Protein AF-A0A3P7PUN3-F1 (afdb_monomer_lite)

pLDDT: mean 72.8, std 24.25, range [22.55, 98.69]

Radius of gyration: 26.41 Å; chains: 1; bounding box: 68×64×68 Å

InterPro domains:
  IPR001164 Arf GTPase activating protein [PF01412] (251-364)
  IPR001164 Arf GTPase activating protein [PR00405] (260-279)
  IPR001164 Arf GTPase activating protein [PR00405] (279-296)
  IPR001164 Arf GTPase activating protein [PR00405] (300-321)
  IPR001164 Arf GTPase activating protein [PS50115] (248-370)
  IPR001164 Arf GTPase activating protein [SM00105] (248-370)
  IPR001849 Pleckstrin homology domain [PF00169] (129-218)
  IPR001849 Pleckstrin homology domain [PS50003] (126-219)
  IPR001849 Pleckstrin homology domain [SM00233] (127-221)
  IPR011993 PH-like domain superfamily [G3DSA:2.30.29.30] (123-233)
  IPR037278 ARFGAP/RecO-like zinc finger [SSF57863] (251-363)
  IPR038508 ArfGAP domain superfamily [G3DSA:1.10.220.150] (234-370)
  IPR043593 Arf-GAP with SH3 domain, ANK repeat and PH domain-containing protein [PTHR45854] (129-371)

Secondary structure (DSSP, 8-state):
-PPPHHHHHHHHHHHHHHHHHHHHHHHHHHHHHHHHHHHHHHHHHHHHTT--HHHHHHHHHHHHHHHHHHHHHHHHHHHHHTTTTTSSS---------------------SS---SS------PPPSS-EEEEEEEP--SS---EEEEEEEEETTEEEE--SSTTSPPEEEE-TT-EEEE-SS-TTEEEEE-SS-EEEEE-SSHHHHHHHHHHHHHHHHHHHHHHHH------SSTTTTT-HHHHHHHHHHHHHHHSTTTTS-TTT---TT--EEETTS-EE-HHHHHHHHHH-TTT--EEETTTS---GGGGHHHHTTHHHHHHHHHT-SHHHHHTTPPPTT--HHHHHHHHIIIIIS-TTSPP-TTHHHHHHHHHHHT-HHHHHHHHHSTT--SGGGSTTSHHHHHHHTT-GGGHHHHHHHIIIIIHHHHHHHTTS--HHHHHHHHHHHHHHHHHHH-

Foldseek 3Di:
DPPDPVVVVVVVVVVVVVVVVVVVLQVVLAVLVVLLVVLVVVLVVCVVDVDDPVVNLVSVLVNVVSVVVLVVSLVVVCVVVVVVVPPPPPDDDDDDDDDDDDDDDDDDDDDDPPPPDDPDPPDDQDPFRKDWKWWFDPDPPDTDTDIWIWTDPDQWIFTADPPNVDGTDTFHLQPKAKAADPVDLQWIWIGGSRHIIIIGDPDSVVSVSVRVSSVVSNVVSNVCLVPPPDDPPPDPCVPPPPVPNVLVVLLVLLCPDPQQCAFLFARHNAQQFKAWLQLGGHHPLLSVLQVVVPVLQTDIDGSSPDDDDPLSSLNNNPAHSVLLCCAQQVVVVVCVVLGHHPPDDSVSSNVNVCCRTVVSVRGDADPCLLVQCLVCLQVLPLSSLLSSLPHPPNDCVCLAPPHSNNVSLVVLDPSCSSSLSSCCSRPVSNCVVVCVPDDDVVVVVSVSVSVVSSVVSNVD

Sequence (460 aa):
MKMNVHFQRDLEKLEERISIKNTRHHQLRNELFDLKDQLEANGEFLRSHSASNEILLTSLFVLLIIKNLGRRLSNRHESQKSMRLSISQLGVIGSGSNIAMSSCGGNDNEGFCDFRGGSMVGKSIEWPHSGYLYKKSNKKIHKQWQKRRCRIQDGHFLLSHSDESLPPAKLNLLVSDCKPSADDAKAFDLYCRDRTYHLQADTEAEAKKWMVALRQEISRLKTKMLTDDSIEDIERITATGTDCLERKLCVKAVRNLSGNKECADCSSSEDVQWLSNTGALVCIACSGVHRELGVHISRIQSLDLDVISPTEFLIPLSSGNSLINRIYEWNEHLCLLNKPVPGCTRFDRQKFIQMKYRNRCFIQRIESANALFAEAARHLDFEKAYRALLSPEITSLPFLAHEAFHEMIRQGSSLALPIAQLVVQFRFLFHIFFFFFESNLLNFIKYGILFIFVIDFLTK

Organism: Dracunculus medinensis (NCBI:txid318479)

Structure (mmCIF, N/CA/C/O backbone):
data_AF-A0A3P7PUN3-F1
#
_entry.id   AF-A0A3P7PUN3-F1
#
loop_
_atom_site.group_PDB
_atom_site.id
_atom_site.type_symbol
_atom_site.label_atom_id
_atom_site.label_alt_id
_atom_site.label_comp_id
_atom_site.label_asym_id
_atom_site.label_entity_id
_atom_site.label_seq_id
_atom_site.pdbx_PDB_ins_code
_atom_site.Cartn_x
_atom_site.Cartn_y
_atom_site.Cartn_z
_atom_site.occupancy
_atom_site.B_iso_or_equiv
_atom_site.auth_seq_id
_atom_site.auth_comp_id
_atom_site.auth_asym_id
_atom_site.auth_atom_id
_atom_site.pdbx_PDB_model_num
ATOM 1 N N . MET A 1 1 ? 21.397 -13.342 -39.065 1.00 40.81 1 MET A N 1
ATOM 2 C CA . MET A 1 1 ? 20.070 -13.382 -39.720 1.00 40.81 1 MET A CA 1
ATOM 3 C C . MET A 1 1 ? 19.778 -11.985 -40.236 1.00 40.81 1 MET A C 1
ATOM 5 O O . MET A 1 1 ? 19.723 -11.082 -39.415 1.00 40.81 1 MET A O 1
ATOM 9 N N . LYS A 1 2 ? 19.657 -11.762 -41.553 1.00 46.25 2 LYS A N 1
ATOM 10 C CA . LYS A 1 2 ? 19.123 -10.480 -42.040 1.00 46.25 2 LYS A CA 1
ATOM 11 C C . LYS A 1 2 ? 17.671 -10.410 -41.576 1.00 46.25 2 LYS A C 1
ATOM 13 O O . LYS A 1 2 ? 16.889 -11.298 -41.910 1.00 46.25 2 LYS A O 1
ATOM 18 N N . MET A 1 3 ? 17.358 -9.442 -40.723 1.00 42.62 3 MET A N 1
ATOM 19 C CA . MET A 1 3 ? 16.009 -9.244 -40.207 1.00 42.62 3 MET A CA 1
ATOM 20 C C . MET A 1 3 ? 15.053 -9.077 -41.394 1.00 42.62 3 MET A C 1
ATOM 22 O O . MET A 1 3 ? 15.370 -8.385 -42.360 1.00 42.62 3 MET A O 1
ATOM 26 N N . ASN A 1 4 ? 13.925 -9.787 -41.376 1.00 63.06 4 ASN A N 1
ATOM 27 C CA . ASN A 1 4 ? 12.953 -9.732 -42.463 1.00 63.06 4 ASN A CA 1
ATOM 28 C C . ASN A 1 4 ? 12.468 -8.278 -42.621 1.00 63.06 4 ASN A C 1
ATOM 30 O O . ASN A 1 4 ? 12.007 -7.685 -41.648 1.00 63.06 4 ASN A O 1
ATOM 34 N N . VAL A 1 5 ? 12.550 -7.716 -43.832 1.00 73.38 5 VAL A N 1
ATOM 35 C CA . VAL A 1 5 ? 12.157 -6.325 -44.142 1.00 73.38 5 VAL A CA 1
ATOM 36 C C . VAL A 1 5 ? 10.726 -6.018 -43.677 1.00 73.38 5 VAL A C 1
ATOM 38 O O . VAL A 1 5 ? 10.431 -4.898 -43.267 1.00 73.38 5 VAL A O 1
ATOM 41 N N . HIS A 1 6 ? 9.834 -7.016 -43.688 1.00 57.25 6 HIS A N 1
ATOM 42 C CA . HIS A 1 6 ? 8.478 -6.868 -43.159 1.00 57.25 6 HIS A CA 1
ATOM 43 C C . HIS A 1 6 ? 8.470 -6.645 -41.639 1.00 57.25 6 HIS A C 1
ATOM 45 O O . HIS A 1 6 ? 7.784 -5.754 -41.148 1.00 57.25 6 HIS A O 1
ATOM 51 N N . PHE A 1 7 ? 9.272 -7.415 -40.901 1.00 59.31 7 PHE A N 1
ATOM 52 C CA . PHE A 1 7 ? 9.388 -7.296 -39.448 1.00 59.31 7 PHE A CA 1
ATOM 53 C C . PHE A 1 7 ? 10.019 -5.961 -39.035 1.00 59.31 7 PHE A C 1
ATOM 55 O O . PHE A 1 7 ? 9.569 -5.351 -38.071 1.00 59.31 7 PHE A O 1
ATOM 62 N N . GLN A 1 8 ? 11.007 -5.470 -39.791 1.00 56.47 8 GLN A N 1
ATOM 63 C CA . GLN A 1 8 ? 11.625 -4.166 -39.539 1.00 56.47 8 GLN A CA 1
ATOM 64 C C . GLN A 1 8 ? 10.611 -3.018 -39.673 1.00 56.47 8 GLN A C 1
ATOM 66 O O . GLN A 1 8 ? 10.484 -2.212 -38.756 1.00 56.47 8 GLN A O 1
ATOM 71 N N . ARG A 1 9 ? 9.789 -3.009 -40.736 1.00 71.69 9 ARG A N 1
ATOM 72 C CA . ARG A 1 9 ? 8.703 -2.017 -40.886 1.00 71.69 9 ARG A CA 1
ATOM 73 C C . ARG A 1 9 ? 7.645 -2.115 -39.790 1.00 71.69 9 ARG A C 1
ATOM 75 O O . ARG A 1 9 ? 7.087 -1.099 -39.381 1.00 71.69 9 ARG A O 1
ATOM 82 N N . ASP A 1 10 ? 7.310 -3.326 -39.350 1.00 61.66 10 ASP A N 1
ATOM 83 C CA . ASP A 1 10 ? 6.339 -3.515 -38.269 1.00 61.66 10 ASP A CA 1
ATOM 84 C C . ASP A 1 10 ? 6.887 -3.008 -36.930 1.00 61.66 10 ASP A C 1
ATOM 86 O O . ASP A 1 10 ? 6.137 -2.413 -36.151 1.00 61.66 10 ASP A O 1
ATOM 90 N N . LEU A 1 11 ? 8.190 -3.186 -36.688 1.00 53.22 11 LEU A N 1
ATOM 91 C CA . LEU A 1 11 ? 8.880 -2.654 -35.519 1.00 53.22 11 LEU A CA 1
ATOM 92 C C . LEU A 1 11 ? 8.921 -1.121 -35.548 1.00 53.22 11 LEU A C 1
ATOM 94 O O . LEU A 1 11 ? 8.516 -0.502 -34.569 1.00 53.22 11 LEU A O 1
ATOM 98 N N . GLU A 1 12 ? 9.285 -0.511 -36.677 1.00 63.44 12 GLU A N 1
ATOM 99 C CA . GLU A 1 12 ? 9.272 0.950 -36.861 1.00 63.44 12 GLU A CA 1
ATOM 100 C C . GLU A 1 12 ? 7.868 1.535 -36.635 1.00 63.44 12 GLU A C 1
ATOM 102 O O . GLU A 1 12 ? 7.690 2.475 -35.859 1.00 63.44 12 GLU A O 1
ATOM 107 N N . LYS A 1 13 ? 6.826 0.925 -37.223 1.00 66.94 13 LYS A N 1
ATOM 108 C CA . LYS A 1 13 ? 5.424 1.320 -36.983 1.00 66.94 13 LYS A CA 1
ATOM 109 C C . LYS A 1 13 ? 5.027 1.173 -35.517 1.00 66.94 13 LYS A C 1
ATOM 111 O O . LYS A 1 13 ? 4.211 1.948 -35.012 1.00 66.94 13 LYS A O 1
ATOM 116 N N . LEU A 1 14 ? 5.523 0.144 -34.832 1.00 52.34 14 LEU A N 1
ATOM 117 C CA . LEU A 1 14 ? 5.251 -0.066 -33.415 1.00 52.34 14 LEU A CA 1
ATOM 118 C C . LEU A 1 14 ? 5.945 1.002 -32.562 1.00 52.34 14 LEU A C 1
ATOM 120 O O . LEU A 1 14 ? 5.309 1.552 -31.661 1.00 52.34 14 LEU A O 1
ATOM 124 N N . GLU A 1 15 ? 7.203 1.320 -32.855 1.00 50.00 15 GLU A N 1
ATOM 125 C CA . GLU A 1 15 ? 7.964 2.385 -32.202 1.00 50.00 15 GLU A CA 1
ATOM 126 C C . GLU A 1 15 ? 7.305 3.750 -32.401 1.00 50.00 15 GLU A C 1
ATOM 128 O O . GLU A 1 15 ? 7.113 4.482 -31.427 1.00 50.00 15 GLU A O 1
ATOM 133 N N . GLU A 1 16 ? 6.843 4.053 -33.615 1.00 57.22 16 GLU A N 1
ATOM 134 C CA . GLU A 1 16 ? 6.094 5.270 -33.926 1.00 57.22 16 GLU A CA 1
ATOM 135 C C . GLU A 1 16 ? 4.785 5.344 -33.121 1.00 57.22 16 GLU A C 1
ATOM 137 O O . GLU A 1 16 ? 4.528 6.334 -32.429 1.00 57.22 16 GLU A O 1
ATOM 142 N N . ARG A 1 17 ? 3.975 4.272 -33.107 1.00 57.31 17 ARG A N 1
ATOM 143 C CA . ARG A 1 17 ? 2.740 4.218 -32.297 1.00 57.31 17 ARG A CA 1
ATOM 144 C C . ARG A 1 17 ? 3.022 4.383 -30.805 1.00 57.31 17 ARG A C 1
ATOM 146 O O . ARG A 1 17 ? 2.246 5.037 -30.104 1.00 57.31 17 ARG A O 1
ATOM 153 N N . ILE A 1 18 ? 4.102 3.785 -30.300 1.00 45.62 18 ILE A N 1
ATOM 154 C CA . ILE A 1 18 ? 4.534 3.931 -28.905 1.00 45.62 18 ILE A CA 1
ATOM 155 C C . ILE A 1 18 ? 4.959 5.378 -28.635 1.00 45.62 18 ILE A C 1
ATOM 157 O O . ILE A 1 18 ? 4.577 5.928 -27.600 1.00 45.62 18 ILE A O 1
ATOM 161 N N . SER A 1 19 ? 5.696 6.004 -29.553 1.00 52.84 19 SER A N 1
ATOM 162 C CA . SER A 1 19 ? 6.113 7.404 -29.471 1.00 52.84 19 SER A CA 1
ATOM 163 C C . SER A 1 19 ? 4.903 8.341 -29.413 1.00 52.84 19 SER A C 1
ATOM 165 O O . SER A 1 19 ? 4.746 9.068 -28.432 1.00 52.84 19 SER A O 1
ATOM 167 N N . ILE A 1 20 ? 3.964 8.229 -30.362 1.00 58.62 20 ILE A N 1
ATOM 168 C CA . ILE A 1 20 ? 2.720 9.021 -30.405 1.00 58.62 20 ILE A CA 1
ATOM 169 C C . ILE A 1 20 ? 1.898 8.828 -29.123 1.00 58.62 20 ILE A C 1
ATOM 171 O O . ILE A 1 20 ? 1.440 9.800 -28.513 1.00 58.62 20 ILE A O 1
ATOM 175 N N . LYS A 1 21 ? 1.725 7.575 -28.675 1.00 51.84 21 LYS A N 1
ATOM 176 C CA . LYS A 1 21 ? 0.984 7.264 -27.444 1.00 51.84 21 LYS A CA 1
ATOM 177 C C . LYS A 1 21 ? 1.650 7.886 -26.218 1.00 51.84 21 LYS A C 1
ATOM 179 O O . LYS A 1 21 ? 0.952 8.439 -25.368 1.00 51.84 21 LYS A O 1
ATOM 184 N N . ASN A 1 22 ? 2.978 7.817 -26.130 1.00 56.53 22 ASN A N 1
ATOM 185 C CA . ASN A 1 22 ? 3.728 8.461 -25.062 1.00 56.53 22 ASN A CA 1
ATOM 186 C C . ASN A 1 22 ? 3.518 9.977 -25.114 1.00 56.53 22 ASN A C 1
ATOM 188 O O . ASN A 1 22 ? 3.126 10.540 -24.098 1.00 56.53 22 ASN A O 1
ATOM 192 N N . THR A 1 23 ? 3.684 10.635 -26.262 1.00 57.78 23 THR A N 1
ATOM 193 C CA . THR A 1 23 ? 3.494 12.090 -26.402 1.00 57.78 23 THR A CA 1
ATOM 194 C C . THR A 1 23 ? 2.100 12.539 -25.957 1.00 57.78 23 THR A C 1
ATOM 196 O O . THR A 1 23 ? 1.986 13.432 -25.115 1.00 57.78 23 THR A O 1
ATOM 199 N N . ARG A 1 24 ? 1.032 11.865 -26.412 1.00 57.28 24 ARG A N 1
ATOM 200 C CA . ARG A 1 24 ? -0.351 12.165 -25.987 1.00 57.28 24 ARG A CA 1
ATOM 201 C C . ARG A 1 24 ? -0.551 11.987 -24.479 1.00 57.28 24 ARG A C 1
ATOM 203 O O . ARG A 1 24 ? -1.247 12.773 -23.842 1.00 57.28 24 ARG A O 1
ATOM 210 N N . HIS A 1 25 ? 0.063 10.964 -23.888 1.00 52.75 25 HIS A N 1
ATOM 211 C CA . HIS A 1 25 ? -0.033 10.722 -22.449 1.00 52.75 25 HIS A CA 1
ATOM 212 C C . HIS A 1 25 ? 0.712 11.788 -21.625 1.00 52.75 25 HIS A C 1
ATOM 214 O O . HIS A 1 25 ? 0.220 12.201 -20.576 1.00 52.75 25 HIS A O 1
ATOM 220 N N . HIS A 1 26 ? 1.856 12.281 -22.112 1.00 58.69 26 HIS A N 1
ATOM 221 C CA . HIS A 1 26 ? 2.569 13.404 -21.492 1.00 58.69 26 HIS A CA 1
ATOM 222 C C . HIS A 1 26 ? 1.758 14.707 -21.571 1.00 58.69 26 HIS A C 1
ATOM 224 O O . HIS A 1 26 ? 1.714 15.443 -20.588 1.00 58.69 26 HIS A O 1
ATOM 230 N N . GLN A 1 27 ? 1.057 14.957 -22.684 1.00 61.34 27 GLN A N 1
ATOM 231 C CA . GLN A 1 27 ? 0.150 16.105 -22.822 1.00 61.34 27 GLN A CA 1
ATOM 232 C C . GLN A 1 27 ? -0.987 16.065 -21.791 1.00 61.34 27 GLN A C 1
ATOM 234 O O . GLN A 1 27 ? -1.147 17.018 -21.034 1.00 61.34 27 GLN A O 1
ATOM 239 N N . LEU A 1 28 ? -1.708 14.941 -21.681 1.00 59.88 28 LEU A N 1
ATOM 240 C CA . LEU A 1 28 ? -2.785 14.773 -20.691 1.00 59.88 28 LEU A CA 1
ATOM 241 C C . LEU A 1 28 ? -2.288 14.939 -19.246 1.00 59.88 28 LEU A C 1
ATOM 243 O O . LEU A 1 28 ? -2.983 15.500 -18.400 1.00 59.88 28 LEU A O 1
ATOM 247 N N . ARG A 1 29 ? -1.071 14.465 -18.947 1.00 59.06 29 ARG A N 1
ATOM 248 C CA . ARG A 1 29 ? -0.454 14.632 -17.624 1.00 59.06 29 ARG A CA 1
ATOM 249 C C . ARG A 1 29 ? -0.161 16.100 -17.317 1.00 59.06 29 ARG A C 1
ATOM 251 O O . ARG A 1 29 ? -0.451 16.552 -16.212 1.00 59.06 29 ARG A O 1
ATOM 258 N N . ASN A 1 30 ? 0.384 16.836 -18.286 1.00 60.25 30 ASN A N 1
ATOM 259 C CA . ASN A 1 30 ? 0.625 18.269 -18.143 1.00 60.25 30 ASN A CA 1
ATOM 260 C C . ASN A 1 30 ? -0.693 19.031 -17.931 1.00 60.25 30 ASN A C 1
ATOM 262 O O . ASN A 1 30 ? -0.761 19.839 -17.012 1.00 60.25 30 ASN A O 1
ATOM 266 N N . GLU A 1 31 ? -1.750 18.709 -18.685 1.00 63.03 31 GLU A N 1
ATOM 267 C CA . GLU A 1 31 ? -3.078 19.319 -18.513 1.00 63.03 31 GLU A CA 1
ATOM 268 C C . GLU A 1 31 ? -3.649 19.099 -17.108 1.00 63.03 31 GLU A C 1
ATOM 270 O O . GLU A 1 31 ? -4.154 20.041 -16.499 1.00 63.03 31 GLU A O 1
ATOM 275 N N . LEU A 1 32 ? -3.540 17.879 -16.567 1.00 55.03 32 LEU A N 1
ATOM 276 C CA . LEU A 1 32 ? -3.976 17.571 -15.200 1.00 55.03 32 LEU A CA 1
ATOM 277 C C . LEU A 1 32 ? -3.201 18.373 -14.152 1.00 55.03 32 LEU A C 1
ATOM 279 O O . LEU A 1 32 ? -3.782 18.815 -13.161 1.00 55.03 32 LEU A O 1
ATOM 283 N N . PHE A 1 33 ? -1.900 18.574 -14.359 1.00 56.69 33 PHE A N 1
ATOM 284 C CA . PHE A 1 33 ? -1.098 19.378 -13.444 1.00 56.69 33 PHE A CA 1
ATOM 285 C C . PHE A 1 33 ? -1.421 20.871 -13.588 1.00 56.69 33 PHE A C 1
ATOM 287 O O . PHE A 1 33 ? -1.550 21.556 -12.583 1.00 56.69 33 PHE A O 1
ATOM 294 N N . ASP A 1 34 ? -1.610 21.393 -14.798 1.00 58.12 34 ASP A N 1
ATOM 295 C CA . ASP A 1 34 ? -2.002 22.795 -14.982 1.00 58.12 34 ASP A CA 1
ATOM 296 C C . ASP A 1 34 ? -3.371 23.084 -14.352 1.00 58.12 34 ASP A C 1
ATOM 298 O O . ASP A 1 34 ? -3.556 24.133 -13.741 1.00 58.12 34 ASP A O 1
ATOM 302 N N . LEU A 1 35 ? -4.312 22.137 -14.443 1.00 54.25 35 LEU A N 1
ATOM 303 C CA . LEU A 1 35 ? -5.585 22.176 -13.719 1.00 54.25 35 LEU A CA 1
ATOM 304 C C . LEU A 1 35 ? -5.372 22.216 -12.201 1.00 54.25 35 LEU A C 1
ATOM 306 O O . LEU A 1 35 ? -6.018 23.012 -11.524 1.00 54.25 35 LEU A O 1
ATOM 310 N N . LYS A 1 36 ? -4.451 21.401 -11.668 1.00 54.75 36 LYS A N 1
ATOM 311 C CA . LYS A 1 36 ? -4.064 21.441 -10.250 1.00 54.75 36 LYS A CA 1
ATOM 312 C C . LYS A 1 36 ? -3.510 22.817 -9.860 1.00 54.75 36 LYS A C 1
ATOM 314 O O . LYS A 1 36 ? -4.000 23.386 -8.894 1.00 54.75 36 LYS A O 1
ATOM 319 N N . ASP A 1 37 ? -2.550 23.365 -10.605 1.00 56.31 37 ASP A N 1
ATOM 320 C CA . ASP A 1 37 ? -1.945 24.672 -10.299 1.00 56.31 37 ASP A CA 1
ATOM 321 C C . ASP A 1 37 ? -2.985 25.807 -10.375 1.00 56.31 37 ASP A C 1
ATOM 323 O O . ASP A 1 37 ? -3.001 26.694 -9.526 1.00 56.31 37 ASP A O 1
ATOM 327 N N . GLN A 1 38 ? -3.883 25.778 -11.370 1.00 53.75 38 GLN A N 1
ATOM 328 C CA . GLN A 1 38 ? -4.978 26.751 -11.493 1.00 53.75 38 GLN A CA 1
ATOM 329 C C . GLN A 1 38 ? -5.936 26.685 -10.307 1.00 53.75 38 GLN A C 1
ATOM 331 O O . GLN A 1 38 ? -6.362 27.717 -9.798 1.00 53.75 38 GLN A O 1
ATOM 336 N N . LEU A 1 39 ? -6.281 25.478 -9.867 1.00 48.97 39 LEU A N 1
ATOM 337 C CA . LEU A 1 39 ? -7.162 25.285 -8.727 1.00 48.97 39 LEU A CA 1
ATOM 338 C C . LEU A 1 39 ? -6.481 25.631 -7.396 1.00 48.97 39 LEU A C 1
ATOM 340 O O . LEU A 1 39 ? -7.159 26.134 -6.510 1.00 48.97 39 LEU A O 1
ATOM 344 N N . GLU A 1 40 ? -5.174 25.405 -7.245 1.00 51.16 40 GLU A N 1
ATOM 345 C CA . GLU A 1 40 ? -4.407 25.842 -6.067 1.00 51.16 40 GLU A CA 1
ATOM 346 C C . GLU A 1 40 ? -4.335 27.374 -6.002 1.00 51.16 40 GLU A C 1
ATOM 348 O O . GLU A 1 40 ? -4.669 27.949 -4.968 1.00 51.16 40 GLU A O 1
ATOM 353 N N . ALA A 1 41 ? -4.041 28.042 -7.123 1.00 54.19 41 ALA A N 1
ATOM 354 C CA . ALA A 1 41 ? -4.064 29.504 -7.210 1.00 54.19 41 ALA A CA 1
ATOM 355 C C . ALA A 1 41 ? -5.471 30.086 -6.967 1.00 54.19 41 ALA A C 1
ATOM 357 O O . ALA A 1 41 ? -5.625 31.075 -6.250 1.00 54.19 41 ALA A O 1
ATOM 358 N N . ASN A 1 42 ? -6.519 29.455 -7.511 1.00 51.06 42 ASN A N 1
ATOM 359 C CA . ASN A 1 42 ? -7.902 29.838 -7.223 1.00 51.06 42 ASN A CA 1
ATOM 360 C C . ASN A 1 42 ? -8.277 29.544 -5.767 1.00 51.06 42 ASN A C 1
ATOM 362 O O . ASN A 1 42 ? -9.037 30.300 -5.181 1.00 51.06 42 ASN A O 1
ATOM 366 N N . GLY A 1 43 ? -7.749 28.479 -5.165 1.00 50.88 43 GLY A N 1
ATOM 367 C CA . GLY A 1 43 ? -7.932 28.161 -3.752 1.00 50.88 43 GLY A CA 1
ATOM 368 C C . GLY A 1 43 ? -7.316 29.221 -2.838 1.00 50.88 43 GLY A C 1
ATOM 369 O O . GLY A 1 43 ? -7.937 29.600 -1.851 1.00 50.88 43 GLY A O 1
ATOM 370 N N . GLU A 1 44 ? -6.144 29.756 -3.182 1.00 52.75 44 GLU A N 1
ATOM 371 C CA . GLU A 1 44 ? -5.542 30.912 -2.501 1.00 52.75 44 GLU A CA 1
ATOM 372 C C . GLU A 1 44 ? -6.358 32.199 -2.719 1.00 52.75 44 GLU A C 1
ATOM 374 O O . GLU A 1 44 ? -6.613 32.945 -1.771 1.00 52.75 44 GLU A O 1
ATOM 379 N N . PHE A 1 45 ? -6.863 32.431 -3.936 1.00 45.50 45 PHE A N 1
ATOM 380 C CA . PHE A 1 45 ? -7.772 33.544 -4.230 1.00 45.50 45 PHE A CA 1
ATOM 381 C C . PHE A 1 45 ? -9.090 33.449 -3.434 1.00 45.50 45 PHE A C 1
ATOM 383 O O . PHE A 1 45 ? -9.527 34.426 -2.831 1.00 45.50 45 PHE A O 1
ATOM 390 N N . LEU A 1 46 ? -9.679 32.254 -3.340 1.00 41.78 46 LEU A N 1
ATOM 391 C CA . LEU A 1 46 ? -10.881 31.965 -2.552 1.00 41.78 46 LEU A CA 1
ATOM 392 C C . LEU A 1 46 ? -10.626 31.975 -1.039 1.00 41.78 46 LEU A C 1
ATOM 394 O O . LEU A 1 46 ? -11.570 32.137 -0.280 1.00 41.78 46 LEU A O 1
ATOM 398 N N . ARG A 1 47 ? -9.381 31.793 -0.579 1.00 48.38 47 ARG A N 1
ATOM 399 C CA . ARG A 1 47 ? -8.998 32.004 0.830 1.00 48.38 47 ARG A CA 1
ATOM 400 C C . ARG A 1 47 ? -8.803 33.480 1.166 1.00 48.38 47 ARG A C 1
ATOM 402 O O . ARG A 1 47 ? -9.018 33.858 2.312 1.00 48.38 47 ARG A O 1
ATOM 409 N N . SER A 1 48 ? -8.381 34.298 0.199 1.00 53.16 48 SER A N 1
ATOM 410 C CA . SER A 1 48 ? -8.165 35.740 0.401 1.00 53.16 48 SER A CA 1
ATOM 411 C C . SER A 1 48 ? -9.447 36.572 0.299 1.00 53.16 48 SER A C 1
ATOM 413 O O . SER A 1 48 ? -9.535 37.623 0.925 1.00 53.16 48 SER A O 1
ATOM 415 N N . HIS A 1 49 ? -10.455 36.101 -0.436 1.00 39.84 49 HIS A N 1
ATOM 416 C CA . HIS A 1 49 ? -11.787 36.706 -0.477 1.00 39.84 49 HIS A CA 1
ATOM 417 C C . HIS A 1 49 ? -12.762 35.811 0.275 1.00 39.84 49 HIS A C 1
ATOM 419 O O . HIS A 1 49 ? -12.762 34.611 0.047 1.00 39.84 49 HIS A O 1
ATOM 425 N N . SER A 1 50 ? -13.593 36.377 1.154 1.00 45.28 50 SER A N 1
ATOM 426 C CA . SER A 1 50 ? -14.532 35.672 2.041 1.00 45.28 50 SER A CA 1
ATOM 427 C C . SER A 1 50 ? -15.675 34.957 1.296 1.00 45.28 50 SER A C 1
ATOM 429 O O . SER A 1 50 ? -16.855 35.236 1.516 1.00 45.28 50 SER A O 1
ATOM 431 N N . ALA A 1 51 ? -15.346 34.054 0.378 1.00 42.12 51 ALA A N 1
ATOM 432 C CA . ALA A 1 51 ? -16.288 33.148 -0.242 1.00 42.12 51 ALA A CA 1
ATOM 433 C C . ALA A 1 51 ? -16.772 32.138 0.806 1.00 42.12 51 ALA A C 1
ATOM 435 O O . ALA A 1 51 ? -16.002 31.649 1.634 1.00 42.12 51 ALA A O 1
ATOM 436 N N . SER A 1 52 ? -18.065 31.822 0.764 1.00 48.03 52 SER A N 1
ATOM 437 C CA . SER A 1 52 ? -18.710 30.830 1.626 1.00 48.03 52 SER A CA 1
ATOM 438 C C . SER A 1 52 ? -17.916 29.518 1.662 1.00 48.03 52 SER A C 1
ATOM 440 O O . SER A 1 52 ? -17.568 28.986 0.605 1.00 48.03 52 SER A O 1
ATOM 442 N N . ASN A 1 53 ? -17.690 28.977 2.867 1.00 50.03 53 ASN A N 1
ATOM 443 C CA . ASN A 1 53 ? -16.914 27.755 3.137 1.00 50.03 53 ASN A CA 1
ATOM 444 C C . ASN A 1 53 ? -17.214 26.580 2.178 1.00 50.03 53 ASN A C 1
ATOM 446 O O . ASN A 1 53 ? -16.318 25.791 1.880 1.00 50.03 53 ASN A O 1
ATOM 450 N N . GLU A 1 54 ? -18.435 26.477 1.644 1.00 44.91 54 GLU A N 1
ATOM 451 C CA . GLU A 1 54 ? -18.837 25.450 0.671 1.00 44.91 54 GLU A CA 1
ATOM 452 C C . GLU A 1 54 ? -18.086 25.513 -0.676 1.00 44.91 54 GLU A C 1
ATOM 454 O O . GLU A 1 54 ? -17.706 24.474 -1.223 1.00 44.91 54 GLU A O 1
ATOM 459 N N . ILE A 1 55 ? -17.806 26.708 -1.210 1.00 45.28 55 ILE A N 1
ATOM 460 C CA . ILE A 1 55 ? -17.066 26.885 -2.480 1.00 45.28 55 ILE A CA 1
ATOM 461 C C . ILE A 1 55 ? -15.588 26.496 -2.296 1.00 45.28 55 ILE A C 1
ATOM 463 O O . ILE A 1 55 ? -14.951 25.909 -3.176 1.00 45.28 55 ILE A O 1
ATOM 467 N N . LEU A 1 56 ? -15.045 26.785 -1.114 1.00 50.19 56 LEU A N 1
ATOM 468 C CA . LEU A 1 56 ? -13.668 26.471 -0.742 1.00 50.19 56 LEU A CA 1
ATOM 469 C C . LEU A 1 56 ? -13.482 24.956 -0.555 1.00 50.19 56 LEU A C 1
ATOM 471 O O . LEU A 1 56 ? -12.525 24.377 -1.074 1.00 50.19 56 LEU A O 1
ATOM 475 N N . LEU A 1 57 ? -14.447 24.301 0.101 1.00 50.69 57 LEU A N 1
ATOM 476 C CA . LEU A 1 57 ? -14.511 22.845 0.264 1.00 50.69 57 LEU A CA 1
ATOM 477 C C . LEU A 1 57 ? -14.651 22.115 -1.076 1.00 50.69 57 LEU A C 1
ATOM 479 O O . LEU A 1 57 ? -13.922 21.157 -1.322 1.00 50.69 57 LEU A O 1
ATOM 483 N N . THR A 1 58 ? -15.536 22.573 -1.964 1.00 45.41 58 THR A N 1
ATOM 484 C CA . THR A 1 58 ? -15.703 21.980 -3.305 1.00 45.41 58 THR A CA 1
ATOM 485 C C . THR A 1 58 ? -14.460 22.157 -4.180 1.00 45.41 58 THR A C 1
ATOM 487 O O . THR A 1 58 ? -14.053 21.211 -4.854 1.00 45.41 58 THR A O 1
ATOM 490 N N . SER A 1 59 ? -13.783 23.306 -4.118 1.00 48.19 59 SER A N 1
ATOM 491 C CA . SER A 1 59 ? -12.517 23.530 -4.837 1.00 48.19 59 SER A CA 1
ATOM 492 C C . SER A 1 59 ? -11.385 22.625 -4.324 1.00 48.19 59 SER A C 1
ATOM 494 O O . SER A 1 59 ? -10.697 21.981 -5.121 1.00 48.19 59 SER A O 1
ATOM 496 N N . LEU A 1 60 ? -11.236 22.493 -2.997 1.00 53.44 60 LEU A N 1
ATOM 497 C CA . LEU A 1 60 ? -10.324 21.526 -2.359 1.00 53.44 60 LEU A CA 1
ATOM 498 C C . LEU A 1 60 ? -10.664 20.077 -2.737 1.00 53.44 60 LEU A C 1
ATOM 500 O O . LEU A 1 60 ? -9.775 19.256 -2.967 1.00 53.44 60 LEU A O 1
ATOM 504 N N . PHE A 1 61 ? -11.953 19.763 -2.836 1.00 53.03 61 PHE A N 1
ATOM 505 C CA . PHE A 1 61 ? -12.442 18.446 -3.215 1.00 53.03 61 PHE A CA 1
ATOM 506 C C . PHE A 1 61 ? -12.085 18.085 -4.670 1.00 53.03 61 PHE A C 1
ATOM 508 O O . PHE A 1 61 ? -11.558 16.997 -4.927 1.00 53.03 61 PHE A O 1
ATOM 515 N N . VAL A 1 62 ? -12.280 19.010 -5.617 1.00 49.44 62 VAL A N 1
ATOM 516 C CA . VAL A 1 62 ? -11.876 18.827 -7.024 1.00 49.44 62 VAL A CA 1
ATOM 517 C C . VAL A 1 62 ? -10.354 18.660 -7.137 1.00 49.44 62 VAL A C 1
ATOM 519 O O . VAL A 1 62 ? -9.889 17.769 -7.854 1.00 49.44 62 VAL A O 1
ATOM 522 N N . LEU A 1 63 ? -9.569 19.426 -6.367 1.00 49.03 63 LEU A N 1
ATOM 523 C CA . LEU A 1 63 ? -8.109 19.274 -6.279 1.00 49.03 63 LEU A CA 1
ATOM 524 C C . LEU A 1 63 ? -7.683 17.870 -5.833 1.00 49.03 63 LEU A C 1
ATOM 526 O O . LEU A 1 63 ? -6.784 17.271 -6.429 1.00 49.03 63 LEU A O 1
ATOM 530 N N . LEU A 1 64 ? -8.335 17.323 -4.803 1.00 51.41 64 LEU A N 1
ATOM 531 C CA . LEU A 1 64 ? -8.035 15.989 -4.283 1.00 51.41 64 LEU A CA 1
ATOM 532 C C . LEU A 1 64 ? -8.385 14.884 -5.285 1.00 51.41 64 LEU A C 1
ATOM 534 O O . LEU A 1 64 ? -7.587 13.954 -5.450 1.00 51.41 64 LEU A O 1
ATOM 538 N N . ILE A 1 65 ? -9.519 14.990 -5.993 1.00 49.50 65 ILE A N 1
ATOM 539 C CA . ILE A 1 65 ? -9.849 14.049 -7.074 1.00 49.50 65 ILE A CA 1
ATOM 540 C C . ILE A 1 65 ? -8.773 14.103 -8.151 1.00 49.50 65 ILE A C 1
ATOM 542 O O . ILE A 1 65 ? -8.259 13.051 -8.522 1.00 49.50 65 ILE A O 1
ATOM 546 N N . ILE A 1 66 ? -8.401 15.292 -8.633 1.00 47.41 66 ILE A N 1
ATOM 547 C CA . ILE A 1 66 ? -7.396 15.447 -9.695 1.00 47.41 66 ILE A CA 1
ATOM 548 C C . ILE A 1 66 ? -6.050 14.861 -9.254 1.00 47.41 66 ILE A C 1
ATOM 550 O O . ILE A 1 66 ? -5.442 14.092 -10.002 1.00 47.41 66 ILE A O 1
ATOM 554 N N . LYS A 1 67 ? -5.620 15.124 -8.011 1.00 46.56 67 LYS A N 1
ATOM 555 C CA . LYS A 1 67 ? -4.396 14.552 -7.422 1.00 46.56 67 LYS A CA 1
ATOM 556 C C . LYS A 1 67 ? -4.438 13.018 -7.399 1.00 46.56 67 LYS A C 1
ATOM 558 O O . LYS A 1 67 ? -3.454 12.366 -7.756 1.00 46.56 67 LYS A O 1
ATOM 563 N N . ASN A 1 68 ? -5.575 12.423 -7.032 1.00 46.09 68 ASN A N 1
ATOM 564 C CA . ASN A 1 68 ? -5.747 10.967 -7.014 1.00 46.09 68 ASN A CA 1
ATOM 565 C C . ASN A 1 68 ? -5.905 10.350 -8.412 1.00 46.09 68 ASN A C 1
ATOM 567 O O . ASN A 1 68 ? -5.390 9.256 -8.652 1.00 46.09 68 ASN A O 1
ATOM 571 N N . LEU A 1 69 ? -6.571 11.030 -9.346 1.00 46.75 69 LEU A N 1
ATOM 572 C CA . LEU A 1 69 ? -6.709 10.583 -10.732 1.00 46.75 69 LEU A CA 1
ATOM 573 C C . LEU A 1 69 ? -5.345 10.590 -11.433 1.00 46.75 69 LEU A C 1
ATOM 575 O O . LEU A 1 69 ? -4.988 9.607 -12.081 1.00 46.75 69 LEU A O 1
ATOM 579 N N . GLY A 1 70 ? -4.545 11.641 -11.215 1.00 43.50 70 GLY A N 1
ATOM 580 C CA . GLY A 1 70 ? -3.160 11.732 -11.682 1.00 43.50 70 GLY A CA 1
ATOM 581 C C . GLY A 1 70 ? -2.292 10.586 -11.154 1.00 43.50 70 GLY A C 1
ATOM 582 O O . GLY A 1 70 ? -1.632 9.902 -11.938 1.00 43.50 70 GLY A O 1
ATOM 583 N N . ARG A 1 71 ? -2.372 10.281 -9.848 1.00 42.50 71 ARG A N 1
ATOM 584 C CA . ARG A 1 71 ? -1.692 9.114 -9.246 1.00 42.50 71 ARG A CA 1
ATOM 585 C C . ARG A 1 71 ? -2.155 7.781 -9.846 1.00 42.50 71 ARG A C 1
ATOM 587 O O . ARG A 1 71 ? -1.328 6.915 -10.124 1.00 42.50 71 ARG A O 1
ATOM 594 N N . ARG A 1 72 ? -3.461 7.596 -10.078 1.00 41.59 72 ARG A N 1
ATOM 595 C CA . ARG A 1 72 ? -4.018 6.352 -10.651 1.00 41.59 72 ARG A CA 1
ATOM 596 C C . ARG A 1 72 ? -3.620 6.142 -12.115 1.00 41.59 72 ARG A C 1
ATOM 598 O O . ARG A 1 72 ? -3.335 5.007 -12.500 1.00 41.59 72 ARG A O 1
ATOM 605 N N . LEU A 1 73 ? -3.562 7.208 -12.915 1.00 40.03 73 LEU A N 1
ATOM 606 C CA . LEU A 1 73 ? -3.051 7.156 -14.291 1.00 40.03 73 LEU A CA 1
ATOM 607 C C . LEU A 1 73 ? -1.538 6.875 -14.323 1.00 40.03 73 LEU A C 1
ATOM 609 O O . LEU A 1 73 ? -1.077 6.135 -15.192 1.00 40.03 73 LEU A O 1
ATOM 613 N N . SER A 1 74 ? -0.786 7.384 -13.340 1.00 45.12 74 SER A N 1
ATOM 614 C CA . SER A 1 74 ? 0.648 7.108 -13.163 1.00 45.12 74 SER A CA 1
ATOM 615 C C . SER A 1 74 ? 0.921 5.624 -12.855 1.00 45.12 74 SER A C 1
ATOM 617 O O . SER A 1 74 ? 1.640 4.953 -13.599 1.00 45.12 74 SER A O 1
ATOM 619 N N . ASN A 1 75 ? 0.230 5.055 -11.857 1.00 39.66 75 ASN A N 1
ATOM 620 C CA . ASN A 1 75 ? 0.439 3.664 -11.423 1.00 39.66 75 ASN A CA 1
ATOM 621 C C . ASN A 1 75 ? 0.073 2.616 -12.492 1.00 39.66 75 ASN A C 1
ATOM 623 O O . ASN A 1 75 ? 0.684 1.546 -12.545 1.00 39.66 75 ASN A O 1
ATOM 627 N N . ARG A 1 76 ? -0.899 2.900 -13.375 1.00 34.28 76 ARG A N 1
ATOM 628 C CA . ARG A 1 76 ? -1.259 1.982 -14.477 1.00 34.28 76 ARG A CA 1
ATOM 629 C C . ARG A 1 76 ? -0.113 1.779 -15.473 1.00 34.28 76 ARG A C 1
ATOM 631 O O . ARG A 1 76 ? -0.031 0.716 -16.083 1.00 34.28 76 ARG A O 1
ATOM 638 N N . HIS A 1 77 ? 0.762 2.771 -15.641 1.00 37.12 77 HIS A N 1
ATOM 639 C CA . HIS A 1 77 ? 1.862 2.706 -16.603 1.00 37.12 77 HIS A CA 1
ATOM 640 C C . HIS A 1 77 ? 3.144 2.092 -16.019 1.00 37.12 77 HIS A C 1
ATOM 642 O O . HIS A 1 77 ? 3.889 1.449 -16.760 1.00 37.12 77 HIS A O 1
ATOM 648 N N . GLU A 1 78 ? 3.374 2.218 -14.709 1.00 37.38 78 GLU A N 1
ATOM 649 C CA . GLU A 1 78 ? 4.509 1.595 -14.006 1.00 37.38 78 GLU A CA 1
ATOM 650 C C . GLU A 1 78 ? 4.414 0.060 -14.062 1.00 37.38 78 GLU A C 1
ATOM 652 O O . GLU A 1 78 ? 5.369 -0.614 -14.450 1.00 37.38 78 GLU A O 1
ATOM 657 N N . SER A 1 79 ? 3.205 -0.487 -13.860 1.00 37.97 79 SER A N 1
ATOM 658 C CA . SER A 1 79 ? 2.937 -1.925 -14.013 1.00 37.97 79 SER A CA 1
ATOM 659 C C . SER A 1 79 ? 3.207 -2.450 -15.430 1.00 37.97 79 SER A C 1
ATOM 661 O O . SER A 1 79 ? 3.469 -3.639 -15.584 1.00 37.97 79 SER A O 1
ATOM 663 N N . GLN A 1 80 ? 3.144 -1.603 -16.466 1.00 31.22 80 GLN A N 1
ATOM 664 C CA . GLN A 1 80 ? 3.413 -2.008 -17.852 1.00 31.22 80 GLN A CA 1
ATOM 665 C C . GLN A 1 80 ? 4.869 -1.779 -18.283 1.00 31.22 80 GLN A C 1
ATOM 667 O O . GLN A 1 80 ? 5.352 -2.498 -19.154 1.00 31.22 80 GLN A O 1
ATOM 672 N N . LYS A 1 81 ? 5.580 -0.803 -17.697 1.00 33.12 81 LYS A N 1
ATOM 673 C CA . LYS A 1 81 ? 7.009 -0.565 -17.978 1.00 33.12 81 LYS A CA 1
ATOM 674 C C . LYS A 1 81 ? 7.922 -1.513 -17.202 1.00 33.12 81 LYS A C 1
ATOM 676 O O . LYS A 1 81 ? 8.875 -2.013 -17.791 1.00 33.12 81 LYS A O 1
ATOM 681 N N . SER A 1 82 ? 7.599 -1.819 -15.943 1.00 34.59 82 SER A N 1
ATOM 682 C CA . SER A 1 82 ? 8.352 -2.792 -15.137 1.00 34.59 82 SER A CA 1
ATOM 683 C C . SER A 1 82 ? 8.346 -4.191 -15.779 1.00 34.59 82 SER A C 1
ATOM 685 O O . SER A 1 82 ? 9.374 -4.854 -15.807 1.00 34.59 82 SER A O 1
ATOM 687 N N . MET A 1 83 ? 7.251 -4.582 -16.448 1.00 33.16 83 MET A N 1
ATOM 688 C CA . MET A 1 83 ? 7.182 -5.833 -17.225 1.00 33.16 83 MET A CA 1
ATOM 689 C C . MET A 1 83 ? 7.963 -5.823 -18.553 1.00 33.16 83 MET A C 1
ATOM 691 O O . MET A 1 83 ? 8.185 -6.884 -19.124 1.00 33.16 83 MET A O 1
ATOM 695 N N . ARG A 1 84 ? 8.348 -4.656 -19.090 1.00 31.62 84 ARG A N 1
ATOM 696 C CA . ARG A 1 84 ? 9.044 -4.558 -20.390 1.00 31.62 84 ARG A CA 1
ATOM 697 C C . ARG A 1 84 ? 10.558 -4.430 -20.270 1.00 31.62 84 ARG A C 1
ATOM 699 O O . ARG A 1 84 ? 11.253 -4.727 -21.234 1.00 31.62 84 ARG A O 1
ATOM 706 N N . LEU A 1 85 ? 11.068 -4.025 -19.108 1.00 29.69 85 LEU A N 1
ATOM 707 C CA . LEU A 1 85 ? 12.510 -3.903 -18.872 1.00 29.69 85 LEU A CA 1
ATOM 708 C C . LEU A 1 85 ? 13.221 -5.256 -18.682 1.00 29.69 85 LEU A C 1
ATOM 710 O O . LEU A 1 85 ? 14.439 -5.275 -18.569 1.00 29.69 85 LEU A O 1
ATOM 714 N N . SER A 1 86 ? 12.504 -6.383 -18.715 1.00 34.66 86 SER A N 1
ATOM 715 C CA . SER A 1 86 ? 13.074 -7.719 -18.501 1.00 34.66 86 SER A CA 1
ATOM 716 C C . SER A 1 86 ? 13.243 -8.594 -19.754 1.00 34.66 86 SER A C 1
ATOM 718 O O . SER A 1 86 ? 13.724 -9.711 -19.612 1.00 34.66 86 SER A O 1
ATOM 720 N N . ILE A 1 87 ? 12.910 -8.144 -20.977 1.00 30.00 87 ILE A N 1
ATOM 721 C CA . ILE A 1 87 ? 12.989 -9.028 -22.172 1.00 30.00 87 ILE A CA 1
ATOM 722 C C . ILE A 1 87 ? 13.994 -8.581 -23.252 1.00 30.00 87 ILE A C 1
ATOM 724 O O . ILE A 1 87 ? 14.377 -9.401 -24.078 1.00 30.00 87 ILE A O 1
ATOM 728 N N . SER A 1 88 ? 14.528 -7.355 -23.244 1.00 28.41 88 SER A N 1
ATOM 729 C CA . SER A 1 88 ? 15.414 -6.908 -24.341 1.00 28.41 88 SER A CA 1
ATOM 730 C C . SER A 1 88 ? 16.913 -6.815 -24.029 1.00 28.41 88 SER A C 1
ATOM 732 O O . SER A 1 88 ? 17.642 -6.286 -24.861 1.00 28.41 88 SER A O 1
ATOM 734 N N . GLN A 1 89 ? 17.412 -7.310 -22.888 1.00 29.84 89 GLN A N 1
ATOM 735 C CA . GLN A 1 89 ? 18.864 -7.281 -22.605 1.00 29.84 89 GLN A CA 1
ATOM 736 C C . GLN A 1 89 ? 19.474 -8.570 -22.033 1.00 29.84 89 GLN A C 1
ATOM 738 O O . GLN A 1 89 ? 20.663 -8.585 -21.730 1.00 29.84 89 GLN A O 1
ATOM 743 N N . LEU A 1 90 ? 18.737 -9.685 -21.974 1.00 25.22 90 LEU A N 1
ATOM 744 C CA . LEU A 1 90 ? 19.339 -10.983 -21.638 1.00 25.22 90 LEU A CA 1
ATOM 745 C C . LEU A 1 90 ? 19.962 -11.631 -22.890 1.00 25.22 90 LEU A C 1
ATOM 747 O O . LEU A 1 90 ? 19.475 -12.623 -23.424 1.00 25.22 90 LEU A O 1
ATOM 751 N N . GLY A 1 91 ? 21.028 -11.010 -23.391 1.00 26.42 91 GLY A N 1
ATOM 752 C CA . GLY A 1 91 ? 21.895 -11.549 -24.431 1.00 26.42 91 GLY A CA 1
ATOM 753 C C . GLY A 1 91 ? 23.274 -11.853 -23.856 1.00 26.42 91 GLY A C 1
ATOM 754 O O . GLY A 1 91 ? 24.086 -10.950 -23.714 1.00 26.42 91 GLY A O 1
ATOM 755 N N . VAL A 1 92 ? 23.515 -13.143 -23.605 1.00 27.56 92 VAL A N 1
ATOM 756 C CA . VAL A 1 92 ? 24.822 -13.799 -23.406 1.00 27.56 92 VAL A CA 1
ATOM 757 C C . VAL A 1 92 ? 25.497 -13.581 -22.042 1.00 27.56 92 VAL A C 1
ATOM 759 O O . VAL A 1 92 ? 26.364 -12.734 -21.852 1.00 27.56 92 VAL A O 1
ATOM 762 N N . ILE A 1 93 ? 25.143 -14.472 -21.110 1.00 22.58 93 ILE A N 1
ATOM 763 C CA . ILE A 1 93 ? 26.000 -14.895 -19.998 1.00 22.58 93 ILE A CA 1
ATOM 764 C C . ILE A 1 93 ? 27.032 -15.864 -20.584 1.00 22.58 93 ILE A C 1
ATOM 766 O O . ILE A 1 93 ? 26.672 -16.930 -21.081 1.00 22.58 93 ILE A O 1
ATOM 770 N N . GLY A 1 94 ? 28.305 -15.490 -20.536 1.00 25.88 94 GLY A N 1
ATOM 771 C CA . GLY A 1 94 ? 29.425 -16.338 -20.922 1.00 25.88 94 GLY A CA 1
ATOM 772 C C . GLY A 1 94 ? 30.675 -15.899 -20.174 1.00 25.88 94 GLY A C 1
ATOM 773 O O . GLY A 1 94 ? 31.216 -14.830 -20.429 1.00 25.88 94 GLY A O 1
ATOM 774 N N . SER A 1 95 ? 31.062 -16.713 -19.200 1.00 23.42 95 SER A N 1
ATOM 775 C CA . SER A 1 95 ? 32.187 -16.544 -18.289 1.00 23.42 95 SER A CA 1
ATOM 776 C C . SER A 1 95 ? 33.539 -16.388 -18.994 1.00 23.42 95 SER A C 1
ATOM 778 O O . SER A 1 95 ? 33.817 -17.093 -19.958 1.00 23.42 95 SER A O 1
ATOM 780 N N . GLY A 1 96 ? 34.429 -15.598 -18.387 1.00 24.77 96 GLY A N 1
ATOM 781 C CA . GLY A 1 96 ? 35.872 -15.835 -18.456 1.00 24.77 96 GLY A CA 1
ATOM 782 C C . GLY A 1 96 ? 36.672 -14.957 -19.420 1.00 24.77 96 GLY A C 1
ATOM 783 O O . GLY A 1 96 ? 36.621 -15.125 -20.628 1.00 24.77 96 GLY A O 1
ATOM 784 N N . SER A 1 97 ? 37.517 -14.127 -18.805 1.00 26.53 97 SER A N 1
ATOM 785 C CA . SER A 1 97 ? 38.878 -13.782 -19.237 1.00 26.53 97 SER A CA 1
ATOM 786 C C . SER A 1 97 ? 39.077 -12.963 -20.519 1.00 26.53 97 SER A C 1
ATOM 788 O O . SER A 1 97 ? 38.953 -13.441 -21.639 1.00 26.53 97 SER A O 1
ATOM 790 N N . ASN A 1 98 ? 39.530 -11.727 -20.282 1.00 24.81 98 ASN A N 1
ATOM 791 C CA . ASN A 1 98 ? 40.371 -10.876 -21.127 1.00 24.81 98 ASN A CA 1
ATOM 792 C C . ASN A 1 98 ? 40.966 -11.563 -22.369 1.00 24.81 98 ASN A C 1
ATOM 794 O O . ASN A 1 98 ? 41.910 -12.329 -22.225 1.00 24.81 98 ASN A O 1
ATOM 798 N N . ILE A 1 99 ? 40.507 -11.180 -23.563 1.00 25.25 99 ILE A N 1
ATOM 799 C CA . ILE A 1 99 ? 41.330 -10.957 -24.762 1.00 25.25 99 ILE A CA 1
ATOM 800 C C . ILE A 1 99 ? 40.567 -9.974 -25.655 1.00 25.25 99 ILE A C 1
ATOM 802 O O . ILE A 1 99 ? 39.411 -10.180 -26.019 1.00 25.25 99 ILE A O 1
ATOM 806 N N . ALA A 1 100 ? 41.243 -8.879 -25.986 1.00 23.00 100 ALA A N 1
ATOM 807 C CA . ALA A 1 100 ? 40.846 -7.947 -27.023 1.00 23.00 100 ALA A CA 1
ATOM 808 C C . ALA A 1 100 ? 40.949 -8.628 -28.392 1.00 23.00 100 ALA A C 1
ATOM 810 O O . ALA A 1 100 ? 42.032 -9.081 -28.737 1.00 23.00 100 ALA A O 1
ATOM 811 N N . MET A 1 101 ? 39.870 -8.656 -29.178 1.00 23.08 101 MET A N 1
ATOM 812 C CA . MET A 1 101 ? 39.926 -8.744 -30.641 1.00 23.08 101 MET A CA 1
ATOM 813 C C . MET A 1 101 ? 38.638 -8.200 -31.271 1.00 23.08 101 MET A C 1
ATOM 815 O O . MET A 1 101 ? 37.542 -8.274 -30.721 1.00 23.08 101 MET A O 1
ATOM 819 N N . SER A 1 102 ? 38.851 -7.617 -32.439 1.00 22.55 102 SER A N 1
ATOM 820 C CA . SER A 1 102 ? 38.005 -6.768 -33.264 1.00 22.55 102 SER A CA 1
ATOM 821 C C . SER A 1 102 ? 36.644 -7.317 -33.718 1.00 22.55 102 SER A C 1
ATOM 823 O O . SER A 1 102 ? 36.516 -8.456 -34.146 1.00 22.55 102 SER A O 1
ATOM 825 N N . SER A 1 103 ? 35.678 -6.391 -33.733 1.00 24.08 103 SER A N 1
ATOM 826 C CA . SER A 1 103 ? 34.696 -6.079 -34.789 1.00 24.08 103 SER A CA 1
ATOM 827 C C . SER A 1 103 ? 34.135 -7.217 -35.659 1.00 24.08 103 SER A C 1
ATOM 829 O O . SER A 1 103 ? 34.774 -7.659 -36.612 1.00 24.08 103 SER A O 1
ATOM 831 N N . CYS A 1 104 ? 32.857 -7.550 -35.443 1.00 23.41 104 CYS A N 1
ATOM 832 C CA . CYS A 1 104 ? 31.938 -7.918 -36.524 1.00 23.41 104 CYS A CA 1
ATOM 833 C C . CYS A 1 104 ? 30.464 -7.616 -36.166 1.00 23.41 104 CYS A C 1
ATOM 835 O O . CYS A 1 104 ? 29.998 -7.970 -35.089 1.00 23.41 104 CYS A O 1
ATOM 837 N N . GLY A 1 105 ? 29.755 -6.982 -37.116 1.00 24.58 105 GLY A N 1
ATOM 838 C CA . GLY A 1 105 ? 28.287 -6.890 -37.249 1.00 24.58 105 GLY A CA 1
ATOM 839 C C . GLY A 1 105 ? 27.591 -5.944 -36.261 1.00 24.58 105 GLY A C 1
ATOM 840 O O . GLY A 1 105 ? 27.410 -6.285 -35.105 1.00 24.58 105 GLY A O 1
ATOM 841 N N . GLY A 1 106 ? 27.170 -4.733 -36.627 1.00 22.72 106 GLY A N 1
ATOM 842 C CA . GLY A 1 106 ? 26.302 -4.434 -37.765 1.00 22.72 106 GLY A CA 1
ATOM 843 C C . GLY A 1 106 ? 24.848 -4.450 -37.290 1.00 22.72 106 GLY A C 1
ATOM 844 O O . GLY A 1 106 ? 24.167 -5.459 -37.443 1.00 22.72 106 GLY A O 1
ATOM 845 N N . ASN A 1 107 ? 24.405 -3.353 -36.671 1.00 30.03 107 ASN A N 1
ATOM 846 C CA . ASN A 1 107 ? 22.986 -3.053 -36.536 1.00 30.03 107 ASN A CA 1
ATOM 847 C C . ASN A 1 107 ? 22.797 -1.548 -36.733 1.00 30.03 107 ASN A C 1
ATOM 849 O O . ASN A 1 107 ? 23.298 -0.731 -35.956 1.00 30.03 107 ASN A O 1
ATOM 853 N N . ASP A 1 108 ? 22.130 -1.237 -37.834 1.00 24.89 108 ASP A N 1
ATOM 854 C CA . ASP A 1 108 ? 21.887 0.089 -38.369 1.00 24.89 108 ASP A CA 1
ATOM 855 C C . ASP A 1 108 ? 20.897 0.834 -37.466 1.00 24.89 108 ASP A C 1
ATOM 857 O O . ASP A 1 108 ? 19.697 0.577 -37.477 1.00 24.89 108 ASP A O 1
ATOM 861 N N . ASN A 1 109 ? 21.418 1.748 -36.652 1.00 29.27 109 ASN A N 1
ATOM 862 C CA . ASN A 1 109 ? 20.674 2.899 -36.160 1.00 29.27 109 ASN A CA 1
ATOM 863 C C . ASN A 1 109 ? 21.489 4.115 -36.574 1.00 29.27 109 ASN A C 1
ATOM 865 O O . ASN A 1 109 ? 22.566 4.380 -36.033 1.00 29.27 109 ASN A O 1
ATOM 869 N N . GLU A 1 110 ? 21.002 4.782 -37.612 1.00 24.53 110 GLU A N 1
ATOM 870 C CA . GLU A 1 110 ? 21.661 5.918 -38.221 1.00 24.53 110 GLU A CA 1
ATOM 871 C C . GLU A 1 110 ? 21.930 7.029 -37.199 1.00 24.53 110 GLU A C 1
ATOM 873 O O . GLU A 1 110 ? 21.045 7.500 -36.485 1.00 24.53 110 GLU A O 1
ATOM 878 N N . GLY A 1 111 ? 23.185 7.477 -37.188 1.00 24.45 111 GLY A N 1
ATOM 879 C CA . GLY A 1 111 ? 23.472 8.899 -37.078 1.00 24.45 111 GLY A CA 1
ATOM 880 C C . GLY A 1 111 ? 23.580 9.491 -35.678 1.00 24.45 111 GLY A C 1
ATOM 881 O O . GLY A 1 111 ? 22.997 10.541 -35.444 1.00 24.45 111 GLY A O 1
ATOM 882 N N . PHE A 1 112 ? 24.378 8.912 -34.771 1.00 27.23 112 PHE A N 1
ATOM 883 C CA . PHE A 1 112 ? 25.167 9.735 -33.830 1.00 27.23 112 PHE A CA 1
ATOM 884 C C . PHE A 1 112 ? 26.349 8.971 -33.209 1.00 27.23 112 PHE A C 1
ATOM 886 O O . PHE A 1 112 ? 26.520 8.908 -31.991 1.00 27.23 112 PHE A O 1
ATOM 893 N N . CYS A 1 113 ? 27.181 8.355 -34.045 1.00 24.73 113 CYS A N 1
ATOM 894 C CA . CYS A 1 113 ? 28.418 7.711 -33.604 1.00 24.73 113 CYS A CA 1
ATOM 895 C C . CYS A 1 113 ? 29.585 7.964 -34.565 1.00 24.73 113 CYS A C 1
ATOM 897 O O . CYS A 1 113 ? 30.365 7.063 -34.825 1.00 24.73 113 CYS A O 1
ATOM 899 N N . ASP A 1 114 ? 29.756 9.211 -35.007 1.00 23.23 114 ASP A N 1
ATOM 900 C CA . ASP A 1 114 ? 31.008 9.676 -35.613 1.00 23.23 114 ASP A CA 1
ATOM 901 C C . ASP A 1 114 ? 31.544 10.880 -34.840 1.00 23.23 114 ASP A C 1
ATOM 903 O O . ASP A 1 114 ? 31.346 12.035 -35.190 1.00 23.23 114 ASP A O 1
ATOM 907 N N . PHE A 1 115 ? 32.206 10.591 -33.721 1.00 25.95 115 PHE A N 1
ATOM 908 C CA . PHE A 1 115 ? 33.213 11.475 -33.127 1.00 25.95 115 PHE A CA 1
ATOM 909 C C . PHE A 1 115 ? 34.298 10.613 -32.461 1.00 25.95 115 PHE A C 1
ATOM 911 O O . PHE A 1 115 ? 34.643 10.759 -31.291 1.00 25.95 115 PHE A O 1
ATOM 918 N N . ARG A 1 116 ? 34.832 9.651 -33.224 1.00 26.34 116 ARG A N 1
ATOM 919 C CA . ARG A 1 116 ? 36.130 9.017 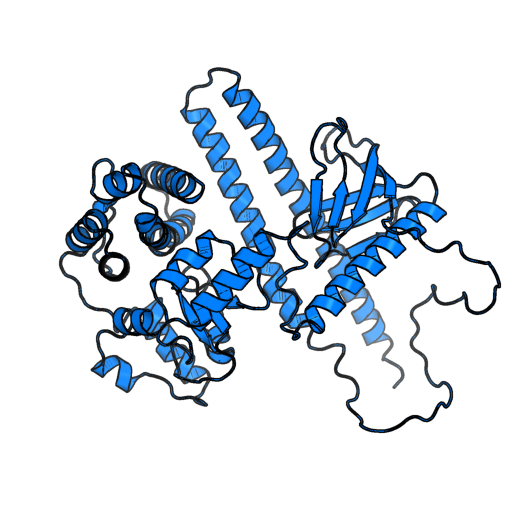-32.960 1.00 26.34 116 ARG A CA 1
ATOM 920 C C . ARG A 1 116 ? 37.090 9.470 -34.055 1.00 26.34 116 ARG A C 1
ATOM 922 O O . ARG A 1 116 ? 37.248 8.805 -35.065 1.00 26.34 116 ARG A O 1
ATOM 929 N N . GLY A 1 117 ? 37.689 10.640 -33.862 1.00 23.47 117 GLY A N 1
ATOM 930 C CA . GLY A 1 117 ? 38.633 11.207 -34.827 1.00 23.47 117 GLY A CA 1
ATOM 931 C C . GLY A 1 117 ? 38.549 12.721 -34.880 1.00 23.47 117 GLY A C 1
ATOM 932 O O . GLY A 1 117 ? 38.131 13.295 -35.873 1.00 23.47 117 GLY A O 1
ATOM 933 N N . GLY A 1 118 ? 38.904 13.382 -33.785 1.00 23.53 118 GLY A N 1
ATOM 934 C CA . GLY A 1 118 ? 38.921 14.835 -33.742 1.00 23.53 118 GLY A CA 1
ATOM 935 C C . GLY A 1 118 ? 39.364 15.296 -32.376 1.00 23.53 118 GLY A C 1
ATOM 936 O O . GLY A 1 118 ? 38.570 15.323 -31.442 1.00 23.53 118 GLY A O 1
ATOM 937 N N . SER A 1 119 ? 40.648 15.623 -32.268 1.00 26.77 119 SER A N 1
ATOM 938 C CA . SER A 1 119 ? 41.234 16.308 -31.123 1.00 26.77 119 SER A CA 1
ATOM 939 C C . SER A 1 119 ? 40.603 17.700 -31.006 1.00 26.77 119 SER A C 1
ATOM 941 O O . SER A 1 119 ? 41.151 18.699 -31.455 1.00 26.77 119 SER A O 1
ATOM 943 N N . MET A 1 120 ? 39.393 17.768 -30.459 1.00 26.45 120 MET A N 1
ATOM 944 C CA . MET A 1 120 ? 38.886 18.964 -29.815 1.00 26.45 120 MET A CA 1
ATOM 945 C C . MET A 1 120 ? 38.881 18.664 -28.331 1.00 26.45 120 MET A C 1
ATOM 947 O O . MET A 1 120 ? 38.140 17.805 -27.858 1.00 26.45 120 MET A O 1
ATOM 951 N N . VAL A 1 121 ? 39.757 19.367 -27.620 1.00 29.52 121 VAL A N 1
ATOM 952 C CA . VAL A 1 121 ? 39.821 19.457 -26.164 1.00 29.52 121 VAL A CA 1
ATOM 953 C C . VAL A 1 121 ? 38.449 19.929 -25.675 1.00 29.52 121 VAL A C 1
ATOM 955 O O . VAL A 1 121 ? 38.173 21.123 -25.560 1.00 29.52 121 VAL A O 1
ATOM 958 N N . GLY A 1 122 ? 37.531 18.980 -25.497 1.00 34.62 122 GLY A N 1
ATOM 959 C CA . GLY A 1 122 ? 36.194 19.231 -24.999 1.00 34.62 122 GLY A CA 1
ATOM 960 C C . GLY A 1 122 ? 36.334 19.718 -23.572 1.00 34.62 122 GLY A C 1
ATOM 961 O O . GLY A 1 122 ? 36.715 18.942 -22.699 1.00 34.62 122 GLY A O 1
ATOM 962 N N . LYS A 1 123 ? 36.065 21.007 -23.341 1.00 40.22 123 LYS A N 1
ATOM 963 C CA . LYS A 1 123 ? 35.912 21.555 -21.990 1.00 40.22 123 LYS A CA 1
ATOM 964 C C . LYS A 1 123 ? 35.013 20.600 -21.205 1.00 40.22 123 LYS A C 1
ATOM 966 O O . LYS A 1 123 ? 33.878 20.353 -21.623 1.00 40.22 123 LYS A O 1
ATOM 971 N N . SER A 1 124 ? 35.553 20.022 -20.136 1.00 50.94 124 SER A N 1
ATOM 972 C CA . SER A 1 124 ? 34.823 19.135 -19.238 1.00 50.94 124 SER A CA 1
ATOM 973 C C . SER A 1 124 ? 33.534 19.819 -18.780 1.00 50.94 124 SER A C 1
ATOM 975 O O . SER A 1 124 ? 33.484 21.037 -18.607 1.00 50.94 124 SER A O 1
ATOM 977 N N . ILE A 1 125 ? 32.460 19.042 -18.621 1.00 62.12 125 ILE A N 1
ATOM 978 C CA . ILE A 1 125 ? 31.234 19.545 -17.996 1.00 62.12 125 ILE A CA 1
ATOM 979 C C . ILE A 1 125 ? 31.601 19.952 -16.564 1.00 62.12 125 ILE A C 1
ATOM 981 O O . ILE A 1 125 ? 32.036 19.110 -15.779 1.00 62.12 125 ILE A O 1
ATOM 985 N N . GLU A 1 126 ? 31.463 21.237 -16.238 1.00 65.12 126 GLU A N 1
ATOM 986 C CA . GLU A 1 126 ? 31.653 21.739 -14.875 1.00 65.12 126 GLU A CA 1
ATOM 987 C C . GLU A 1 126 ? 30.539 21.202 -13.966 1.00 65.12 126 GLU A C 1
ATOM 989 O O . GLU A 1 126 ? 29.354 21.293 -14.303 1.00 65.12 126 GLU A O 1
ATOM 994 N N . TRP A 1 127 ? 30.927 20.635 -12.820 1.00 70.25 127 TRP A N 1
ATOM 995 C CA . TRP A 1 127 ? 30.024 20.076 -11.813 1.00 70.25 127 TRP A CA 1
ATOM 996 C C . TRP A 1 127 ? 30.057 20.922 -10.530 1.00 70.25 127 TRP A C 1
ATOM 998 O O . TRP A 1 127 ? 31.149 21.200 -10.034 1.00 70.25 127 TRP A O 1
ATOM 1008 N N . PRO A 1 128 ? 28.898 21.299 -9.952 1.00 68.69 128 PRO A N 1
ATOM 1009 C CA . PRO A 1 128 ? 27.536 21.068 -10.443 1.00 68.69 128 PRO A CA 1
ATOM 1010 C C . PRO A 1 128 ? 27.213 21.903 -11.691 1.00 68.69 128 PRO A C 1
ATOM 1012 O O . PRO A 1 128 ? 27.464 23.109 -11.717 1.00 68.69 128 PRO A O 1
ATOM 1015 N N . HIS A 1 129 ? 26.591 21.278 -12.697 1.00 83.06 129 HIS A N 1
ATOM 1016 C CA . HIS A 1 129 ? 26.215 21.977 -13.924 1.00 83.06 129 HIS A CA 1
ATOM 1017 C C . HIS A 1 129 ? 25.119 22.999 -13.615 1.00 83.06 129 HIS A C 1
ATOM 1019 O O . HIS A 1 129 ? 24.037 22.644 -13.140 1.00 83.06 129 HIS A O 1
ATOM 1025 N N . SER A 1 130 ? 25.403 24.279 -13.842 1.00 92.38 130 SER A N 1
ATOM 1026 C CA . SER A 1 130 ? 24.489 25.380 -13.541 1.00 92.38 130 SER A CA 1
ATOM 1027 C C . SER A 1 130 ? 24.497 26.412 -14.657 1.00 92.38 130 SER A C 1
ATOM 1029 O O . SER A 1 130 ? 25.494 26.581 -15.352 1.00 92.38 130 SER A O 1
ATOM 1031 N N . GLY A 1 131 ? 23.372 27.092 -14.842 1.00 94.12 131 GLY A N 1
ATOM 1032 C CA . GLY A 1 131 ? 23.223 28.096 -15.886 1.00 94.12 131 GLY A CA 1
ATOM 1033 C C . GLY A 1 131 ? 21.780 28.554 -16.007 1.00 94.12 131 GLY A C 1
ATOM 1034 O O . GLY A 1 131 ? 20.990 28.400 -15.076 1.00 94.12 131 GLY A O 1
ATOM 1035 N N . TYR A 1 132 ? 21.427 29.103 -17.163 1.00 96.00 132 TYR A N 1
ATOM 1036 C CA . TYR A 1 132 ? 20.070 29.552 -17.441 1.00 96.00 132 TYR A CA 1
ATOM 1037 C C . TYR A 1 132 ? 19.463 28.748 -18.582 1.00 96.00 132 TYR A C 1
ATOM 1039 O O . TYR A 1 132 ? 20.115 28.487 -19.589 1.00 96.00 132 TYR A O 1
ATOM 1047 N N . LEU A 1 133 ? 18.193 28.398 -18.424 1.00 97.31 133 LEU A N 1
ATOM 1048 C CA . LEU A 1 133 ? 17.364 27.835 -19.481 1.00 97.31 133 LEU A CA 1
ATOM 1049 C C . LEU A 1 133 ? 16.073 28.633 -19.565 1.00 97.31 133 LEU A C 1
ATOM 1051 O O . LEU A 1 133 ? 15.576 29.168 -18.572 1.00 97.31 133 LEU A O 1
ATOM 1055 N N . TYR A 1 134 ? 15.499 28.685 -20.752 1.00 96.31 134 TYR A N 1
ATOM 1056 C CA . TYR A 1 134 ? 14.147 29.162 -20.945 1.00 96.31 134 TYR A CA 1
ATOM 1057 C C . TYR A 1 134 ? 13.198 27.997 -20.727 1.00 96.31 134 TYR A C 1
ATOM 1059 O O . TYR A 1 134 ? 13.329 26.954 -21.358 1.00 96.31 134 TYR A O 1
ATOM 1067 N N . LYS A 1 135 ? 12.217 28.177 -19.849 1.00 93.19 135 LYS A N 1
ATOM 1068 C CA . LYS A 1 135 ? 11.106 27.244 -19.681 1.00 93.19 135 LYS A CA 1
ATOM 1069 C C . LYS A 1 135 ? 9.884 27.786 -20.408 1.00 93.19 135 LYS A C 1
ATOM 1071 O O . LYS A 1 135 ? 9.503 28.937 -20.188 1.00 93.19 135 LYS A O 1
ATOM 1076 N N . LYS A 1 136 ? 9.233 26.958 -21.223 1.00 89.19 136 LYS A N 1
ATOM 1077 C CA . LYS A 1 136 ? 7.945 27.310 -21.837 1.00 89.19 136 LYS A CA 1
ATOM 1078 C C . LYS A 1 136 ? 6.857 27.328 -20.761 1.00 89.19 136 LYS A C 1
ATOM 1080 O O . LYS A 1 136 ? 6.736 26.382 -19.982 1.00 89.19 136 LYS A O 1
ATOM 1085 N N . SER A 1 137 ? 6.069 28.399 -20.688 1.00 81.06 137 SER A N 1
ATOM 1086 C CA . SER A 1 137 ? 4.889 28.429 -19.825 1.00 81.06 137 SER A CA 1
ATOM 1087 C C . SER A 1 137 ? 3.850 27.418 -20.324 1.00 81.06 137 SER A C 1
ATOM 1089 O O . SER A 1 137 ? 3.654 27.234 -21.527 1.00 81.06 137 SER A O 1
ATOM 1091 N N . ASN A 1 138 ? 3.151 26.780 -19.387 1.00 68.06 138 ASN A N 1
ATOM 1092 C CA . ASN A 1 138 ? 2.102 25.812 -19.706 1.00 68.06 138 ASN A CA 1
ATOM 1093 C C . ASN A 1 138 ? 0.718 26.457 -19.931 1.00 68.06 138 ASN A C 1
ATOM 1095 O O . ASN A 1 138 ? -0.257 25.770 -20.217 1.00 68.06 138 ASN A O 1
ATOM 1099 N N . LYS A 1 139 ? 0.588 27.784 -19.794 1.00 64.44 139 LYS A N 1
ATOM 1100 C CA . LYS A 1 139 ? -0.718 28.455 -19.882 1.00 64.44 139 LYS A CA 1
ATOM 1101 C C . LYS A 1 139 ? -1.331 28.249 -21.277 1.00 64.44 139 LYS A C 1
ATOM 1103 O O . LYS A 1 139 ? -0.680 28.533 -22.280 1.00 64.44 139 LYS A O 1
ATOM 1108 N N . LYS A 1 140 ? -2.600 27.809 -21.330 1.00 59.62 140 LYS A N 1
ATOM 1109 C CA . LYS A 1 140 ? -3.336 27.503 -22.578 1.00 59.62 140 LYS A CA 1
ATOM 1110 C C . LYS A 1 140 ? -3.340 28.658 -23.589 1.00 59.62 140 LYS A C 1
ATOM 1112 O O . LYS A 1 140 ? -3.260 28.404 -24.783 1.00 59.62 140 LYS A O 1
ATOM 1117 N N . ILE A 1 141 ? -3.425 29.899 -23.105 1.00 55.53 141 ILE A N 1
ATOM 1118 C CA . ILE A 1 141 ? -3.675 31.090 -23.936 1.00 55.53 141 ILE A CA 1
ATOM 1119 C C . ILE A 1 141 ? -2.369 31.810 -24.319 1.00 55.53 141 ILE A C 1
ATOM 1121 O O . ILE A 1 141 ? -2.239 32.304 -25.433 1.00 55.53 141 ILE A O 1
ATOM 1125 N N . HIS A 1 142 ? -1.363 31.816 -23.436 1.00 59.19 142 HIS A N 1
ATOM 1126 C CA . HIS A 1 142 ? -0.094 32.517 -23.661 1.00 59.19 142 HIS A CA 1
ATOM 1127 C C . HIS A 1 142 ? 1.090 31.623 -23.285 1.00 59.19 142 HIS A C 1
ATOM 1129 O O . HIS A 1 142 ? 1.574 31.640 -22.147 1.00 59.19 142 HIS A O 1
ATOM 1135 N N . LYS A 1 143 ? 1.549 30.827 -24.258 1.00 70.69 143 LYS A N 1
ATOM 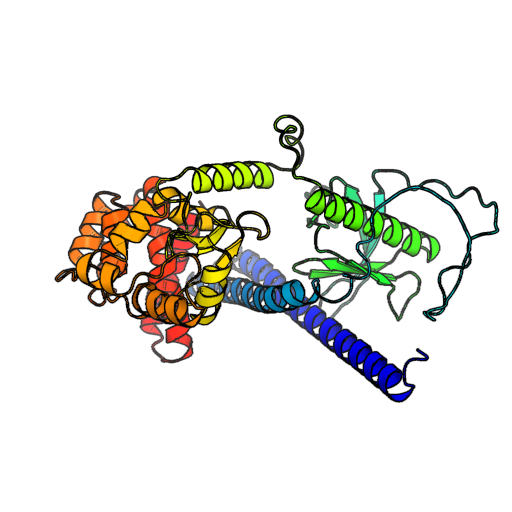1136 C CA . LYS A 1 143 ? 2.801 30.067 -24.164 1.00 70.69 143 LYS A CA 1
ATOM 1137 C C . LYS A 1 143 ? 3.964 31.024 -24.408 1.00 70.69 143 LYS A C 1
ATOM 1139 O O . LYS A 1 143 ? 4.167 31.476 -25.528 1.00 70.69 143 LYS A O 1
ATOM 1144 N N . GLN A 1 144 ? 4.720 31.328 -23.362 1.00 83.38 144 GLN A N 1
ATOM 1145 C CA . GLN A 1 144 ? 5.869 32.226 -23.407 1.00 83.38 144 GLN A CA 1
ATOM 1146 C C . GLN A 1 144 ? 7.080 31.537 -22.788 1.00 83.38 144 GLN A C 1
ATOM 1148 O O . GLN A 1 144 ? 6.969 30.853 -21.770 1.00 83.38 144 GLN A O 1
ATOM 1153 N N . TRP A 1 145 ? 8.238 31.721 -23.410 1.00 90.94 145 TRP A N 1
ATOM 1154 C CA . TRP A 1 145 ? 9.520 31.282 -22.878 1.00 90.94 145 TRP A CA 1
ATOM 1155 C C . TRP A 1 145 ? 9.976 32.225 -21.767 1.00 90.94 145 TRP A C 1
ATOM 1157 O O . TRP A 1 145 ? 10.006 33.440 -21.946 1.00 90.94 145 TRP A O 1
ATOM 1167 N N . GLN A 1 146 ? 10.320 31.671 -20.608 1.00 92.25 146 GLN A N 1
ATOM 1168 C CA . GLN A 1 146 ? 10.760 32.437 -19.448 1.00 92.25 146 GLN A CA 1
ATOM 1169 C C . GLN A 1 146 ? 12.127 31.942 -18.987 1.00 92.25 146 GLN A C 1
ATOM 1171 O O . GLN A 1 146 ? 12.267 30.770 -18.632 1.00 92.25 146 GLN A O 1
ATOM 1176 N N . LYS A 1 147 ? 13.127 32.831 -18.973 1.00 94.50 147 LYS A N 1
ATOM 1177 C CA . LYS A 1 147 ? 14.478 32.507 -18.499 1.00 94.50 147 LYS A CA 1
ATOM 1178 C C . LYS A 1 147 ? 14.438 32.204 -17.000 1.00 94.50 147 LYS A C 1
ATOM 1180 O O . LYS A 1 147 ? 13.816 32.944 -16.232 1.00 94.50 147 LYS A O 1
ATOM 1185 N N . ARG A 1 148 ? 15.058 31.098 -16.595 1.00 95.38 148 ARG A N 1
ATOM 1186 C CA . ARG A 1 148 ? 15.173 30.636 -15.208 1.00 95.38 148 ARG A CA 1
ATOM 1187 C C . ARG A 1 148 ? 16.562 30.083 -14.957 1.00 95.38 148 ARG A C 1
ATOM 1189 O O . ARG A 1 148 ? 17.121 29.389 -15.808 1.00 95.38 148 ARG A O 1
ATOM 1196 N N . ARG A 1 149 ? 17.092 30.358 -13.769 1.00 95.38 149 ARG A N 1
ATOM 1197 C CA . ARG A 1 149 ? 18.295 29.695 -13.281 1.00 95.38 149 ARG A CA 1
ATOM 1198 C C . ARG A 1 149 ? 17.989 28.218 -13.048 1.00 95.38 149 ARG A C 1
ATOM 1200 O O . ARG A 1 149 ? 16.977 27.867 -12.441 1.00 95.38 149 ARG A O 1
ATOM 1207 N N . CYS A 1 150 ? 18.858 27.370 -13.575 1.00 96.31 150 CYS A N 1
ATOM 1208 C CA . CYS A 1 150 ? 18.761 25.923 -13.505 1.00 96.31 150 CYS A CA 1
ATOM 1209 C C . CYS A 1 150 ? 20.065 25.351 -12.952 1.00 96.31 150 CYS A C 1
ATOM 1211 O O . CYS A 1 150 ? 21.149 25.882 -13.215 1.00 96.31 150 CYS A O 1
ATOM 1213 N N . ARG A 1 151 ? 19.975 24.252 -12.203 1.00 94.56 151 ARG A N 1
ATOM 1214 C CA . ARG A 1 151 ? 21.145 23.540 -11.681 1.00 94.56 151 ARG A CA 1
ATOM 1215 C C . ARG A 1 151 ? 20.881 22.044 -11.592 1.00 94.56 151 ARG A C 1
ATOM 1217 O O . ARG A 1 151 ? 19.810 21.638 -11.158 1.00 94.56 151 ARG A O 1
ATOM 1224 N N . ILE A 1 152 ? 21.863 21.234 -11.968 1.00 93.62 152 ILE A N 1
ATOM 1225 C CA . ILE A 1 152 ? 21.870 19.788 -11.729 1.00 93.62 152 ILE A CA 1
ATOM 1226 C C . ILE A 1 152 ? 22.736 19.542 -10.501 1.00 93.62 152 ILE A C 1
ATOM 1228 O O . ILE A 1 152 ? 23.924 19.863 -10.504 1.00 93.62 152 ILE A O 1
ATOM 1232 N N . GLN A 1 153 ? 22.132 19.016 -9.440 1.00 87.25 153 GLN A N 1
ATOM 1233 C CA . GLN A 1 153 ? 22.813 18.786 -8.173 1.00 87.25 153 GLN A CA 1
ATOM 1234 C C . GLN A 1 153 ? 22.165 17.622 -7.414 1.00 87.25 153 GLN A C 1
ATOM 1236 O O . GLN A 1 153 ? 20.943 17.562 -7.290 1.00 87.25 153 GLN A O 1
ATOM 1241 N N . ASP A 1 154 ? 22.990 16.717 -6.880 1.00 84.44 154 ASP A N 1
ATOM 1242 C CA . ASP A 1 154 ? 22.594 15.646 -5.953 1.00 84.44 154 ASP A CA 1
ATOM 1243 C C . ASP A 1 154 ? 21.393 14.809 -6.424 1.00 84.44 154 ASP A C 1
ATOM 1245 O O . ASP A 1 154 ? 20.452 14.562 -5.671 1.00 84.44 154 ASP A O 1
ATOM 1249 N N . GLY A 1 155 ? 21.373 14.396 -7.690 1.00 85.62 155 GLY A N 1
ATOM 1250 C CA . GLY A 1 155 ? 20.274 13.626 -8.274 1.00 85.62 155 GLY A CA 1
ATOM 1251 C C . GLY A 1 155 ? 19.031 14.433 -8.641 1.00 85.62 155 GLY A C 1
ATOM 1252 O O . GLY A 1 155 ? 17.999 13.851 -8.987 1.00 85.62 155 GLY A O 1
ATOM 1253 N N . HIS A 1 156 ? 19.108 15.760 -8.566 1.00 90.75 156 HIS A N 1
ATOM 1254 C CA . HIS A 1 156 ? 17.979 16.646 -8.799 1.00 90.75 156 HIS A CA 1
ATOM 1255 C C . HIS A 1 156 ? 18.274 17.708 -9.856 1.00 90.75 156 HIS A C 1
ATOM 1257 O O . HIS A 1 156 ? 19.382 18.231 -9.959 1.00 90.75 156 HIS A O 1
ATOM 1263 N N . PHE A 1 157 ? 17.234 18.068 -10.606 1.00 93.88 157 PHE A N 1
ATOM 1264 C CA . PHE A 1 157 ? 17.197 19.284 -11.407 1.00 93.88 157 PHE A CA 1
ATOM 1265 C C . PHE A 1 157 ? 16.461 20.369 -10.619 1.00 93.88 157 PHE A C 1
ATOM 1267 O O . PHE A 1 157 ? 15.274 20.239 -10.319 1.00 93.88 157 PHE A O 1
ATOM 1274 N N . LEU A 1 158 ? 17.193 21.414 -10.249 1.00 92.75 158 LEU A N 1
ATOM 1275 C CA . LEU A 1 158 ? 16.708 22.577 -9.521 1.00 92.75 158 LEU A CA 1
ATOM 1276 C C . LEU A 1 158 ? 16.335 23.660 -10.527 1.00 92.75 158 LEU A C 1
ATOM 1278 O O . LEU A 1 158 ? 17.187 24.116 -11.289 1.00 92.75 158 LEU A O 1
ATOM 1282 N N . LEU A 1 159 ? 15.074 24.075 -10.508 1.00 92.94 159 LEU A N 1
ATOM 1283 C CA . LEU A 1 159 ? 14.540 25.123 -11.367 1.00 92.94 159 LEU A CA 1
ATOM 1284 C C . LEU A 1 159 ? 14.048 26.288 -10.506 1.00 92.94 159 LEU A C 1
ATOM 1286 O O . LEU A 1 159 ? 13.028 26.164 -9.827 1.00 92.94 159 LEU A O 1
ATOM 1290 N N . SER A 1 160 ? 14.744 27.423 -10.552 1.00 92.00 160 SER A N 1
ATOM 1291 C CA . SER A 1 160 ? 14.349 28.614 -9.795 1.00 92.00 160 SER A CA 1
ATOM 1292 C C . SER A 1 160 ? 13.015 29.190 -10.274 1.00 92.00 160 SER A C 1
ATOM 1294 O O . SER A 1 160 ? 12.613 29.034 -11.434 1.00 92.00 160 SER A O 1
ATOM 1296 N N . HIS A 1 161 ? 12.324 29.884 -9.370 1.00 87.25 161 HIS A N 1
ATOM 1297 C CA . HIS A 1 161 ? 11.173 30.716 -9.709 1.00 87.25 161 HIS A CA 1
ATOM 1298 C C . HIS A 1 161 ? 11.634 32.035 -10.355 1.00 87.25 161 HIS A C 1
ATOM 1300 O O . HIS A 1 161 ? 12.827 32.265 -10.537 1.00 87.25 161 HIS A O 1
ATOM 1306 N N . SER A 1 162 ? 10.691 32.878 -10.793 1.00 84.81 162 SER A N 1
ATOM 1307 C CA . SER A 1 162 ? 11.031 34.248 -11.221 1.00 84.81 162 SER A CA 1
ATOM 1308 C C . SER A 1 162 ? 11.616 35.059 -10.071 1.00 84.81 162 SER A C 1
ATOM 1310 O O . SER A 1 162 ? 12.512 35.863 -10.288 1.00 84.81 162 SER A O 1
ATOM 1312 N N . ASP A 1 163 ? 11.086 34.828 -8.872 1.00 84.19 163 ASP A N 1
ATOM 1313 C CA . ASP A 1 163 ? 11.641 35.315 -7.624 1.00 84.19 163 ASP A CA 1
ATOM 1314 C C . ASP A 1 163 ? 12.653 34.285 -7.105 1.00 84.19 163 ASP A C 1
ATOM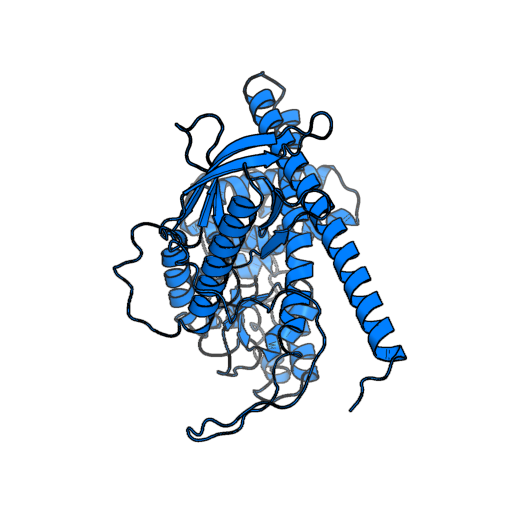 1316 O O . ASP A 1 163 ? 12.275 33.178 -6.719 1.00 84.19 163 ASP A O 1
ATOM 1320 N N . GLU A 1 164 ? 13.943 34.625 -7.152 1.00 85.00 164 GLU A N 1
ATOM 1321 C CA . GLU A 1 164 ? 15.019 33.750 -6.669 1.00 85.00 164 GLU A CA 1
ATOM 1322 C C . GLU A 1 164 ? 15.089 33.680 -5.131 1.00 85.00 164 GLU A C 1
ATOM 1324 O O . GLU A 1 164 ? 15.847 32.864 -4.611 1.00 85.00 164 GLU A O 1
ATOM 1329 N N . SER A 1 165 ? 14.297 34.478 -4.398 1.00 81.94 165 SER A N 1
ATOM 1330 C CA . SER A 1 165 ? 14.163 34.332 -2.941 1.00 81.94 165 SER A CA 1
ATOM 1331 C C . SER A 1 165 ? 13.368 33.082 -2.546 1.00 81.94 165 SER A C 1
ATOM 1333 O O . SER A 1 165 ? 13.536 32.560 -1.442 1.00 81.94 165 SER A O 1
ATOM 1335 N N . LEU A 1 166 ? 12.536 32.565 -3.458 1.00 80.69 166 LEU A N 1
ATOM 1336 C CA . LEU A 1 166 ? 11.786 31.332 -3.257 1.00 80.69 166 LEU A CA 1
ATOM 1337 C C . LEU A 1 166 ? 12.672 30.104 -3.516 1.00 80.69 166 LEU A C 1
ATOM 1339 O O . LEU A 1 166 ? 13.457 30.093 -4.472 1.00 80.69 166 LEU A O 1
ATOM 1343 N N . PRO A 1 167 ? 12.517 29.026 -2.725 1.00 79.44 167 PRO A N 1
ATOM 1344 C CA . PRO A 1 167 ? 13.260 27.796 -2.954 1.00 79.44 167 PRO A CA 1
ATOM 1345 C C . PRO A 1 167 ? 12.957 27.240 -4.356 1.00 79.44 167 PRO A C 1
ATOM 1347 O O . PRO A 1 167 ? 11.801 27.243 -4.787 1.00 79.44 167 PRO A O 1
ATOM 1350 N N . PRO A 1 168 ? 13.970 26.751 -5.095 1.00 86.00 168 PRO A N 1
ATOM 1351 C CA . PRO A 1 168 ? 13.769 26.246 -6.444 1.00 86.00 168 PRO A CA 1
ATOM 1352 C C . PRO A 1 168 ? 12.910 24.979 -6.439 1.00 86.00 168 PRO A C 1
ATOM 1354 O O . PRO A 1 168 ? 13.003 24.138 -5.541 1.00 86.00 168 PRO A O 1
ATOM 1357 N N . ALA A 1 169 ? 12.140 24.784 -7.508 1.00 85.56 169 ALA A N 1
ATOM 1358 C CA . ALA A 1 169 ? 11.448 23.528 -7.739 1.00 85.56 169 ALA A CA 1
ATOM 1359 C C . ALA A 1 169 ? 12.481 22.406 -7.926 1.00 85.56 169 ALA A C 1
ATOM 1361 O O . ALA A 1 169 ? 13.286 22.437 -8.861 1.00 85.56 169 ALA A O 1
ATOM 1362 N N . LYS A 1 170 ? 12.456 21.418 -7.028 1.00 85.38 170 LYS A N 1
ATOM 1363 C CA . LYS A 1 170 ? 13.400 20.297 -6.991 1.00 85.38 170 LYS A CA 1
ATOM 1364 C C . LYS A 1 170 ? 12.794 19.071 -7.673 1.00 85.38 170 LYS A C 1
ATOM 1366 O O . LYS A 1 170 ? 11.864 18.461 -7.152 1.00 85.38 170 LYS A O 1
ATOM 1371 N N . LEU A 1 171 ? 13.318 18.705 -8.842 1.00 86.62 171 LEU A N 1
ATOM 1372 C CA . LEU A 1 171 ? 12.833 17.568 -9.631 1.00 86.62 171 LEU A CA 1
ATOM 1373 C C . LEU A 1 171 ? 13.778 16.377 -9.493 1.00 86.62 171 LEU A C 1
ATOM 1375 O O . LEU A 1 171 ? 14.954 16.489 -9.828 1.00 86.62 171 LEU A O 1
ATOM 1379 N N . ASN A 1 172 ? 13.274 15.234 -9.030 1.00 81.81 172 ASN A N 1
ATOM 1380 C CA . ASN A 1 172 ? 14.064 14.005 -8.939 1.00 81.81 172 ASN A CA 1
ATOM 1381 C C . ASN A 1 172 ? 14.314 13.411 -10.338 1.00 81.81 172 ASN A C 1
ATOM 1383 O O . ASN A 1 172 ? 13.378 13.163 -11.106 1.00 81.81 172 ASN A O 1
ATOM 1387 N N . LEU A 1 173 ? 15.583 13.163 -10.662 1.00 89.06 173 LEU A N 1
ATOM 1388 C CA . LEU A 1 173 ? 16.003 12.674 -11.971 1.00 89.06 173 LEU A CA 1
ATOM 1389 C C . LEU A 1 173 ? 15.965 11.144 -12.119 1.00 89.06 173 LEU A C 1
ATOM 1391 O O . LEU A 1 173 ? 16.074 10.661 -13.240 1.00 89.06 173 LEU A O 1
ATOM 1395 N N . LEU A 1 174 ? 15.755 10.369 -11.051 1.00 78.25 174 LEU A N 1
ATOM 1396 C CA . LEU A 1 174 ? 15.943 8.910 -11.057 1.00 78.25 174 LEU A CA 1
ATOM 1397 C C . LEU A 1 174 ? 15.154 8.176 -12.159 1.00 78.25 174 LEU A C 1
ATOM 1399 O O . LEU A 1 174 ? 15.685 7.302 -12.844 1.00 78.25 174 LEU A O 1
ATOM 1403 N N . VAL A 1 175 ? 13.894 8.564 -12.361 1.00 76.06 175 VAL A N 1
ATOM 1404 C CA . VAL A 1 175 ? 13.007 8.005 -13.400 1.00 76.06 175 VAL A CA 1
ATOM 1405 C C . VAL A 1 175 ? 12.807 8.954 -14.583 1.00 76.06 175 VAL A C 1
ATOM 1407 O O . VAL A 1 175 ? 11.897 8.759 -15.390 1.00 76.06 175 VAL A O 1
ATOM 1410 N N . SER A 1 176 ? 13.631 9.999 -14.673 1.00 84.31 176 SER A N 1
ATOM 1411 C CA . SER A 1 176 ? 13.524 11.008 -15.720 1.00 84.31 176 SER A CA 1
ATOM 1412 C C . SER A 1 176 ? 14.228 10.576 -17.011 1.00 84.31 176 SER A C 1
ATOM 1414 O O . SER A 1 176 ? 15.044 9.649 -17.033 1.00 84.31 176 SER A O 1
ATOM 1416 N N . ASP A 1 177 ? 13.893 11.258 -18.102 1.00 87.31 177 ASP A N 1
ATOM 1417 C CA . ASP A 1 177 ? 14.557 11.158 -19.404 1.00 87.31 177 ASP A CA 1
ATOM 1418 C C . ASP A 1 177 ? 14.534 12.530 -20.086 1.00 87.31 177 ASP A C 1
ATOM 1420 O O . ASP A 1 177 ? 13.683 13.359 -19.765 1.00 87.31 177 ASP A O 1
ATOM 1424 N N . CYS A 1 178 ? 15.434 12.788 -21.031 1.00 91.31 178 CYS A N 1
ATOM 1425 C CA . CYS A 1 178 ? 15.376 14.009 -21.830 1.00 91.31 178 CYS A CA 1
ATOM 1426 C C . CYS A 1 178 ? 15.579 13.739 -23.319 1.00 91.31 178 CYS A C 1
ATOM 1428 O O . CYS A 1 178 ? 16.407 12.911 -23.714 1.00 91.31 178 CYS A O 1
ATOM 1430 N N . LYS A 1 179 ? 14.818 14.443 -24.161 1.00 90.44 179 LYS A N 1
ATOM 1431 C CA . LYS A 1 179 ? 14.851 14.281 -25.621 1.00 90.44 179 LYS A CA 1
ATOM 1432 C C . LYS A 1 179 ? 14.915 15.633 -26.322 1.00 90.44 179 LYS A C 1
ATOM 1434 O O . LYS A 1 179 ? 14.307 16.577 -25.825 1.00 90.44 179 LYS A O 1
ATOM 1439 N N . PRO A 1 180 ? 15.616 15.732 -27.462 1.00 93.56 180 PRO A N 1
ATOM 1440 C CA . PRO A 1 180 ? 15.604 16.949 -28.262 1.00 93.56 180 PRO A CA 1
ATOM 1441 C C . PRO A 1 180 ? 14.184 17.260 -28.750 1.00 93.56 180 PRO A C 1
ATOM 1443 O O . PRO A 1 180 ? 13.385 16.349 -28.983 1.00 93.56 180 PRO A O 1
ATOM 1446 N N . SER A 1 181 ? 13.879 18.546 -28.901 1.00 89.94 181 SER A N 1
ATOM 1447 C CA . SER A 1 181 ? 12.643 18.994 -29.540 1.00 89.94 181 SER A CA 1
ATOM 1448 C C . SER A 1 181 ? 12.710 18.721 -31.042 1.00 89.94 181 SER A C 1
ATOM 1450 O O . SER A 1 181 ? 13.744 18.950 -31.667 1.00 89.94 181 SER A O 1
ATOM 1452 N N . ALA A 1 182 ? 11.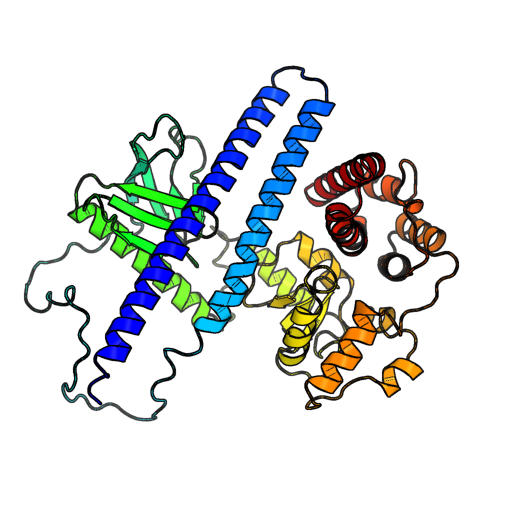603 18.265 -31.630 1.00 86.25 182 ALA A N 1
ATOM 1453 C CA . ALA A 1 182 ? 11.499 18.090 -33.079 1.00 86.25 182 ALA A CA 1
ATOM 1454 C C . ALA A 1 182 ? 11.463 19.433 -33.832 1.00 86.25 182 ALA A C 1
ATOM 1456 O O . ALA A 1 182 ? 11.897 19.506 -34.977 1.00 86.25 182 ALA A O 1
ATOM 1457 N N . ASP A 1 183 ? 10.972 20.490 -33.179 1.00 87.12 183 ASP A N 1
ATOM 1458 C CA . ASP A 1 183 ? 10.691 21.777 -33.826 1.00 87.12 183 ASP A CA 1
ATOM 1459 C C . ASP A 1 183 ? 11.851 22.783 -33.719 1.00 87.12 183 ASP A C 1
ATOM 1461 O O . ASP A 1 183 ? 11.887 23.772 -34.448 1.00 87.12 183 ASP A O 1
ATOM 1465 N N . ASP A 1 184 ? 12.777 22.587 -32.774 1.00 91.62 184 ASP A N 1
ATOM 1466 C CA . ASP A 1 184 ? 13.844 23.552 -32.485 1.00 91.62 184 ASP A CA 1
ATOM 1467 C C . ASP A 1 184 ? 15.076 22.857 -31.898 1.00 91.62 184 ASP A C 1
ATOM 1469 O O . ASP A 1 184 ? 15.028 22.317 -30.793 1.00 91.62 184 ASP A O 1
ATOM 1473 N N . ALA A 1 185 ? 16.203 22.936 -32.607 1.00 92.81 185 ALA A N 1
ATOM 1474 C CA . ALA A 1 185 ? 17.475 22.341 -32.198 1.00 92.81 185 ALA A CA 1
ATOM 1475 C C . ALA A 1 185 ? 18.041 22.930 -30.889 1.00 92.81 185 ALA A C 1
ATOM 1477 O O . ALA A 1 185 ? 18.857 22.296 -30.218 1.00 92.81 185 ALA A O 1
ATOM 1478 N N . LYS A 1 186 ? 17.603 24.132 -30.489 1.00 96.56 186 LYS A N 1
ATOM 1479 C CA . LYS A 1 186 ? 17.964 24.753 -29.204 1.00 96.56 186 LYS A CA 1
ATOM 1480 C C . LYS A 1 186 ? 17.087 24.280 -28.047 1.00 96.56 186 LYS A C 1
ATOM 1482 O O . LYS A 1 186 ? 17.366 24.629 -26.897 1.00 96.56 186 LYS A O 1
ATOM 1487 N N . ALA A 1 187 ? 16.023 23.533 -28.330 1.00 95.94 187 ALA A N 1
ATOM 1488 C CA . ALA A 1 187 ? 15.047 23.097 -27.349 1.00 95.94 187 ALA A CA 1
ATOM 1489 C C . ALA A 1 187 ? 15.100 21.586 -27.102 1.00 95.94 187 ALA A C 1
ATOM 1491 O O . ALA A 1 187 ? 15.463 20.782 -27.960 1.00 95.94 187 ALA A O 1
ATOM 1492 N N . PHE A 1 188 ? 14.714 21.196 -25.895 1.00 96.38 188 PHE A N 1
ATOM 1493 C CA . PHE A 1 188 ? 14.612 19.812 -25.466 1.00 96.38 188 PHE A CA 1
ATOM 1494 C C . PHE A 1 188 ? 13.544 19.671 -24.382 1.00 96.38 188 PHE A C 1
ATOM 1496 O O . PHE A 1 188 ? 13.243 20.607 -23.640 1.00 96.38 188 PHE A O 1
ATOM 150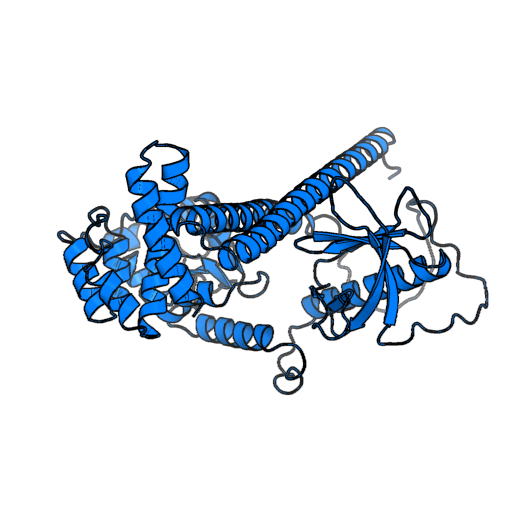3 N N . ASP A 1 189 ? 12.995 18.472 -24.269 1.00 93.94 189 ASP A N 1
ATOM 1504 C CA . ASP A 1 189 ? 12.014 18.115 -23.259 1.00 93.94 189 ASP A CA 1
ATOM 1505 C C . ASP A 1 189 ? 12.675 17.287 -22.162 1.00 93.94 189 ASP A C 1
ATOM 1507 O O . ASP A 1 189 ? 13.331 16.283 -22.442 1.00 93.94 189 ASP A O 1
ATOM 1511 N N . LEU A 1 190 ? 12.476 17.685 -20.906 1.00 93.81 190 LEU A N 1
ATOM 1512 C CA . LEU A 1 190 ? 12.799 16.893 -19.722 1.00 93.81 190 LEU A CA 1
ATOM 1513 C C . LEU A 1 190 ? 11.516 16.242 -19.193 1.00 93.81 190 LEU A C 1
ATOM 1515 O O . LEU A 1 190 ? 10.619 16.911 -18.674 1.00 93.81 190 LEU A O 1
ATOM 1519 N N . TYR A 1 191 ? 11.433 14.924 -19.320 1.00 87.56 191 TYR A N 1
ATOM 1520 C CA . TYR A 1 191 ? 10.323 14.109 -18.845 1.00 87.56 191 TYR A CA 1
ATOM 1521 C C . TYR A 1 191 ? 10.589 13.677 -17.407 1.00 87.56 191 TYR A C 1
ATOM 1523 O O . TYR A 1 191 ? 11.439 12.824 -17.166 1.00 87.56 191 TYR A O 1
ATOM 1531 N N . CYS A 1 192 ? 9.847 14.237 -16.455 1.00 81.31 192 CYS A N 1
ATOM 1532 C CA . CYS A 1 192 ? 9.875 13.826 -15.053 1.00 81.31 192 CYS A CA 1
ATOM 1533 C C . CYS A 1 192 ? 8.661 12.946 -14.709 1.00 81.31 192 CYS A C 1
ATOM 1535 O O . CYS A 1 192 ? 7.731 12.789 -15.508 1.00 81.31 192 CYS A O 1
ATOM 1537 N N . ARG A 1 193 ? 8.644 12.394 -13.485 1.00 69.88 193 ARG A N 1
ATOM 1538 C CA . ARG A 1 193 ? 7.566 11.515 -12.987 1.00 69.88 193 ARG A CA 1
ATOM 1539 C C . ARG A 1 193 ? 6.173 12.107 -13.222 1.00 69.88 193 ARG A C 1
ATOM 1541 O O . ARG A 1 193 ? 5.341 11.471 -13.862 1.00 69.88 193 ARG A O 1
ATOM 1548 N N . ASP A 1 194 ? 5.956 13.350 -12.800 1.00 66.75 194 ASP A N 1
ATOM 1549 C CA . ASP A 1 194 ? 4.618 13.956 -12.786 1.00 66.75 194 ASP A CA 1
ATOM 1550 C C . ASP A 1 194 ? 4.422 15.077 -13.818 1.00 66.75 194 ASP A C 1
ATOM 1552 O O . ASP A 1 194 ? 3.305 15.562 -13.985 1.00 66.75 194 ASP A O 1
ATOM 1556 N N . ARG A 1 195 ? 5.473 15.492 -14.537 1.00 74.69 195 ARG A N 1
ATOM 1557 C CA . ARG A 1 195 ? 5.414 16.645 -15.449 1.00 74.69 195 ARG A CA 1
ATOM 1558 C C . ARG A 1 195 ? 6.507 16.593 -16.517 1.00 74.69 195 ARG A C 1
ATOM 1560 O O . ARG A 1 195 ? 7.608 16.120 -16.248 1.00 74.69 195 ARG A O 1
ATOM 1567 N N . THR A 1 196 ? 6.209 17.117 -17.705 1.00 85.44 196 THR A N 1
ATOM 1568 C CA . THR A 1 196 ? 7.207 17.367 -18.760 1.00 85.44 196 THR A CA 1
ATOM 1569 C C . THR A 1 196 ? 7.584 18.841 -18.778 1.00 85.44 196 THR A C 1
ATOM 1571 O O . THR A 1 196 ? 6.707 19.705 -18.745 1.00 85.44 196 THR A O 1
ATOM 1574 N N . TYR A 1 197 ? 8.879 19.131 -18.849 1.00 90.81 197 TYR A N 1
ATOM 1575 C CA . TYR A 1 197 ? 9.416 20.482 -18.926 1.00 90.81 197 TYR A CA 1
ATOM 1576 C C . TYR A 1 197 ? 9.985 20.728 -20.317 1.00 90.81 197 TYR A C 1
ATOM 1578 O O . TYR A 1 197 ? 10.970 20.105 -20.698 1.00 90.81 197 TYR A O 1
ATOM 1586 N N . HIS A 1 198 ? 9.375 21.662 -21.043 1.00 92.69 198 HIS A N 1
ATOM 1587 C CA . HIS A 1 198 ? 9.880 22.154 -22.321 1.00 92.69 198 HIS A CA 1
ATOM 1588 C C . HIS A 1 198 ? 10.935 23.230 -22.048 1.00 92.69 198 HIS A C 1
ATOM 1590 O O . HIS A 1 198 ? 10.608 24.292 -21.497 1.00 92.69 198 HIS A O 1
ATOM 1596 N N . LEU A 1 199 ? 12.188 22.937 -22.386 1.00 96.56 199 LEU A N 1
ATOM 1597 C CA . LEU A 1 199 ? 13.361 23.747 -22.073 1.00 96.56 199 LEU A CA 1
ATOM 1598 C C . LEU A 1 199 ? 14.058 24.189 -23.362 1.00 96.56 199 LEU A C 1
ATOM 1600 O O . LEU A 1 199 ? 14.061 23.467 -24.351 1.00 96.56 199 LEU A O 1
ATOM 1604 N N . GLN A 1 200 ? 14.644 25.380 -23.357 1.00 96.38 200 GLN A N 1
ATOM 1605 C CA . GLN A 1 200 ? 15.405 25.925 -24.480 1.00 96.38 200 GLN A CA 1
ATOM 1606 C C . GLN A 1 200 ? 16.657 26.624 -23.951 1.00 96.38 200 GLN A C 1
ATOM 1608 O O . GLN A 1 200 ? 16.601 27.319 -22.934 1.00 96.38 200 GLN A O 1
ATOM 1613 N N . ALA A 1 201 ? 17.788 26.414 -24.616 1.00 96.56 201 ALA A N 1
ATOM 1614 C CA . ALA A 1 201 ? 19.047 27.093 -24.321 1.00 96.56 201 ALA A CA 1
ATOM 1615 C C . ALA A 1 201 ? 19.283 28.277 -25.277 1.00 96.56 201 ALA A C 1
ATOM 1617 O O . ALA A 1 201 ? 18.589 28.418 -26.286 1.00 96.56 201 ALA A O 1
ATOM 1618 N N . ASP A 1 202 ? 20.273 29.120 -24.970 1.00 94.56 202 ASP A N 1
ATOM 1619 C CA . ASP A 1 202 ? 20.649 30.249 -25.832 1.00 94.56 202 ASP A CA 1
ATOM 1620 C C . ASP A 1 202 ? 21.205 29.743 -27.187 1.00 94.56 202 ASP A C 1
ATOM 1622 O O . ASP A 1 202 ? 20.907 30.306 -28.245 1.00 94.56 202 ASP A O 1
ATOM 1626 N N . THR A 1 203 ? 21.923 28.611 -27.181 1.00 95.50 203 THR A N 1
ATOM 1627 C CA . THR A 1 203 ? 22.486 27.961 -28.378 1.00 95.50 203 THR A CA 1
ATOM 1628 C C . THR A 1 203 ? 22.196 26.456 -28.450 1.00 95.50 203 THR A C 1
ATOM 1630 O O . THR A 1 203 ? 21.983 25.791 -27.436 1.00 95.50 203 THR A O 1
ATOM 1633 N N . GLU A 1 204 ? 22.252 25.873 -29.654 1.00 95.56 204 GLU A N 1
ATOM 1634 C CA . GLU A 1 204 ? 22.131 24.415 -29.852 1.00 95.56 204 GLU A CA 1
ATOM 1635 C C . GLU A 1 204 ? 23.241 23.655 -29.104 1.00 95.56 204 GLU A C 1
ATOM 1637 O O . GLU A 1 204 ? 23.009 22.602 -28.508 1.00 95.56 204 GLU A O 1
ATOM 1642 N N . ALA A 1 205 ? 24.455 24.212 -29.086 1.00 93.75 205 ALA A N 1
ATOM 1643 C CA . ALA A 1 205 ? 25.584 23.634 -28.369 1.00 93.75 205 ALA A CA 1
ATOM 1644 C C . ALA A 1 205 ? 25.323 23.554 -26.855 1.00 93.75 205 ALA A C 1
ATOM 1646 O O . ALA A 1 205 ? 25.654 22.550 -26.223 1.00 93.75 205 ALA A O 1
ATOM 1647 N N . GLU A 1 206 ? 24.708 24.578 -26.260 1.00 95.25 206 GLU A N 1
ATOM 1648 C CA . GLU A 1 206 ? 24.314 24.552 -24.849 1.00 95.25 206 GLU A CA 1
ATOM 1649 C C . GLU A 1 206 ? 23.157 23.595 -24.587 1.00 95.25 206 GLU A C 1
ATOM 1651 O O . GLU A 1 206 ? 23.200 22.871 -23.595 1.00 95.25 206 GLU A O 1
ATOM 1656 N N . ALA A 1 207 ? 22.167 23.519 -25.482 1.00 95.38 207 ALA A N 1
ATOM 1657 C CA . ALA A 1 207 ? 21.085 22.541 -25.372 1.00 95.38 207 ALA A CA 1
ATOM 1658 C C . ALA A 1 207 ? 21.647 21.110 -25.313 1.00 95.38 207 ALA A C 1
ATOM 1660 O O . ALA A 1 207 ? 21.287 20.323 -24.433 1.00 95.38 207 ALA A O 1
ATOM 1661 N N . LYS A 1 208 ? 22.613 20.795 -26.187 1.00 94.50 208 LYS A N 1
ATOM 1662 C CA . LYS A 1 208 ? 23.336 19.515 -26.174 1.00 94.50 208 LYS A CA 1
ATOM 1663 C C . LYS A 1 208 ? 24.107 19.300 -24.869 1.00 94.50 208 LYS A C 1
ATOM 1665 O O . LYS A 1 208 ? 24.006 18.216 -24.297 1.00 94.50 208 LYS A O 1
ATOM 1670 N N . LYS A 1 209 ? 24.818 20.312 -24.353 1.00 94.81 209 LYS A N 1
ATOM 1671 C CA . LYS A 1 209 ? 25.525 20.223 -23.057 1.00 94.81 209 LYS A CA 1
ATOM 1672 C C . LYS A 1 209 ? 24.574 19.906 -21.899 1.00 94.81 209 LYS A C 1
ATOM 1674 O O . LYS A 1 209 ? 24.858 18.993 -21.125 1.00 94.81 209 LYS A O 1
ATOM 1679 N N . TRP A 1 210 ? 23.430 20.588 -21.823 1.00 96.56 210 TRP A N 1
ATOM 1680 C CA . TRP A 1 210 ? 22.404 20.334 -20.808 1.00 96.56 210 TRP A CA 1
ATOM 1681 C C . TRP A 1 210 ? 21.841 18.916 -20.893 1.00 96.56 210 TRP A C 1
ATOM 1683 O O . TRP A 1 210 ? 21.733 18.236 -19.872 1.00 96.56 210 TRP A O 1
ATOM 1693 N N . MET A 1 211 ? 21.516 18.441 -22.099 1.00 95.44 211 MET A N 1
ATOM 1694 C CA . MET A 1 211 ? 21.018 17.077 -22.295 1.00 95.44 211 MET A CA 1
ATOM 1695 C C . MET A 1 211 ? 22.051 16.022 -21.893 1.00 95.44 211 MET A C 1
ATOM 1697 O O . MET A 1 211 ? 21.690 15.043 -21.241 1.00 95.44 211 MET A O 1
ATOM 1701 N N . VAL A 1 212 ? 23.330 16.217 -22.233 1.00 94.00 212 VAL A N 1
ATOM 1702 C CA . VAL A 1 212 ? 24.407 15.306 -21.819 1.00 94.00 212 VAL A CA 1
ATOM 1703 C C . VAL A 1 212 ? 24.541 15.287 -20.296 1.00 94.00 212 VAL A C 1
ATOM 1705 O O . VAL A 1 212 ? 24.539 14.202 -19.718 1.00 94.00 212 VAL A O 1
ATOM 1708 N N . ALA A 1 213 ? 24.578 16.448 -19.636 1.00 94.25 213 ALA A N 1
ATOM 1709 C CA . ALA A 1 213 ? 24.676 16.529 -18.178 1.00 94.25 213 ALA A CA 1
ATOM 1710 C C . ALA A 1 213 ? 23.474 15.866 -17.473 1.00 94.25 213 ALA A C 1
ATOM 1712 O O . ALA A 1 213 ? 23.650 15.098 -16.527 1.00 94.25 213 ALA A O 1
ATOM 1713 N N . LEU A 1 214 ? 22.251 16.087 -17.976 1.00 95.00 214 LEU A N 1
ATOM 1714 C CA . LEU A 1 214 ? 21.037 15.433 -17.475 1.00 95.00 214 LEU A CA 1
ATOM 1715 C C . LEU A 1 214 ? 21.101 13.913 -17.646 1.00 95.00 214 LEU A C 1
ATOM 1717 O O . LEU A 1 214 ? 20.861 13.181 -16.689 1.00 95.00 214 LEU A O 1
ATOM 1721 N N . ARG A 1 215 ? 21.444 13.422 -18.843 1.00 92.81 215 ARG A N 1
ATOM 1722 C CA . ARG A 1 215 ? 21.536 11.978 -19.115 1.00 92.81 215 ARG A CA 1
ATOM 1723 C C . ARG A 1 215 ? 22.627 11.305 -18.295 1.00 92.81 215 ARG A C 1
ATOM 1725 O O . ARG A 1 215 ? 22.415 10.178 -17.850 1.00 92.81 215 ARG A O 1
ATOM 1732 N N . GLN A 1 216 ? 23.758 11.973 -18.074 1.00 91.19 216 GLN A N 1
ATOM 1733 C CA . GLN A 1 216 ? 24.823 11.479 -17.202 1.00 91.19 216 GLN A CA 1
ATOM 1734 C C . GLN A 1 216 ? 24.333 11.334 -15.761 1.00 91.19 216 GLN A C 1
ATOM 1736 O O . GLN A 1 216 ? 24.505 10.266 -15.180 1.00 91.19 216 GLN A O 1
ATOM 1741 N N . GLU A 1 217 ? 23.652 12.344 -15.214 1.00 89.88 217 GLU A N 1
ATOM 1742 C CA . GLU A 1 217 ? 23.141 12.277 -13.842 1.00 89.88 217 GLU A CA 1
ATOM 1743 C C . GLU A 1 217 ? 22.024 11.237 -13.685 1.00 89.88 217 GLU A C 1
ATOM 1745 O O . GLU A 1 217 ? 22.039 10.440 -12.748 1.00 89.88 217 GLU A O 1
ATOM 1750 N N . ILE A 1 218 ? 21.095 11.168 -14.643 1.00 87.69 218 ILE A N 1
ATOM 1751 C CA . ILE A 1 218 ? 20.055 10.130 -14.697 1.00 87.69 218 ILE A CA 1
ATOM 1752 C C . ILE A 1 218 ? 20.696 8.736 -14.733 1.00 87.69 218 ILE A C 1
ATOM 1754 O O . ILE A 1 218 ? 20.272 7.838 -14.006 1.00 87.69 218 ILE A O 1
ATOM 1758 N N . SER A 1 219 ? 21.721 8.542 -15.568 1.00 85.44 219 SER A N 1
ATOM 1759 C CA . SER A 1 219 ? 22.424 7.259 -15.679 1.00 85.44 219 SER A CA 1
ATOM 1760 C C . SER A 1 219 ? 23.173 6.922 -14.393 1.00 85.44 219 SER A C 1
ATOM 1762 O O . SER A 1 219 ? 23.076 5.795 -13.924 1.00 85.44 219 SER A O 1
ATOM 1764 N N . ARG A 1 220 ? 23.834 7.900 -13.762 1.00 87.25 220 ARG A N 1
ATOM 1765 C CA . ARG A 1 220 ? 24.512 7.731 -12.471 1.00 87.25 220 ARG A CA 1
ATOM 1766 C C . ARG A 1 220 ? 23.541 7.289 -11.378 1.00 87.25 220 ARG A C 1
ATOM 1768 O O . ARG A 1 220 ? 23.861 6.379 -10.619 1.00 87.25 220 ARG A O 1
ATOM 1775 N N . LEU A 1 221 ? 22.356 7.899 -11.305 1.00 82.38 221 LEU A N 1
ATOM 1776 C CA . LEU A 1 221 ? 21.312 7.504 -10.356 1.00 82.38 221 LEU A CA 1
ATOM 1777 C C . LEU A 1 221 ? 20.787 6.094 -10.625 1.00 82.38 221 LEU A C 1
ATOM 1779 O O . LEU A 1 221 ? 20.601 5.334 -9.680 1.00 82.38 221 LEU A O 1
ATOM 1783 N N . LYS A 1 222 ? 20.575 5.734 -11.896 1.00 78.88 222 LYS A N 1
ATOM 1784 C CA . LYS A 1 222 ? 20.142 4.386 -12.286 1.00 78.88 222 LYS A CA 1
ATOM 1785 C C . LYS A 1 222 ? 21.187 3.339 -11.921 1.00 78.88 222 LYS A C 1
ATOM 1787 O O . LYS A 1 222 ? 20.834 2.353 -11.290 1.00 78.88 222 LYS A O 1
ATOM 1792 N N . THR A 1 223 ? 22.459 3.575 -12.242 1.00 73.19 223 THR A N 1
ATOM 1793 C CA . THR A 1 223 ? 23.552 2.681 -11.844 1.00 73.19 223 THR A CA 1
ATOM 1794 C C . THR A 1 223 ? 23.632 2.581 -10.331 1.00 73.19 223 THR A C 1
ATOM 1796 O O . THR A 1 223 ? 23.650 1.470 -9.824 1.00 73.19 223 THR A O 1
ATOM 1799 N N . LYS A 1 224 ? 23.570 3.708 -9.605 1.00 76.50 224 LYS A N 1
ATOM 1800 C CA . LYS A 1 224 ? 23.552 3.693 -8.139 1.00 76.50 224 LYS A CA 1
ATOM 1801 C C . LYS A 1 224 ? 22.407 2.828 -7.607 1.00 76.50 224 LYS A C 1
ATOM 1803 O O . LYS A 1 224 ? 22.661 1.981 -6.775 1.00 76.50 224 LYS A O 1
ATOM 1808 N N . MET A 1 225 ? 21.181 2.972 -8.110 1.00 67.75 225 MET A N 1
ATOM 1809 C CA . MET A 1 225 ? 20.058 2.119 -7.685 1.00 67.75 225 MET A CA 1
ATOM 1810 C C . MET A 1 225 ? 20.244 0.632 -8.014 1.00 67.75 225 MET A C 1
ATOM 1812 O O . MET A 1 225 ? 19.660 -0.198 -7.332 1.00 67.75 225 MET A O 1
ATOM 1816 N N . LEU A 1 226 ? 21.012 0.294 -9.053 1.00 65.25 226 LEU A N 1
ATOM 1817 C CA . LEU A 1 226 ? 21.296 -1.094 -9.428 1.00 65.25 226 LEU A CA 1
ATOM 1818 C C . LEU A 1 226 ? 22.488 -1.693 -8.665 1.00 65.25 226 LEU A C 1
ATOM 1820 O O . LEU A 1 226 ? 22.582 -2.910 -8.575 1.00 65.25 226 LEU A O 1
ATOM 1824 N N . THR A 1 227 ? 23.410 -0.864 -8.162 1.00 59.28 227 THR A N 1
ATOM 1825 C CA . THR A 1 227 ? 24.635 -1.303 -7.466 1.00 59.28 227 THR A CA 1
ATOM 1826 C C . THR A 1 227 ? 24.577 -1.153 -5.947 1.00 59.28 227 THR A C 1
ATOM 1828 O O . THR A 1 227 ? 25.449 -1.682 -5.264 1.00 59.28 227 THR A O 1
ATOM 1831 N N . ASP A 1 228 ? 23.633 -0.376 -5.412 1.00 51.06 228 ASP A N 1
ATOM 1832 C CA . ASP A 1 228 ? 23.526 -0.067 -3.979 1.00 51.06 228 ASP A CA 1
ATOM 1833 C C . ASP A 1 228 ? 22.912 -1.246 -3.201 1.00 51.06 228 ASP A C 1
ATOM 1835 O O . ASP A 1 228 ? 21.788 -1.170 -2.716 1.00 51.06 228 ASP A O 1
ATOM 1839 N N . ASP A 1 229 ? 23.693 -2.326 -3.093 1.00 45.72 229 ASP A N 1
ATOM 1840 C CA . ASP A 1 229 ? 23.573 -3.373 -2.065 1.00 45.72 229 ASP A CA 1
ATOM 1841 C C . ASP A 1 229 ? 24.564 -3.134 -0.894 1.00 45.72 229 ASP A C 1
ATOM 1843 O O . ASP A 1 229 ? 24.658 -3.938 0.035 1.00 45.72 229 ASP A O 1
ATOM 1847 N N . SER A 1 230 ? 25.323 -2.025 -0.890 1.00 40.88 230 SER A N 1
ATOM 1848 C CA . SER A 1 230 ? 26.358 -1.742 0.122 1.00 40.88 230 SER A CA 1
ATOM 1849 C C . SER A 1 230 ? 25.849 -0.906 1.308 1.00 40.88 230 SER A C 1
ATOM 1851 O O . SER A 1 230 ? 25.356 0.208 1.153 1.00 40.88 230 SER A O 1
ATOM 1853 N N . ILE A 1 231 ? 26.031 -1.446 2.515 1.00 46.41 231 ILE A N 1
ATOM 1854 C CA . ILE A 1 231 ? 25.384 -1.055 3.782 1.00 46.41 231 ILE A CA 1
ATOM 1855 C C . ILE A 1 231 ? 26.057 0.110 4.561 1.00 46.41 231 ILE A C 1
ATOM 1857 O O . ILE A 1 231 ? 25.558 0.474 5.621 1.00 46.41 231 ILE A O 1
ATOM 1861 N N . GLU A 1 232 ? 27.119 0.776 4.088 1.00 41.25 232 GLU A N 1
ATOM 1862 C CA . GLU A 1 232 ? 27.959 1.595 5.002 1.00 41.25 232 GLU A CA 1
ATOM 1863 C C . GLU A 1 232 ? 27.815 3.132 5.032 1.00 41.25 232 GLU A C 1
ATOM 1865 O O . GLU A 1 232 ? 28.426 3.759 5.891 1.00 41.25 232 GLU A O 1
ATOM 1870 N N . ASP A 1 233 ? 26.954 3.789 4.252 1.00 37.72 233 ASP A N 1
ATOM 1871 C CA . ASP A 1 233 ? 26.796 5.258 4.364 1.00 37.72 233 ASP A CA 1
ATOM 1872 C C . ASP A 1 233 ? 25.534 5.669 5.151 1.00 37.72 233 ASP A C 1
ATOM 1874 O O . ASP A 1 233 ? 24.554 6.169 4.590 1.00 37.72 233 ASP A O 1
ATOM 1878 N N . ILE A 1 234 ? 25.554 5.476 6.477 1.00 43.12 234 ILE A N 1
ATOM 1879 C CA . ILE A 1 234 ? 24.535 6.029 7.396 1.00 43.12 234 ILE A CA 1
ATOM 1880 C C . ILE A 1 234 ? 24.811 7.515 7.718 1.00 43.12 234 ILE A C 1
ATOM 1882 O O . ILE A 1 234 ? 23.866 8.271 7.933 1.00 43.12 234 ILE A O 1
ATOM 1886 N N . GLU A 1 235 ? 26.063 7.987 7.674 1.00 38.72 235 GLU A N 1
ATOM 1887 C CA . GLU A 1 235 ? 26.412 9.326 8.193 1.00 38.72 235 GLU A CA 1
ATOM 1888 C C . GLU A 1 235 ? 26.491 10.454 7.144 1.00 38.72 235 GLU A C 1
ATOM 1890 O O . GLU A 1 235 ? 26.319 11.622 7.491 1.00 38.72 235 GLU A O 1
ATOM 1895 N N . ARG A 1 236 ? 26.683 10.164 5.847 1.00 35.41 236 ARG A N 1
ATOM 1896 C CA . ARG A 1 236 ? 26.912 11.213 4.822 1.00 35.41 236 ARG A CA 1
ATOM 1897 C C . ARG A 1 236 ? 25.664 11.770 4.117 1.00 35.41 236 ARG A C 1
ATOM 1899 O O . ARG A 1 236 ? 25.787 12.677 3.298 1.00 35.41 236 ARG A O 1
ATOM 1906 N N . ILE A 1 237 ? 24.457 11.287 4.425 1.00 39.56 237 ILE A N 1
ATOM 1907 C CA . ILE A 1 237 ? 23.205 11.660 3.717 1.00 39.56 237 ILE A CA 1
ATOM 1908 C C . ILE A 1 237 ? 22.438 12.807 4.425 1.00 39.56 237 ILE A C 1
ATOM 1910 O O . ILE A 1 237 ? 21.272 13.075 4.142 1.00 39.56 237 ILE A O 1
ATOM 1914 N N . THR A 1 238 ? 23.077 13.559 5.321 1.00 39.53 238 THR A N 1
ATOM 1915 C CA . THR A 1 238 ? 22.415 14.631 6.092 1.00 39.53 238 THR A CA 1
ATOM 1916 C C . THR A 1 238 ? 22.101 15.912 5.302 1.00 39.53 238 THR A C 1
ATOM 1918 O O . THR A 1 238 ? 21.312 16.719 5.780 1.00 39.53 238 THR A O 1
ATOM 1921 N N . ALA A 1 239 ? 22.608 16.106 4.075 1.00 40.44 239 ALA A N 1
ATOM 1922 C CA . ALA A 1 239 ? 22.389 17.363 3.337 1.00 40.44 239 ALA A CA 1
ATOM 1923 C C . ALA A 1 239 ? 21.208 17.366 2.335 1.00 40.44 239 ALA A C 1
ATOM 1925 O O . ALA A 1 239 ? 20.733 18.440 1.967 1.00 40.44 239 ALA A O 1
ATOM 1926 N N . THR A 1 240 ? 20.699 16.213 1.874 1.00 45.19 240 THR A N 1
ATOM 1927 C CA . THR A 1 240 ? 19.656 16.182 0.815 1.00 45.19 240 THR A CA 1
ATOM 1928 C C . THR A 1 240 ? 18.563 15.112 0.949 1.00 45.19 240 THR A C 1
ATOM 1930 O O . THR A 1 240 ? 17.710 15.048 0.058 1.00 45.19 240 THR A O 1
ATOM 1933 N N . GLY A 1 241 ? 18.516 14.311 2.025 1.00 48.91 241 GLY A N 1
ATOM 1934 C CA . GLY A 1 241 ? 17.739 13.060 2.024 1.00 48.91 241 GLY A CA 1
ATOM 1935 C C . GLY A 1 241 ? 17.063 12.611 3.325 1.00 48.91 241 GLY A C 1
ATOM 1936 O O . GLY A 1 241 ? 17.050 11.407 3.569 1.00 48.91 241 GLY A O 1
ATOM 1937 N N . THR A 1 242 ? 16.463 13.503 4.124 1.00 49.53 242 THR A N 1
ATOM 1938 C CA . THR A 1 242 ? 15.634 13.101 5.289 1.00 49.53 242 THR A CA 1
ATOM 1939 C C . THR A 1 242 ? 14.538 12.093 4.911 1.00 49.53 242 THR A C 1
ATOM 1941 O O . THR A 1 242 ? 14.451 11.040 5.533 1.00 49.53 242 THR A O 1
ATOM 1944 N N . ASP A 1 243 ? 13.814 12.327 3.808 1.00 51.66 243 ASP A N 1
ATOM 1945 C CA . ASP A 1 243 ? 12.781 11.414 3.272 1.00 51.66 243 ASP A CA 1
ATOM 1946 C C . ASP A 1 243 ? 13.342 10.020 2.908 1.00 51.66 243 ASP A C 1
ATOM 1948 O O . ASP A 1 243 ? 12.711 8.986 3.129 1.00 51.66 243 ASP A O 1
ATOM 1952 N N . CYS A 1 244 ? 14.584 9.961 2.411 1.00 63.34 244 CYS A N 1
ATOM 1953 C CA . CYS A 1 244 ? 15.249 8.693 2.101 1.00 63.34 244 CYS A CA 1
ATOM 1954 C C . CYS A 1 244 ? 15.630 7.929 3.379 1.00 63.34 244 CYS A C 1
ATOM 1956 O O . CYS A 1 244 ? 15.445 6.712 3.444 1.00 63.34 244 CYS A O 1
ATOM 1958 N N . LEU A 1 245 ? 16.136 8.629 4.401 1.00 67.31 245 LEU A N 1
ATOM 1959 C CA . LEU A 1 245 ? 16.506 8.018 5.677 1.00 67.31 245 LEU A CA 1
ATOM 1960 C C . LEU A 1 245 ? 15.276 7.493 6.427 1.00 67.31 245 LEU A C 1
ATOM 1962 O O . LEU A 1 245 ? 15.269 6.332 6.831 1.00 67.31 245 LEU A O 1
ATOM 1966 N N . GLU A 1 246 ? 14.228 8.305 6.566 1.00 69.06 246 GLU A N 1
ATOM 1967 C CA . GLU A 1 246 ? 12.977 7.912 7.229 1.00 69.06 246 GLU A CA 1
ATOM 1968 C C . GLU A 1 246 ? 12.363 6.676 6.573 1.00 69.06 246 GLU A C 1
ATOM 1970 O O . GLU A 1 246 ? 12.022 5.704 7.251 1.00 69.06 246 GLU A O 1
ATOM 1975 N N . ARG A 1 247 ? 12.309 6.656 5.237 1.00 79.94 247 ARG A N 1
ATOM 1976 C CA . ARG A 1 247 ? 11.866 5.487 4.477 1.00 79.94 247 ARG A CA 1
ATOM 1977 C C . ARG A 1 247 ? 12.738 4.264 4.764 1.00 79.94 247 ARG A C 1
ATOM 1979 O O . ARG A 1 247 ? 12.195 3.191 5.021 1.00 79.94 247 ARG A O 1
ATOM 1986 N N . LYS A 1 248 ? 14.070 4.394 4.723 1.00 81.00 248 LYS A N 1
ATOM 1987 C CA . LYS A 1 248 ? 14.993 3.282 5.018 1.00 81.00 248 LYS A CA 1
ATOM 1988 C C . LYS A 1 248 ? 14.761 2.724 6.428 1.00 81.00 248 LYS A C 1
ATOM 1990 O O . LYS A 1 248 ? 14.728 1.504 6.599 1.00 81.00 248 LYS A O 1
ATOM 1995 N N . LEU A 1 249 ? 14.538 3.594 7.416 1.00 81.19 249 LEU A N 1
ATOM 1996 C CA . LEU A 1 249 ? 14.203 3.200 8.787 1.00 81.19 249 LEU A CA 1
ATOM 1997 C C . LEU A 1 249 ? 12.854 2.472 8.857 1.00 81.19 249 LEU A C 1
ATOM 1999 O O . LEU A 1 249 ? 12.782 1.404 9.464 1.00 81.19 249 LEU A O 1
ATOM 2003 N N . CYS A 1 250 ? 11.820 2.980 8.181 1.00 86.19 250 CYS A N 1
ATOM 2004 C CA . CYS A 1 250 ? 10.507 2.332 8.112 1.00 86.19 250 CYS A CA 1
ATOM 2005 C C . CYS A 1 250 ? 10.589 0.945 7.463 1.00 86.19 250 CYS A C 1
ATOM 2007 O O . CYS A 1 250 ? 10.072 -0.024 8.013 1.00 86.19 250 CYS A O 1
ATOM 2009 N N . VAL A 1 251 ? 11.289 0.817 6.331 1.00 89.75 251 VAL A N 1
ATOM 2010 C CA . VAL A 1 251 ? 11.497 -0.469 5.645 1.00 89.75 251 VAL A CA 1
ATOM 2011 C C . VAL A 1 251 ? 12.213 -1.464 6.561 1.00 89.75 251 VAL A C 1
ATOM 2013 O O . VAL A 1 251 ? 11.775 -2.609 6.691 1.00 89.75 251 VAL A O 1
ATOM 2016 N N . LYS A 1 252 ? 13.283 -1.033 7.241 1.00 87.88 252 LYS A N 1
ATOM 2017 C CA . LYS A 1 252 ? 14.016 -1.873 8.198 1.00 87.88 252 LYS A CA 1
ATOM 2018 C C . LYS A 1 252 ? 13.130 -2.306 9.368 1.00 87.88 252 LYS A C 1
ATOM 2020 O O . LYS A 1 252 ? 13.166 -3.474 9.747 1.00 87.88 252 LYS A O 1
ATOM 2025 N N . ALA A 1 253 ? 12.331 -1.393 9.919 1.00 87.38 253 ALA A N 1
ATOM 2026 C CA . ALA A 1 253 ? 11.401 -1.692 11.001 1.00 87.38 253 ALA A CA 1
ATOM 2027 C C . ALA A 1 253 ? 10.351 -2.719 10.559 1.00 87.38 253 ALA A C 1
ATOM 2029 O O . ALA A 1 253 ? 10.226 -3.758 11.203 1.00 87.38 253 ALA A O 1
ATOM 2030 N N . VAL A 1 254 ? 9.691 -2.506 9.412 1.00 93.44 254 VAL A N 1
ATOM 2031 C CA . VAL A 1 254 ? 8.713 -3.453 8.850 1.00 93.44 254 VAL A CA 1
ATOM 2032 C C . VAL A 1 254 ? 9.335 -4.839 8.674 1.00 93.44 254 VAL A C 1
ATOM 2034 O O . VAL A 1 254 ? 8.754 -5.821 9.123 1.00 93.44 254 VAL A O 1
ATOM 2037 N N . ARG A 1 255 ? 10.541 -4.955 8.108 1.00 95.44 255 ARG A N 1
ATOM 2038 C CA . ARG A 1 255 ? 11.230 -6.253 7.934 1.00 95.44 255 ARG A CA 1
ATOM 2039 C C . ARG A 1 255 ? 11.501 -7.012 9.235 1.00 95.44 255 ARG A C 1
ATOM 2041 O O . ARG A 1 255 ? 11.712 -8.225 9.193 1.00 95.44 255 ARG A O 1
ATOM 2048 N N . ASN A 1 256 ? 11.564 -6.313 10.363 1.00 93.00 256 ASN A N 1
ATOM 2049 C CA . ASN A 1 256 ? 11.883 -6.888 11.669 1.00 93.00 256 ASN A CA 1
ATOM 2050 C C . ASN A 1 256 ? 10.654 -7.142 12.545 1.00 93.00 256 ASN A C 1
ATOM 2052 O O . ASN A 1 256 ? 10.801 -7.682 13.638 1.00 93.00 256 ASN A O 1
ATOM 2056 N N . LEU A 1 257 ? 9.453 -6.804 12.073 1.00 94.56 257 LEU A N 1
ATOM 2057 C CA . LEU A 1 257 ? 8.222 -7.144 12.777 1.00 94.56 257 LEU A CA 1
ATOM 2058 C C . LEU A 1 257 ? 7.970 -8.654 12.786 1.00 94.56 257 LEU A C 1
ATOM 2060 O O . LEU A 1 257 ? 8.386 -9.400 11.895 1.00 94.56 257 LEU A O 1
ATOM 2064 N N . SER A 1 258 ? 7.232 -9.094 13.800 1.00 96.00 258 SER A N 1
ATOM 2065 C CA . SER A 1 258 ? 6.852 -10.490 13.997 1.00 96.00 258 SER A CA 1
ATOM 2066 C C . SER A 1 258 ? 6.144 -11.070 12.768 1.00 96.00 258 SER A C 1
ATOM 2068 O O . SER A 1 258 ? 5.175 -10.494 12.262 1.00 96.00 258 SER A O 1
ATOM 2070 N N . GLY A 1 259 ? 6.636 -12.218 12.300 1.00 97.56 259 GLY A N 1
ATOM 2071 C CA . GLY A 1 259 ? 6.107 -12.945 11.145 1.00 97.56 259 GLY A CA 1
ATOM 2072 C C . GLY A 1 259 ? 6.583 -12.435 9.781 1.00 97.56 259 GLY A C 1
ATOM 2073 O O . GLY A 1 259 ? 6.372 -13.121 8.789 1.00 97.56 259 GLY A O 1
ATOM 2074 N N . ASN A 1 260 ? 7.249 -11.277 9.684 1.00 98.12 260 ASN A N 1
ATOM 2075 C CA . ASN A 1 260 ? 7.637 -10.697 8.385 1.00 98.12 260 ASN A CA 1
ATOM 2076 C C . ASN A 1 260 ? 8.850 -11.374 7.724 1.00 98.12 260 ASN A C 1
ATOM 2078 O O . ASN A 1 260 ? 9.277 -10.946 6.655 1.00 98.12 260 ASN A O 1
ATOM 2082 N N . LYS A 1 261 ? 9.403 -12.427 8.338 1.00 97.38 261 LYS A N 1
ATOM 2083 C CA . LYS A 1 261 ? 10.435 -13.279 7.724 1.00 97.38 261 LYS A CA 1
ATOM 2084 C C . LYS A 1 261 ? 9.851 -14.310 6.756 1.00 97.38 261 LYS A C 1
ATOM 2086 O O . LYS A 1 261 ? 10.584 -14.866 5.950 1.00 97.38 261 LYS A O 1
ATOM 2091 N N . GLU A 1 262 ? 8.542 -14.531 6.817 1.00 98.06 262 GLU A N 1
ATOM 2092 C CA . GLU A 1 262 ? 7.827 -15.483 5.978 1.00 98.06 262 GLU A CA 1
ATOM 2093 C C . GLU A 1 262 ? 6.646 -14.794 5.298 1.00 98.06 262 GLU A C 1
ATOM 2095 O O . GLU A 1 262 ? 6.018 -13.880 5.839 1.00 98.06 262 GLU A O 1
ATOM 2100 N N . CYS A 1 263 ? 6.328 -15.242 4.089 1.00 98.56 263 CYS A N 1
ATOM 2101 C CA . CYS A 1 263 ? 5.176 -14.776 3.342 1.00 98.56 263 CYS A CA 1
ATOM 2102 C C . CYS A 1 263 ? 3.893 -15.033 4.136 1.00 98.56 263 CYS A C 1
ATOM 2104 O O . CYS A 1 263 ? 3.620 -16.168 4.525 1.00 98.56 263 CYS A O 1
ATOM 2106 N N . ALA A 1 264 ? 3.058 -13.999 4.272 1.00 98.50 264 ALA A N 1
ATOM 2107 C CA . ALA A 1 264 ? 1.794 -14.090 5.000 1.00 98.50 264 ALA A CA 1
ATOM 2108 C C . ALA A 1 264 ? 0.878 -15.232 4.514 1.00 98.50 264 ALA A C 1
ATOM 2110 O O . ALA A 1 264 ? 0.105 -15.762 5.308 1.00 98.50 264 ALA A O 1
ATOM 2111 N N . ASP A 1 265 ? 0.959 -15.618 3.236 1.00 98.56 265 ASP A N 1
ATOM 2112 C CA . ASP A 1 265 ? -0.008 -16.530 2.615 1.00 98.56 265 ASP A CA 1
ATOM 2113 C C . ASP A 1 265 ? 0.486 -17.959 2.449 1.00 98.56 265 ASP A C 1
ATOM 2115 O O . ASP A 1 265 ? -0.266 -18.888 2.720 1.00 98.56 265 ASP A O 1
ATOM 2119 N N . CYS A 1 266 ? 1.727 -18.139 1.991 1.00 97.62 266 CYS A N 1
ATOM 2120 C CA . CYS A 1 266 ? 2.286 -19.463 1.700 1.00 97.62 266 CYS A CA 1
ATOM 2121 C C . CYS A 1 266 ? 3.441 -19.868 2.618 1.00 97.62 266 CYS A C 1
ATOM 2123 O O . CYS A 1 266 ? 4.063 -20.897 2.372 1.00 97.62 266 CYS A O 1
ATOM 2125 N N . SER A 1 267 ? 3.779 -19.038 3.612 1.00 97.38 267 SER A N 1
ATOM 2126 C CA . SER A 1 267 ? 4.867 -19.276 4.572 1.00 97.38 267 SER A CA 1
ATOM 2127 C C . SER A 1 267 ? 6.263 -19.467 3.958 1.00 97.38 267 SER A C 1
ATOM 2129 O O . SER A 1 267 ? 7.190 -19.893 4.631 1.00 97.38 267 SER A O 1
ATOM 2131 N N . SER A 1 268 ? 6.453 -19.137 2.677 1.00 97.38 268 SER A N 1
ATOM 2132 C CA . SER A 1 268 ? 7.779 -19.132 2.049 1.00 97.38 268 SER A CA 1
ATOM 2133 C C . SER A 1 268 ? 8.629 -17.980 2.587 1.00 97.38 268 SER A C 1
ATOM 2135 O O . SER A 1 268 ? 8.129 -16.863 2.699 1.00 97.38 268 SER A O 1
ATOM 2137 N N . SER A 1 269 ? 9.906 -18.241 2.860 1.00 96.94 269 SER A N 1
ATOM 2138 C CA . SER A 1 269 ? 10.928 -17.242 3.210 1.00 96.94 269 SER A CA 1
ATOM 2139 C C . SER A 1 269 ? 11.526 -16.513 2.000 1.00 96.94 269 SER A C 1
ATOM 2141 O O . SER A 1 269 ? 12.263 -15.545 2.171 1.00 96.94 269 SER A O 1
ATOM 2143 N N . GLU A 1 270 ? 11.211 -16.951 0.779 1.00 94.06 270 GLU A N 1
ATOM 2144 C CA . GLU A 1 270 ? 11.798 -16.413 -0.450 1.00 94.06 270 GLU A CA 1
ATOM 2145 C C . GLU A 1 270 ? 11.135 -15.092 -0.860 1.00 94.06 270 GLU A C 1
ATOM 2147 O O . GLU A 1 270 ? 9.905 -14.994 -0.935 1.00 94.06 270 GLU A O 1
ATOM 2152 N N . ASP A 1 271 ? 11.947 -14.078 -1.170 1.00 91.94 271 ASP A N 1
ATOM 2153 C CA . ASP A 1 271 ? 11.517 -12.781 -1.712 1.00 91.94 271 ASP A CA 1
ATOM 2154 C C . ASP A 1 271 ? 10.350 -12.112 -0.959 1.00 91.94 271 ASP A C 1
ATOM 2156 O O . ASP A 1 271 ? 9.461 -11.498 -1.562 1.00 91.94 271 ASP A O 1
ATOM 2160 N N . VAL A 1 272 ? 10.332 -12.216 0.374 1.00 96.56 272 VAL A N 1
ATOM 2161 C CA . VAL A 1 272 ? 9.296 -11.631 1.245 1.00 96.56 272 VAL A CA 1
ATOM 2162 C C . VAL A 1 272 ? 9.534 -10.129 1.423 1.00 96.56 272 VAL A C 1
ATOM 2164 O O . VAL A 1 272 ? 10.048 -9.650 2.430 1.00 96.56 272 VAL A O 1
ATOM 2167 N N . GLN A 1 273 ? 9.180 -9.367 0.394 1.00 95.44 273 GLN A N 1
ATOM 2168 C CA . GLN A 1 273 ? 9.394 -7.916 0.333 1.00 95.44 273 GLN A CA 1
ATOM 2169 C C . GLN A 1 273 ? 8.243 -7.158 -0.345 1.00 95.44 273 GLN A C 1
ATOM 2171 O O . GLN A 1 273 ? 8.320 -5.944 -0.541 1.00 95.44 273 GLN A O 1
ATOM 2176 N N . TRP A 1 274 ? 7.168 -7.858 -0.713 1.00 97.88 274 TRP A N 1
ATOM 2177 C CA . TRP A 1 274 ? 6.025 -7.274 -1.405 1.00 97.88 274 TRP A CA 1
ATOM 2178 C C . TRP A 1 274 ? 4.940 -6.933 -0.395 1.00 97.88 274 TRP A C 1
ATOM 2180 O O . TRP A 1 274 ? 4.245 -7.806 0.117 1.00 97.88 274 TRP A O 1
ATOM 2190 N N . LEU A 1 275 ? 4.819 -5.651 -0.084 1.00 97.62 275 LEU A N 1
ATOM 2191 C CA . LEU A 1 275 ? 3.869 -5.122 0.877 1.00 97.62 275 LEU A CA 1
ATOM 2192 C C . LEU A 1 275 ? 2.505 -4.904 0.214 1.00 97.62 275 LEU A C 1
ATOM 2194 O O . LEU A 1 275 ? 2.383 -4.178 -0.773 1.00 97.62 275 LEU A O 1
ATOM 2198 N N . SER A 1 276 ? 1.465 -5.497 0.787 1.00 96.94 276 SER A N 1
ATOM 2199 C CA . SER A 1 276 ? 0.072 -5.151 0.521 1.00 96.94 276 SER A CA 1
ATOM 2200 C C . SER A 1 276 ? -0.340 -3.961 1.387 1.00 96.94 276 SER A C 1
ATOM 2202 O O . SER A 1 276 ? 0.036 -3.863 2.552 1.00 96.94 276 SER A O 1
ATOM 2204 N N . ASN A 1 277 ? -1.205 -3.098 0.866 1.00 92.81 277 ASN A N 1
ATOM 2205 C CA . ASN A 1 277 ? -1.873 -2.029 1.619 1.00 92.81 277 ASN A CA 1
ATOM 2206 C C . ASN A 1 277 ? -2.689 -2.510 2.839 1.00 92.81 277 ASN A C 1
ATOM 2208 O O . ASN A 1 277 ? -3.050 -1.707 3.693 1.00 92.81 277 ASN A O 1
ATOM 2212 N N . THR A 1 278 ? -2.961 -3.812 2.949 1.00 95.25 278 THR A N 1
ATOM 2213 C CA . THR A 1 278 ? -3.505 -4.441 4.163 1.00 95.25 278 THR A CA 1
ATOM 2214 C C . THR A 1 278 ? -2.475 -4.555 5.298 1.00 95.25 278 THR A C 1
ATOM 2216 O O . THR A 1 278 ? -2.846 -4.875 6.420 1.00 95.25 278 THR A O 1
ATOM 2219 N N . GLY A 1 279 ? -1.189 -4.317 5.042 1.00 96.69 279 GLY A N 1
ATOM 2220 C CA . GLY A 1 279 ? -0.090 -4.561 5.982 1.00 96.69 279 GLY A CA 1
ATOM 2221 C C . GLY A 1 279 ? 0.582 -5.927 5.816 1.00 96.69 279 GLY A C 1
ATOM 2222 O O . GLY A 1 279 ? 1.615 -6.163 6.431 1.00 96.69 279 GLY A O 1
ATOM 2223 N N . ALA A 1 280 ? 0.035 -6.814 4.976 1.00 98.44 280 ALA A N 1
ATOM 2224 C CA . ALA A 1 280 ? 0.617 -8.130 4.711 1.00 98.44 280 ALA A CA 1
ATOM 2225 C C . ALA A 1 280 ? 1.901 -8.018 3.874 1.00 98.44 280 ALA A C 1
ATOM 2227 O O . ALA A 1 280 ? 1.884 -7.393 2.812 1.00 98.44 280 ALA A O 1
ATOM 2228 N N . LEU A 1 281 ? 2.979 -8.668 4.307 1.00 98.44 281 LEU A N 1
ATOM 2229 C CA . LEU A 1 281 ? 4.213 -8.826 3.544 1.00 98.44 281 LEU A CA 1
ATOM 2230 C C . LEU A 1 281 ? 4.244 -10.215 2.895 1.00 98.44 281 LEU A C 1
ATOM 2232 O O . LEU A 1 281 ? 4.146 -11.241 3.572 1.00 98.44 281 LEU A O 1
ATOM 2236 N N . VAL A 1 282 ? 4.346 -10.267 1.571 1.00 98.56 282 VAL A N 1
ATOM 2237 C CA . VAL A 1 282 ? 4.224 -11.511 0.801 1.00 98.56 282 VAL A CA 1
ATOM 2238 C C . VAL A 1 282 ? 5.419 -11.732 -0.125 1.00 98.56 282 VAL A C 1
ATOM 2240 O O . VAL A 1 282 ? 6.174 -10.805 -0.422 1.00 98.56 282 VAL A O 1
ATOM 2243 N N . CYS A 1 283 ? 5.600 -12.976 -0.576 1.00 98.06 283 CYS A N 1
ATOM 2244 C CA . CYS A 1 283 ? 6.607 -13.320 -1.578 1.00 98.06 283 CYS A CA 1
ATOM 2245 C C . CYS A 1 283 ? 6.192 -12.856 -2.981 1.00 98.06 283 CYS A C 1
ATOM 2247 O O . CYS A 1 283 ? 5.014 -12.574 -3.238 1.00 98.06 283 CYS A O 1
ATOM 2249 N N . ILE A 1 284 ? 7.140 -12.853 -3.922 1.00 95.94 284 ILE A N 1
ATOM 2250 C CA . ILE A 1 284 ? 6.897 -12.432 -5.310 1.00 95.94 284 ILE A CA 1
ATOM 2251 C C . ILE A 1 284 ? 5.740 -13.193 -5.973 1.00 95.94 284 ILE A C 1
ATOM 2253 O O . ILE A 1 284 ? 4.881 -12.576 -6.609 1.00 95.94 284 ILE A O 1
ATOM 2257 N N . ALA A 1 285 ? 5.643 -14.507 -5.749 1.00 96.44 285 ALA A N 1
ATOM 2258 C CA . ALA A 1 285 ? 4.596 -15.346 -6.329 1.00 96.44 285 ALA A CA 1
ATOM 2259 C C . ALA A 1 285 ? 3.192 -14.993 -5.804 1.00 96.44 285 ALA A C 1
ATOM 2261 O O . ALA A 1 285 ? 2.255 -14.845 -6.590 1.00 96.44 285 ALA A O 1
ATOM 2262 N N . CYS A 1 286 ? 3.038 -14.811 -4.487 1.00 98.38 286 CYS A N 1
ATOM 2263 C CA . CYS A 1 286 ? 1.762 -14.399 -3.891 1.00 98.38 286 CYS A CA 1
ATOM 2264 C C . CYS A 1 286 ? 1.414 -12.954 -4.270 1.00 98.38 286 CYS A C 1
ATOM 2266 O O . CYS A 1 286 ? 0.255 -12.651 -4.550 1.00 98.38 286 CYS A O 1
ATOM 2268 N N . SER A 1 287 ? 2.415 -12.077 -4.397 1.00 97.50 287 SER A N 1
ATOM 2269 C CA . SER A 1 287 ? 2.210 -10.703 -4.863 1.00 97.50 287 SER A CA 1
ATOM 2270 C C . SER A 1 287 ? 1.554 -10.645 -6.253 1.00 97.50 287 SER A C 1
ATOM 2272 O O . SER A 1 287 ? 0.707 -9.786 -6.497 1.00 97.50 287 SER A O 1
ATOM 2274 N N . GLY A 1 288 ? 1.883 -11.584 -7.153 1.00 95.88 288 GLY A N 1
ATOM 2275 C CA . GLY A 1 288 ? 1.257 -11.696 -8.474 1.00 95.88 288 GLY A CA 1
ATOM 2276 C C . GLY A 1 288 ? -0.250 -11.948 -8.383 1.00 95.88 288 GLY A C 1
ATOM 2277 O O . GLY A 1 288 ? -1.034 -11.248 -9.017 1.00 95.88 288 GLY A O 1
ATOM 2278 N N . VAL A 1 289 ? -0.652 -12.863 -7.500 1.00 97.50 289 VAL A N 1
ATOM 2279 C CA . VAL A 1 289 ? -2.058 -13.182 -7.214 1.00 97.50 289 VAL A CA 1
ATOM 2280 C C . VAL A 1 289 ? -2.789 -11.998 -6.574 1.00 97.50 289 VAL A C 1
ATOM 2282 O O . VAL A 1 289 ? -3.923 -11.685 -6.936 1.00 97.50 289 VAL A O 1
ATOM 2285 N N . HIS A 1 290 ? -2.142 -11.294 -5.643 1.00 97.88 290 HIS A N 1
ATOM 2286 C CA . HIS A 1 290 ? -2.708 -10.094 -5.025 1.00 97.88 290 HIS A CA 1
ATOM 2287 C C . HIS A 1 290 ? -3.047 -9.005 -6.052 1.00 97.88 290 HIS A C 1
ATOM 2289 O O . HIS A 1 290 ? -4.091 -8.360 -5.944 1.00 97.88 290 HIS A O 1
ATOM 2295 N N . ARG A 1 291 ? -2.210 -8.821 -7.084 1.00 94.25 291 ARG A N 1
ATOM 2296 C CA . ARG A 1 291 ? -2.463 -7.843 -8.160 1.00 94.25 291 ARG A CA 1
ATOM 2297 C C . ARG A 1 291 ? -3.758 -8.141 -8.928 1.00 94.25 291 ARG A C 1
ATOM 2299 O O . ARG A 1 291 ? -4.420 -7.204 -9.370 1.00 94.25 291 ARG A O 1
ATOM 2306 N N . GLU A 1 292 ? -4.153 -9.409 -9.033 1.00 94.69 292 GLU A N 1
ATOM 2307 C CA . GLU A 1 292 ? -5.391 -9.850 -9.697 1.00 94.69 292 GLU A CA 1
ATOM 2308 C C . GLU A 1 292 ? -6.650 -9.627 -8.853 1.00 94.69 292 GLU A C 1
ATOM 2310 O O . GLU A 1 292 ? -7.760 -9.584 -9.388 1.00 94.69 292 GLU A O 1
ATOM 2315 N N . LEU A 1 293 ? -6.509 -9.430 -7.536 1.00 91.56 293 LEU A N 1
ATOM 2316 C CA . LEU A 1 293 ? -7.643 -9.047 -6.693 1.00 91.56 293 LEU A CA 1
ATOM 2317 C C . LEU A 1 293 ? -8.166 -7.648 -7.051 1.00 91.56 293 LEU A C 1
ATOM 2319 O O . LEU A 1 293 ? -9.363 -7.386 -6.926 1.00 91.56 293 LEU A O 1
ATOM 2323 N N . GLY A 1 294 ? -7.274 -6.775 -7.525 1.00 86.94 294 GLY A N 1
ATOM 2324 C CA . GLY A 1 294 ? -7.536 -5.371 -7.802 1.00 86.94 294 GLY A CA 1
ATOM 2325 C C . GLY A 1 294 ? -7.266 -4.470 -6.593 1.00 86.94 294 GLY A C 1
ATOM 2326 O O . GLY A 1 294 ? -7.443 -4.857 -5.441 1.00 86.94 294 GLY A O 1
ATOM 2327 N N . VAL A 1 295 ? -6.889 -3.217 -6.872 1.00 82.69 295 VAL A N 1
ATOM 2328 C CA . VAL A 1 295 ? -6.409 -2.235 -5.872 1.00 82.69 295 VAL A CA 1
ATOM 2329 C C . VAL A 1 295 ? -7.412 -1.876 -4.769 1.00 82.69 295 VAL A C 1
ATOM 2331 O O . VAL A 1 295 ? -7.019 -1.311 -3.755 1.00 82.69 295 VAL A O 1
ATOM 2334 N N . HIS A 1 296 ? -8.697 -2.172 -4.974 1.00 80.50 296 HIS A N 1
ATOM 2335 C CA . HIS A 1 296 ? -9.760 -1.968 -3.986 1.00 80.50 296 HIS A CA 1
ATOM 2336 C C . HIS A 1 296 ? -9.761 -3.056 -2.896 1.00 80.50 296 HIS A C 1
ATOM 2338 O O . HIS A 1 296 ? -10.325 -2.836 -1.830 1.00 80.50 296 HIS A O 1
ATOM 2344 N N . ILE A 1 297 ? -9.112 -4.200 -3.149 1.00 89.62 297 ILE A N 1
ATOM 2345 C CA . ILE A 1 297 ? -8.915 -5.289 -2.183 1.00 89.62 297 ILE A CA 1
ATOM 2346 C C . ILE A 1 297 ? -7.456 -5.334 -1.737 1.00 89.62 297 ILE A C 1
ATOM 2348 O O . ILE A 1 297 ? -7.182 -5.308 -0.541 1.00 89.62 297 ILE A O 1
ATOM 2352 N N . SER A 1 298 ? -6.518 -5.387 -2.688 1.00 93.75 298 SER A N 1
ATOM 2353 C CA . SER A 1 298 ? -5.090 -5.391 -2.389 1.00 93.75 298 SER A CA 1
ATOM 2354 C C . SER A 1 298 ? -4.289 -4.613 -3.426 1.00 93.75 298 SER A C 1
ATOM 2356 O O . SER A 1 298 ? -4.406 -4.812 -4.636 1.00 93.75 298 SER A O 1
ATOM 2358 N N . ARG A 1 299 ? -3.446 -3.714 -2.928 1.00 92.00 299 ARG A N 1
ATOM 2359 C CA . ARG A 1 299 ? -2.460 -2.961 -3.696 1.00 92.00 299 ARG A CA 1
ATOM 2360 C C . ARG A 1 299 ? -1.074 -3.367 -3.221 1.00 92.00 299 ARG A C 1
ATOM 2362 O O . ARG A 1 299 ? -0.775 -3.212 -2.045 1.00 92.00 299 ARG A O 1
ATOM 2369 N N . ILE A 1 300 ? -0.249 -3.833 -4.155 1.00 96.06 300 ILE A N 1
ATOM 2370 C CA . ILE A 1 300 ? 1.119 -4.287 -3.896 1.00 96.06 300 ILE A CA 1
ATOM 2371 C C . ILE A 1 300 ? 2.132 -3.175 -4.179 1.00 96.06 300 ILE A C 1
ATOM 2373 O O . ILE A 1 300 ? 2.055 -2.529 -5.228 1.00 96.06 300 ILE A O 1
ATOM 2377 N N . GLN A 1 301 ? 3.096 -3.021 -3.272 1.00 93.12 301 GLN A N 1
ATOM 2378 C CA . GLN A 1 301 ? 4.308 -2.210 -3.403 1.00 93.12 301 GLN A CA 1
ATOM 2379 C C . GLN A 1 301 ? 5.523 -3.018 -2.925 1.00 93.12 301 GLN A C 1
ATOM 2381 O O . GLN A 1 301 ? 5.457 -3.667 -1.887 1.00 93.12 301 GLN A O 1
ATOM 2386 N N . SER A 1 302 ? 6.635 -2.994 -3.652 1.00 94.56 302 SER A N 1
ATOM 2387 C CA . SER A 1 302 ? 7.912 -3.539 -3.175 1.00 94.56 302 SER A CA 1
ATOM 2388 C C . SER A 1 302 ? 8.551 -2.584 -2.165 1.00 94.56 302 SER A C 1
ATOM 2390 O O . SER A 1 302 ? 8.632 -1.378 -2.406 1.00 94.56 302 SER A O 1
ATOM 2392 N N . LEU A 1 303 ? 9.040 -3.126 -1.047 1.00 91.31 303 LEU A N 1
ATOM 2393 C CA . LEU A 1 303 ? 9.794 -2.356 -0.053 1.00 91.31 303 LEU A CA 1
ATOM 2394 C C . LEU A 1 303 ? 11.087 -1.752 -0.632 1.00 91.31 303 LEU A C 1
ATOM 2396 O O . LEU A 1 303 ? 11.485 -0.660 -0.218 1.00 91.31 303 LEU A O 1
ATOM 2400 N N . ASP A 1 304 ? 11.703 -2.421 -1.606 1.00 86.88 304 ASP A N 1
ATOM 2401 C CA . ASP A 1 304 ? 12.958 -1.986 -2.225 1.00 86.88 304 ASP A CA 1
ATOM 2402 C C . ASP A 1 304 ? 12.723 -1.107 -3.456 1.00 86.88 304 ASP A C 1
ATOM 2404 O O . ASP A 1 304 ? 13.340 -0.052 -3.588 1.00 86.88 304 ASP A O 1
ATOM 2408 N N . LEU A 1 305 ? 11.787 -1.494 -4.329 1.00 85.00 305 LEU A N 1
ATOM 2409 C CA . LEU A 1 305 ? 11.639 -0.881 -5.654 1.00 85.00 305 LEU A CA 1
ATOM 2410 C C . LEU A 1 305 ? 10.652 0.298 -5.694 1.00 85.00 305 LEU A C 1
ATOM 2412 O O . LEU A 1 305 ? 10.827 1.210 -6.501 1.00 85.00 305 LEU A O 1
ATOM 2416 N N . ASP A 1 306 ? 9.603 0.300 -4.862 1.00 84.75 306 ASP A N 1
ATOM 2417 C CA . ASP A 1 306 ? 8.516 1.286 -4.964 1.00 84.75 306 ASP A CA 1
ATOM 2418 C C . ASP A 1 306 ? 8.647 2.413 -3.942 1.00 84.75 306 ASP A C 1
ATOM 2420 O O . ASP A 1 306 ? 8.835 2.163 -2.757 1.00 84.75 306 ASP A O 1
ATOM 2424 N N . VAL A 1 307 ? 8.410 3.669 -4.339 1.00 80.25 307 VAL A N 1
ATOM 2425 C CA . VAL A 1 307 ? 8.286 4.782 -3.378 1.00 80.25 307 VAL A CA 1
ATOM 2426 C C . VAL A 1 307 ? 6.979 4.641 -2.575 1.00 80.25 307 VAL A C 1
ATOM 2428 O O . VAL A 1 307 ? 5.892 4.804 -3.128 1.00 80.25 307 VAL A O 1
ATOM 2431 N N . ILE A 1 308 ? 7.088 4.327 -1.282 1.00 82.25 308 ILE A N 1
ATOM 2432 C CA . ILE A 1 308 ? 6.001 4.155 -0.311 1.00 82.25 308 ILE A CA 1
ATOM 2433 C C . ILE A 1 308 ? 6.003 5.409 0.553 1.00 82.25 308 ILE A C 1
ATOM 2435 O O . ILE A 1 308 ? 7.059 5.798 1.056 1.00 82.25 308 ILE A O 1
ATOM 2439 N N . SER A 1 309 ? 4.850 6.059 0.676 1.00 78.88 309 SER A N 1
ATOM 2440 C CA . SER A 1 309 ? 4.739 7.281 1.476 1.00 78.88 309 SER A CA 1
ATOM 2441 C C . SER A 1 309 ? 4.726 6.978 2.982 1.00 78.88 309 SER A C 1
ATOM 2443 O O . SER A 1 309 ? 4.282 5.896 3.371 1.00 78.88 309 SER A O 1
ATOM 2445 N N . PRO A 1 310 ? 5.142 7.920 3.850 1.00 75.75 310 PRO A N 1
ATOM 2446 C CA . PRO A 1 310 ? 5.141 7.720 5.304 1.00 75.75 310 PRO A CA 1
ATOM 2447 C C . PRO A 1 310 ? 3.790 7.247 5.866 1.00 75.75 310 PRO A C 1
ATOM 2449 O O . PRO A 1 310 ? 3.731 6.304 6.650 1.00 75.75 310 PRO A O 1
ATOM 2452 N N . THR A 1 311 ? 2.678 7.814 5.388 1.00 77.94 311 THR A N 1
ATOM 2453 C CA . THR A 1 311 ? 1.318 7.421 5.795 1.00 77.94 311 THR A CA 1
ATOM 2454 C C . THR A 1 311 ? 0.980 5.970 5.422 1.00 77.94 311 THR A C 1
ATOM 2456 O O . THR A 1 311 ? 0.244 5.292 6.136 1.00 77.94 311 THR A O 1
ATOM 2459 N N . GLU A 1 312 ? 1.532 5.453 4.321 1.00 84.44 312 GLU A N 1
ATOM 2460 C CA . GLU A 1 312 ? 1.331 4.059 3.902 1.00 84.44 312 GLU A CA 1
ATOM 2461 C C . GLU A 1 312 ? 2.100 3.063 4.779 1.00 84.44 312 GLU A C 1
ATOM 2463 O O . GLU A 1 312 ? 1.749 1.883 4.797 1.00 84.44 312 GLU A O 1
ATOM 2468 N N . PHE A 1 313 ? 3.088 3.524 5.555 1.00 87.50 313 PHE A N 1
ATOM 2469 C CA . PHE A 1 313 ? 3.787 2.695 6.534 1.00 87.50 313 PHE A CA 1
ATOM 2470 C C . PHE A 1 313 ? 3.034 2.528 7.863 1.00 87.50 313 PHE A C 1
ATOM 2472 O O . PHE A 1 313 ? 3.368 1.621 8.619 1.00 87.50 313 PHE A O 1
ATOM 2479 N N . LEU A 1 314 ? 1.992 3.319 8.147 1.00 87.94 314 LEU A N 1
ATOM 2480 C CA . LEU A 1 314 ? 1.287 3.269 9.438 1.00 87.94 314 LEU A CA 1
ATOM 2481 C C . LEU A 1 314 ? 0.686 1.886 9.744 1.00 87.94 314 LEU A C 1
ATOM 2483 O O . LEU A 1 314 ? 0.899 1.341 10.820 1.00 87.94 314 LEU A O 1
ATOM 2487 N N . ILE A 1 315 ? -0.024 1.280 8.787 1.00 93.62 315 ILE A N 1
ATOM 2488 C CA . ILE A 1 315 ? -0.607 -0.064 8.951 1.00 93.62 315 ILE A CA 1
ATOM 2489 C C . ILE A 1 315 ? 0.473 -1.152 9.093 1.00 93.62 315 ILE A C 1
ATOM 2491 O O . ILE A 1 315 ? 0.395 -1.929 10.051 1.00 93.62 315 ILE A O 1
ATOM 2495 N N . PRO A 1 316 ? 1.464 -1.277 8.183 1.00 94.31 316 PRO A N 1
ATOM 2496 C CA . PRO A 1 316 ? 2.467 -2.330 8.304 1.00 94.31 316 PRO A CA 1
ATOM 2497 C C . PRO A 1 316 ? 3.336 -2.176 9.551 1.00 94.31 316 PRO A C 1
ATOM 2499 O O . PRO A 1 316 ? 3.656 -3.198 10.145 1.00 94.31 316 PRO A O 1
ATOM 2502 N N . LEU A 1 317 ? 3.658 -0.952 9.992 1.00 91.62 317 LEU A N 1
ATOM 2503 C CA . LEU A 1 317 ? 4.421 -0.723 11.226 1.00 91.62 317 LEU A CA 1
ATOM 2504 C C . LEU A 1 317 ? 3.663 -1.145 12.494 1.00 91.62 317 LEU A C 1
ATOM 2506 O O . LEU A 1 317 ? 4.295 -1.530 13.473 1.00 91.62 317 LEU A O 1
ATOM 2510 N N . SER A 1 318 ? 2.328 -1.114 12.475 1.00 92.88 318 SER A N 1
ATOM 2511 C CA . SER A 1 318 ? 1.481 -1.496 13.616 1.00 92.88 318 SER A CA 1
ATOM 2512 C C . SER A 1 318 ? 1.019 -2.955 13.610 1.00 92.88 318 SER A C 1
ATOM 2514 O O . SER A 1 318 ? 0.317 -3.362 14.532 1.00 92.88 318 SER A O 1
ATOM 2516 N N . SER A 1 319 ? 1.365 -3.745 12.588 1.00 94.25 319 SER A N 1
ATOM 2517 C CA . SER A 1 319 ? 0.830 -5.103 12.430 1.00 94.25 319 SER A CA 1
ATOM 2518 C C . SER A 1 319 ? 1.889 -6.195 12.360 1.00 94.25 319 SER A C 1
ATOM 2520 O O . SER A 1 319 ? 1.985 -7.021 13.266 1.00 94.25 319 SER A O 1
ATOM 2522 N N . GLY A 1 320 ? 2.659 -6.237 11.275 1.00 95.12 320 GLY A N 1
ATOM 2523 C CA . GLY A 1 320 ? 3.436 -7.424 10.923 1.00 95.12 320 GLY A CA 1
ATOM 2524 C C . GLY A 1 320 ? 2.559 -8.645 10.599 1.00 95.12 320 GLY A C 1
ATOM 2525 O O . GLY A 1 320 ? 1.384 -8.740 10.964 1.00 95.12 320 GLY A O 1
ATOM 2526 N N . ASN A 1 321 ? 3.134 -9.621 9.905 1.00 98.56 321 ASN A N 1
ATOM 2527 C CA . ASN A 1 321 ? 2.422 -10.788 9.396 1.00 98.56 321 ASN A CA 1
ATOM 2528 C C . ASN A 1 321 ? 1.849 -11.674 10.500 1.00 98.56 321 ASN A C 1
ATOM 2530 O O . ASN A 1 321 ? 0.809 -12.287 10.279 1.00 98.56 321 ASN A O 1
ATOM 2534 N N . SER A 1 322 ? 2.461 -11.722 11.689 1.00 98.19 322 SER A N 1
ATOM 2535 C CA . SER A 1 322 ? 1.882 -12.451 12.824 1.00 98.19 322 SER A CA 1
ATOM 2536 C C . SER A 1 322 ? 0.505 -11.902 13.201 1.00 98.19 322 SER A C 1
ATOM 2538 O O . SER A 1 322 ? -0.435 -12.680 13.358 1.00 98.19 322 SER A O 1
ATOM 2540 N N . LEU A 1 323 ? 0.355 -10.575 13.297 1.00 98.19 323 LEU A N 1
ATOM 2541 C CA . LEU A 1 323 ? -0.943 -9.961 13.577 1.00 98.19 323 LEU A CA 1
ATOM 2542 C C . LEU A 1 323 ? -1.887 -10.087 12.379 1.00 98.19 323 LEU A C 1
ATOM 2544 O O . LEU A 1 323 ? -3.052 -10.434 12.555 1.00 98.19 323 LEU A O 1
ATOM 2548 N N . ILE A 1 324 ? -1.395 -9.830 11.163 1.00 98.44 324 ILE A N 1
ATOM 2549 C CA . ILE A 1 324 ? -2.214 -9.948 9.950 1.00 98.44 324 ILE A CA 1
ATOM 2550 C C . ILE A 1 324 ? -2.804 -11.353 9.832 1.00 98.44 324 ILE A C 1
ATOM 2552 O O . ILE A 1 324 ? -4.003 -11.483 9.600 1.00 98.44 324 ILE A O 1
ATOM 2556 N N . ASN A 1 325 ? -2.005 -12.398 10.035 1.00 98.44 325 ASN A N 1
ATOM 2557 C CA . ASN A 1 325 ? -2.494 -13.770 9.984 1.00 98.44 325 ASN A CA 1
ATOM 2558 C C . ASN A 1 325 ? -3.439 -14.061 11.151 1.00 98.44 325 ASN A C 1
ATOM 2560 O O . ASN A 1 325 ? -4.507 -14.601 10.909 1.00 98.44 325 ASN A O 1
ATOM 2564 N N . ARG A 1 326 ? -3.154 -13.600 12.376 1.00 98.12 326 ARG A N 1
ATOM 2565 C CA . ARG A 1 326 ? -4.100 -13.732 13.501 1.00 98.12 326 ARG A CA 1
ATOM 2566 C C . ARG A 1 326 ? -5.477 -13.119 13.205 1.00 98.12 326 ARG A C 1
ATOM 2568 O O . ARG A 1 326 ? -6.497 -13.678 13.594 1.00 98.12 326 ARG A O 1
ATOM 2575 N N . ILE A 1 327 ? -5.517 -11.981 12.512 1.00 98.25 327 ILE A N 1
ATOM 2576 C CA . ILE A 1 327 ? -6.766 -11.298 12.150 1.00 98.25 327 ILE A CA 1
ATOM 2577 C C . ILE A 1 327 ? -7.475 -12.005 10.986 1.00 98.25 327 ILE A C 1
ATOM 2579 O O . ILE A 1 327 ? -8.677 -12.266 11.055 1.00 98.25 327 ILE A O 1
ATOM 2583 N N . TYR A 1 328 ? -6.751 -12.273 9.896 1.00 98.50 328 TYR A N 1
ATOM 2584 C CA . TYR A 1 328 ? -7.333 -12.799 8.659 1.00 98.50 328 TYR A CA 1
ATOM 2585 C C . TYR A 1 328 ? -7.559 -14.306 8.671 1.00 98.50 328 TYR A C 1
ATOM 2587 O O . TYR A 1 328 ? -8.338 -14.777 7.850 1.00 98.50 328 TYR A O 1
ATOM 2595 N N . GLU A 1 329 ? -6.881 -15.037 9.552 1.00 97.81 329 GLU A N 1
ATOM 2596 C CA . GLU A 1 329 ? -6.883 -16.500 9.672 1.00 97.81 329 GLU A CA 1
ATOM 2597 C C . GLU A 1 329 ? -7.436 -16.957 11.033 1.00 97.81 329 GLU A C 1
ATOM 2599 O O . GLU A 1 329 ? -7.072 -18.019 11.525 1.00 97.81 329 GLU A O 1
ATOM 2604 N N . TRP A 1 330 ? -8.334 -16.166 11.633 1.00 98.00 330 TRP A N 1
ATOM 2605 C CA . TRP A 1 330 ? -8.966 -16.450 12.929 1.00 98.00 330 TRP A CA 1
ATOM 2606 C C . TRP A 1 330 ? -9.582 -17.857 13.014 1.00 98.00 330 TRP A C 1
ATOM 2608 O O . TRP A 1 330 ? -9.476 -18.532 14.035 1.00 98.00 330 TRP A O 1
ATOM 2618 N N . ASN A 1 331 ? -10.242 -18.318 11.947 1.00 97.75 331 ASN A N 1
ATOM 2619 C CA . ASN A 1 331 ? -10.688 -19.704 11.828 1.00 97.75 331 ASN A CA 1
ATOM 2620 C C . ASN A 1 331 ? -9.519 -20.589 11.375 1.00 97.75 331 ASN A C 1
ATOM 2622 O O . ASN A 1 331 ? -9.394 -20.921 10.192 1.00 97.75 331 ASN A O 1
ATOM 2626 N N . GLU A 1 332 ? -8.678 -20.968 12.337 1.00 96.44 332 GLU A N 1
ATOM 2627 C CA . GLU A 1 332 ? -7.465 -21.755 12.105 1.00 96.44 332 GLU A CA 1
ATOM 2628 C C . GLU A 1 332 ? -7.763 -23.083 11.403 1.00 96.44 332 GLU A C 1
ATOM 2630 O O . GLU A 1 332 ? -7.083 -23.433 10.444 1.00 96.44 332 GLU A O 1
ATOM 2635 N N . HIS A 1 333 ? -8.826 -23.791 11.799 1.00 97.19 333 HIS A N 1
ATOM 2636 C CA . HIS A 1 333 ? -9.193 -25.071 11.190 1.00 97.19 333 HIS A CA 1
ATOM 2637 C C . HIS A 1 333 ? -9.511 -24.924 9.695 1.00 97.19 333 HIS A C 1
ATOM 2639 O O . HIS A 1 333 ? -8.972 -25.650 8.861 1.00 97.19 333 HIS A O 1
ATOM 2645 N N . LEU A 1 334 ? -10.359 -23.957 9.323 1.00 97.31 334 LEU A N 1
ATOM 2646 C CA . LEU A 1 334 ? -10.695 -23.720 7.917 1.00 97.31 334 LEU A CA 1
ATOM 2647 C C . LEU A 1 334 ? -9.493 -23.184 7.121 1.00 97.31 334 LEU A C 1
ATOM 2649 O O . LEU A 1 334 ? -9.345 -23.509 5.938 1.00 97.31 334 LEU A O 1
ATOM 2653 N N . CYS A 1 335 ? -8.640 -22.382 7.765 1.00 96.50 335 CYS A N 1
ATOM 2654 C CA . CYS A 1 335 ? -7.406 -21.878 7.175 1.00 96.50 335 CYS A CA 1
ATOM 2655 C C . CYS A 1 335 ? -6.439 -23.025 6.854 1.00 96.50 335 CYS A C 1
ATOM 2657 O O . CYS A 1 335 ? -6.029 -23.154 5.704 1.00 96.50 335 CYS A O 1
ATOM 2659 N N . LEU A 1 336 ? -6.146 -23.906 7.817 1.00 95.44 336 LEU A N 1
ATOM 2660 C CA . LEU A 1 336 ? -5.218 -25.035 7.661 1.00 95.44 336 LEU A CA 1
ATOM 2661 C C . LEU A 1 336 ? -5.607 -25.971 6.508 1.00 95.44 336 LEU A C 1
ATOM 2663 O O . LEU A 1 336 ? -4.733 -26.476 5.813 1.00 95.44 336 LEU A O 1
ATOM 2667 N N . LEU A 1 337 ? -6.906 -26.144 6.243 1.00 96.31 337 LEU A N 1
ATOM 2668 C CA . LEU A 1 337 ? -7.403 -26.945 5.115 1.00 96.31 337 LEU A CA 1
ATOM 2669 C C . LEU A 1 337 ? -7.152 -26.317 3.733 1.00 96.31 337 LEU A C 1
ATOM 2671 O O . LEU A 1 337 ? -7.248 -27.006 2.720 1.00 96.31 337 LEU A O 1
ATOM 2675 N N . ASN A 1 338 ? -6.897 -25.009 3.665 1.00 96.75 338 ASN A N 1
ATOM 2676 C CA . ASN A 1 338 ? -6.754 -24.273 2.406 1.00 96.75 338 ASN A CA 1
ATOM 2677 C C . ASN A 1 338 ? -5.400 -23.565 2.262 1.00 96.75 338 ASN A C 1
ATOM 2679 O O . ASN A 1 338 ? -5.111 -23.068 1.172 1.00 96.75 338 ASN A O 1
ATOM 2683 N N . LYS A 1 339 ? -4.601 -23.474 3.331 1.00 97.06 339 LYS A N 1
ATOM 2684 C CA . LYS A 1 339 ? -3.362 -22.697 3.353 1.00 97.06 339 LYS A CA 1
ATOM 2685 C C . LYS A 1 339 ? -2.328 -23.315 2.405 1.00 97.06 339 LYS A C 1
ATOM 2687 O O . LYS A 1 339 ? -1.994 -24.490 2.550 1.00 97.06 339 LYS A O 1
ATOM 2692 N N . PRO A 1 340 ? -1.829 -22.558 1.414 1.00 96.94 340 PRO A N 1
ATOM 2693 C CA . PRO A 1 340 ? -0.862 -23.067 0.461 1.00 96.94 340 PRO A CA 1
ATOM 2694 C C . PRO A 1 340 ? 0.493 -23.278 1.132 1.00 96.94 340 PRO A C 1
ATOM 2696 O O . PRO A 1 340 ? 0.888 -22.530 2.023 1.00 96.94 340 PRO A O 1
ATOM 2699 N N . VAL A 1 341 ? 1.241 -24.256 0.631 1.00 95.62 341 VAL A N 1
ATOM 2700 C CA . VAL A 1 341 ? 2.634 -24.504 1.026 1.00 95.62 341 VAL A CA 1
ATOM 2701 C C . VAL A 1 341 ? 3.613 -23.812 0.067 1.00 95.62 341 VAL A C 1
ATOM 2703 O O . VAL A 1 341 ? 3.241 -23.493 -1.075 1.00 95.62 341 VAL A O 1
ATOM 2706 N N . PRO A 1 342 ? 4.879 -23.593 0.467 1.00 95.31 342 PRO A N 1
ATOM 2707 C CA . PRO A 1 342 ? 5.921 -23.174 -0.463 1.00 95.31 342 PRO A CA 1
ATOM 2708 C C . PRO A 1 342 ? 5.992 -24.129 -1.667 1.00 95.31 342 PRO A C 1
ATOM 2710 O O . PRO A 1 342 ? 5.854 -25.339 -1.522 1.00 95.31 342 PRO A O 1
ATOM 2713 N N . GLY A 1 343 ? 6.152 -23.590 -2.878 1.00 90.94 343 GLY A N 1
ATOM 2714 C CA . GLY A 1 343 ? 6.210 -24.404 -4.103 1.00 90.94 343 GLY A CA 1
ATOM 2715 C C . GLY A 1 343 ? 4.871 -24.943 -4.639 1.00 90.94 343 GLY A C 1
ATOM 2716 O O . GLY A 1 343 ? 4.880 -25.589 -5.682 1.00 90.94 343 GLY A O 1
ATOM 2717 N N . CYS A 1 344 ? 3.724 -24.647 -4.010 1.00 94.19 344 CYS A N 1
ATOM 2718 C CA . CYS A 1 344 ? 2.404 -25.016 -4.553 1.00 94.19 344 CYS A CA 1
ATOM 2719 C C . CYS A 1 344 ? 2.128 -24.391 -5.936 1.00 94.19 344 CYS A C 1
ATOM 2721 O O . CYS A 1 344 ? 2.915 -23.587 -6.449 1.00 94.19 344 CYS A O 1
ATOM 2723 N N . THR A 1 345 ? 0.988 -24.701 -6.552 1.00 96.75 345 THR A N 1
ATOM 2724 C CA . THR A 1 345 ? 0.639 -24.108 -7.848 1.00 96.75 345 THR A CA 1
ATOM 2725 C C . THR A 1 345 ? 0.174 -22.653 -7.700 1.00 96.75 345 THR A C 1
ATOM 2727 O O . THR A 1 345 ? -0.167 -22.164 -6.617 1.00 96.75 345 THR A O 1
ATOM 2730 N N . ARG A 1 346 ? 0.134 -21.910 -8.813 1.00 96.44 346 ARG A N 1
ATOM 2731 C CA . ARG A 1 346 ? -0.500 -20.580 -8.834 1.00 96.44 346 ARG A CA 1
ATOM 2732 C C . ARG A 1 346 ? -1.994 -20.663 -8.499 1.00 96.44 346 ARG A C 1
ATOM 2734 O O . ARG A 1 346 ? -2.521 -19.739 -7.885 1.00 96.44 346 ARG A O 1
ATOM 2741 N N . PHE A 1 347 ? -2.658 -21.755 -8.877 1.00 97.38 347 PHE A N 1
ATOM 2742 C CA . PHE A 1 347 ? -4.076 -21.973 -8.599 1.00 97.38 347 PHE A CA 1
ATOM 2743 C C . PHE A 1 347 ? -4.350 -22.087 -7.093 1.00 97.38 347 PHE A C 1
ATOM 2745 O O . PHE A 1 347 ? -5.255 -21.422 -6.592 1.00 97.38 347 PHE A O 1
ATOM 2752 N N . ASP A 1 348 ? -3.513 -22.825 -6.359 1.00 97.62 348 ASP A N 1
ATOM 2753 C CA . ASP A 1 348 ? -3.649 -22.985 -4.903 1.00 97.62 348 ASP A CA 1
ATOM 2754 C C . ASP A 1 348 ? -3.512 -21.641 -4.175 1.00 97.62 348 ASP A C 1
ATOM 2756 O O . ASP A 1 348 ? -4.361 -21.275 -3.358 1.00 97.62 348 ASP A O 1
ATOM 2760 N N . ARG A 1 349 ? -2.498 -20.842 -4.551 1.00 98.25 349 ARG A N 1
ATOM 2761 C CA . ARG A 1 349 ? -2.336 -19.465 -4.048 1.00 98.25 349 ARG A CA 1
ATOM 2762 C C . ARG A 1 349 ? -3.557 -18.615 -4.362 1.00 98.25 349 ARG A C 1
ATOM 2764 O O . ARG A 1 349 ? -4.065 -17.930 -3.480 1.00 98.25 349 ARG A O 1
ATOM 2771 N N . GLN A 1 350 ? -4.039 -18.664 -5.604 1.00 98.19 350 GLN A N 1
ATOM 2772 C CA . GLN A 1 350 ? -5.185 -17.879 -6.052 1.00 98.19 350 GLN A CA 1
ATOM 2773 C C . GLN A 1 350 ? -6.446 -18.181 -5.249 1.00 98.19 350 GLN A C 1
ATOM 2775 O O . GLN A 1 350 ? -7.124 -17.238 -4.832 1.00 98.19 350 GLN A O 1
ATOM 2780 N N . LYS A 1 351 ? -6.734 -19.466 -5.017 1.00 98.19 351 LYS A N 1
ATOM 2781 C CA . LYS A 1 351 ? -7.871 -19.920 -4.215 1.00 98.19 351 LYS A CA 1
ATOM 2782 C C . LYS A 1 351 ? -7.769 -19.387 -2.786 1.00 98.19 351 LYS A C 1
ATOM 2784 O O . LYS A 1 351 ? -8.686 -18.710 -2.322 1.00 98.19 351 LYS A O 1
ATOM 2789 N N . PHE A 1 352 ? -6.647 -19.632 -2.111 1.00 98.69 352 PHE A N 1
ATOM 2790 C CA . PHE A 1 352 ? -6.467 -19.220 -0.720 1.00 98.69 352 PHE A CA 1
ATOM 2791 C C . PHE A 1 352 ? -6.504 -17.700 -0.541 1.00 98.69 352 PHE A C 1
ATOM 2793 O O . PHE A 1 352 ? -7.239 -17.196 0.303 1.00 98.69 352 PHE A O 1
ATOM 2800 N N . ILE A 1 353 ? -5.776 -16.952 -1.373 1.00 98.56 353 ILE A N 1
ATOM 2801 C CA . ILE A 1 353 ? -5.693 -15.487 -1.290 1.00 98.56 353 ILE A CA 1
ATOM 2802 C C . ILE A 1 353 ? -7.067 -14.840 -1.549 1.00 98.56 353 ILE A C 1
ATOM 2804 O O . ILE A 1 353 ? -7.426 -13.862 -0.888 1.00 98.56 353 ILE A O 1
ATOM 2808 N N . GLN A 1 354 ? -7.892 -15.405 -2.443 1.00 98.12 354 GLN A N 1
ATOM 2809 C CA . GLN A 1 354 ? -9.285 -14.966 -2.611 1.00 98.12 354 GLN A CA 1
ATOM 2810 C C . GLN A 1 354 ? -10.128 -15.241 -1.364 1.00 98.12 354 GLN A C 1
ATOM 2812 O O . GLN A 1 354 ? -10.853 -14.349 -0.920 1.00 98.12 354 GLN A O 1
ATOM 2817 N N . MET A 1 355 ? -10.019 -16.436 -0.776 1.00 98.44 355 MET A N 1
ATOM 2818 C CA . MET A 1 355 ? -10.725 -16.775 0.463 1.00 98.44 355 MET A CA 1
ATOM 2819 C C . MET A 1 355 ? -10.310 -15.859 1.621 1.00 98.44 355 MET A C 1
ATOM 2821 O O . MET A 1 355 ? -11.175 -15.375 2.345 1.00 98.44 355 MET A O 1
ATOM 2825 N N . LYS A 1 356 ? -9.013 -15.562 1.754 1.00 98.44 356 LYS A N 1
ATOM 2826 C CA . LYS A 1 356 ? -8.445 -14.745 2.832 1.00 98.44 356 LYS A CA 1
ATOM 2827 C C . LYS A 1 356 ? -8.842 -13.273 2.726 1.00 98.44 356 LYS A C 1
ATOM 2829 O O . LYS A 1 356 ? -9.429 -12.734 3.657 1.00 98.44 356 LYS A O 1
ATOM 2834 N N . TYR A 1 357 ? -8.569 -12.619 1.595 1.00 97.38 357 TYR A N 1
ATOM 2835 C CA . TYR A 1 357 ? -8.678 -11.155 1.499 1.00 97.38 357 TYR A CA 1
ATOM 2836 C C . TYR A 1 357 ? -9.976 -10.658 0.858 1.00 97.38 357 TYR A C 1
ATOM 2838 O O . TYR A 1 357 ? -10.543 -9.667 1.320 1.00 97.38 357 TYR A O 1
ATOM 2846 N N . ARG A 1 358 ? -10.455 -11.323 -0.205 1.00 95.38 358 ARG A N 1
ATOM 2847 C CA . ARG A 1 358 ? -11.682 -10.914 -0.913 1.00 95.38 358 ARG A CA 1
ATOM 2848 C C . ARG A 1 358 ? -12.924 -11.391 -0.171 1.00 95.38 358 ARG A C 1
ATOM 2850 O O . ARG A 1 358 ? -13.768 -10.577 0.182 1.00 95.38 358 ARG A O 1
ATOM 2857 N N . ASN A 1 359 ? -13.015 -12.697 0.063 1.00 96.00 359 ASN A N 1
ATOM 2858 C CA . ASN A 1 359 ? -14.201 -13.319 0.651 1.00 96.00 359 ASN A CA 1
ATOM 2859 C C . ASN A 1 359 ? -14.174 -13.294 2.184 1.00 96.00 359 ASN A C 1
ATOM 2861 O O . ASN A 1 359 ? -15.210 -13.496 2.807 1.00 96.00 359 ASN A O 1
ATOM 2865 N N . ARG A 1 360 ? -12.997 -13.052 2.783 1.00 96.44 360 ARG A N 1
ATOM 2866 C CA . ARG A 1 360 ? -12.783 -12.988 4.237 1.00 96.44 360 ARG A CA 1
ATOM 2867 C C . ARG A 1 360 ? -13.318 -14.229 4.963 1.00 96.44 360 ARG A C 1
ATOM 2869 O O . ARG A 1 360 ? -13.860 -14.135 6.054 1.00 96.44 360 ARG A O 1
ATOM 2876 N N . CYS A 1 361 ? -13.156 -15.409 4.365 1.00 97.69 361 CYS A N 1
ATOM 2877 C CA . CYS A 1 361 ? -13.732 -16.668 4.846 1.00 97.69 361 CYS A CA 1
ATOM 2878 C C . CYS A 1 361 ? -13.248 -17.088 6.239 1.00 97.69 361 CYS A C 1
ATOM 2880 O O . CYS A 1 361 ? -13.936 -17.857 6.906 1.00 97.69 361 CYS A O 1
ATOM 2882 N N . PHE A 1 362 ? -12.064 -16.635 6.658 1.00 98.19 362 PHE A N 1
ATOM 2883 C CA . PHE A 1 362 ? -11.443 -17.083 7.903 1.00 98.19 362 PHE A CA 1
ATOM 2884 C C . PHE A 1 362 ? -11.437 -16.020 9.007 1.00 98.19 362 PHE A C 1
ATOM 2886 O O . PHE A 1 362 ? -10.893 -16.292 10.070 1.00 98.19 362 PHE A O 1
ATOM 2893 N N . ILE A 1 363 ? -12.021 -14.832 8.799 1.00 97.81 363 ILE A N 1
ATOM 2894 C CA . ILE A 1 363 ? -12.068 -13.803 9.850 1.00 97.81 363 ILE A CA 1
ATOM 2895 C C . ILE A 1 363 ? -13.038 -14.199 10.969 1.00 97.81 363 ILE A C 1
ATOM 2897 O O . ILE A 1 363 ? -13.952 -15.004 10.778 1.00 97.81 363 ILE A O 1
ATOM 2901 N N . GLN A 1 364 ? -12.886 -13.578 12.135 1.00 97.19 364 GLN A N 1
ATOM 2902 C CA . GLN A 1 364 ? -13.864 -13.712 13.208 1.00 97.19 364 GLN A CA 1
ATOM 2903 C C . GLN A 1 364 ? -15.219 -13.113 12.801 1.00 97.19 364 GLN A C 1
ATOM 2905 O O . GLN A 1 364 ? -15.289 -11.974 12.334 1.00 97.19 364 GLN A O 1
ATOM 2910 N N . ARG A 1 365 ? -16.313 -13.833 13.072 1.00 95.50 365 ARG A N 1
ATOM 2911 C CA . ARG A 1 365 ? -17.663 -13.259 13.025 1.00 95.50 365 ARG A CA 1
ATOM 2912 C C . ARG A 1 365 ? -17.890 -12.377 14.254 1.00 95.50 365 ARG A C 1
ATOM 2914 O O . ARG A 1 365 ? -17.815 -12.862 15.379 1.00 95.50 365 ARG A O 1
ATOM 2921 N N . ILE A 1 366 ? -18.158 -11.094 14.032 1.00 96.25 366 ILE A N 1
ATOM 2922 C CA . ILE A 1 366 ? -18.351 -10.098 15.093 1.00 96.25 366 ILE A CA 1
ATOM 2923 C C . ILE A 1 366 ? -19.782 -9.578 15.003 1.00 96.25 366 ILE A C 1
ATOM 2925 O O . ILE A 1 366 ? -20.118 -8.894 14.039 1.00 96.25 366 ILE A O 1
ATOM 2929 N N . GLU A 1 367 ? -20.596 -9.894 16.011 1.00 92.50 367 GLU A N 1
ATOM 2930 C CA . GLU A 1 367 ? -22.023 -9.542 16.058 1.00 92.50 367 GLU A CA 1
ATOM 2931 C C . GLU A 1 367 ? -22.250 -8.027 16.119 1.00 92.50 367 GLU A C 1
ATOM 2933 O O . GLU A 1 367 ? -23.057 -7.491 15.368 1.00 92.50 367 GLU A O 1
ATOM 2938 N N . SER A 1 368 ? -21.499 -7.317 16.970 1.00 95.31 368 SER A N 1
ATOM 2939 C CA . SER A 1 368 ? -21.587 -5.857 17.108 1.00 95.31 368 SER A CA 1
ATOM 2940 C C . SER A 1 368 ? -20.280 -5.177 16.711 1.00 95.31 368 SER A C 1
ATOM 2942 O O . SER A 1 368 ? -19.500 -4.697 17.537 1.00 95.31 368 SER A O 1
ATOM 2944 N N . ALA A 1 369 ? -20.021 -5.135 15.404 1.00 96.44 369 ALA A N 1
ATOM 2945 C CA . ALA A 1 369 ? -18.798 -4.537 14.874 1.00 96.44 369 ALA A CA 1
ATOM 2946 C C . ALA A 1 369 ? -18.706 -3.026 15.156 1.00 96.44 369 ALA A C 1
ATOM 2948 O O . ALA A 1 369 ? -17.617 -2.513 15.406 1.00 96.44 369 ALA A O 1
ATOM 2949 N N . ASN A 1 370 ? -19.843 -2.318 15.186 1.00 95.75 370 ASN A N 1
ATOM 2950 C CA . ASN A 1 370 ? -19.888 -0.896 15.539 1.00 95.75 370 ASN A CA 1
ATOM 2951 C C . ASN A 1 370 ? -19.407 -0.646 16.976 1.00 95.75 370 ASN A C 1
ATOM 2953 O O . ASN A 1 370 ? -18.585 0.242 17.196 1.00 95.75 370 ASN A O 1
ATOM 2957 N N . ALA A 1 371 ? -19.892 -1.437 17.941 1.00 97.56 371 ALA A N 1
ATOM 2958 C CA . ALA A 1 371 ? -19.498 -1.294 19.340 1.00 97.56 371 ALA A CA 1
ATOM 2959 C C . ALA A 1 371 ? -18.017 -1.636 19.539 1.00 97.56 371 ALA A C 1
ATOM 2961 O O . ALA A 1 371 ? -17.312 -0.882 20.209 1.00 97.56 371 ALA A O 1
ATOM 2962 N N . LEU A 1 372 ? -17.536 -2.705 18.890 1.00 98.12 372 LEU A N 1
ATOM 2963 C CA . LEU A 1 372 ? -16.125 -3.088 18.929 1.00 98.12 372 LEU A CA 1
ATOM 2964 C C . LEU A 1 372 ? -15.225 -1.986 18.357 1.00 98.12 372 LEU A C 1
ATOM 2966 O O . LEU A 1 372 ? -14.199 -1.667 18.951 1.00 98.12 372 LEU A O 1
ATOM 2970 N N . PHE A 1 373 ? -15.609 -1.372 17.233 1.00 96.94 373 PHE A N 1
ATOM 2971 C CA . PHE A 1 373 ? -14.846 -0.259 16.667 1.00 96.94 373 PHE A CA 1
ATOM 2972 C C . PHE A 1 373 ? -14.865 0.970 17.583 1.00 96.94 373 PHE A C 1
ATOM 2974 O O . PHE A 1 373 ? -13.837 1.612 17.772 1.00 96.94 373 PHE A O 1
ATOM 2981 N N . ALA A 1 374 ? -16.016 1.301 18.172 1.00 96.62 374 ALA A N 1
ATOM 2982 C CA . ALA A 1 374 ? -16.121 2.435 19.083 1.00 96.62 374 ALA A CA 1
ATOM 2983 C C . ALA A 1 374 ? -15.270 2.232 20.349 1.00 96.62 374 ALA A C 1
ATOM 2985 O O . ALA A 1 374 ? -14.621 3.167 20.814 1.00 96.62 374 ALA A O 1
ATOM 2986 N N . GLU A 1 375 ? -15.234 1.013 20.891 1.00 97.75 375 GLU A N 1
ATOM 2987 C CA . GLU A 1 375 ? -14.329 0.634 21.980 1.00 97.75 375 GLU A CA 1
ATOM 2988 C C . GLU A 1 375 ? -12.863 0.748 21.554 1.00 97.75 375 GLU A C 1
ATOM 2990 O O . GLU A 1 375 ? -12.064 1.361 22.260 1.00 97.75 375 GLU A O 1
ATOM 2995 N N . ALA A 1 376 ? -12.527 0.232 20.371 1.00 97.38 376 ALA A N 1
ATOM 2996 C CA . ALA A 1 376 ? -11.187 0.326 19.818 1.00 97.38 376 ALA A CA 1
ATOM 2997 C C . ALA A 1 376 ? -10.717 1.778 19.664 1.00 97.38 376 ALA A C 1
ATOM 2999 O O . ALA A 1 376 ? -9.599 2.102 20.046 1.00 97.38 376 ALA A O 1
ATOM 3000 N N . ALA A 1 377 ? -11.582 2.668 19.171 1.00 94.56 377 ALA A N 1
ATOM 3001 C CA . ALA A 1 377 ? -11.278 4.088 19.020 1.00 94.56 377 ALA A CA 1
ATOM 3002 C C . ALA A 1 377 ? -11.078 4.793 20.374 1.00 94.56 377 ALA A C 1
ATOM 3004 O O . ALA A 1 377 ? -10.154 5.590 20.510 1.00 94.56 377 ALA A O 1
ATOM 3005 N N . ARG A 1 378 ? -11.885 4.467 21.398 1.00 95.75 378 ARG A N 1
ATOM 3006 C CA . ARG A 1 378 ? -11.729 5.028 22.757 1.00 95.75 378 ARG A CA 1
ATOM 3007 C C . ARG A 1 378 ? -10.424 4.613 23.433 1.00 95.75 378 ARG A C 1
ATOM 3009 O O . ARG A 1 378 ? -9.887 5.380 24.225 1.00 95.75 378 ARG A O 1
ATOM 3016 N N . HIS A 1 379 ? -9.940 3.407 23.145 1.00 96.12 379 HIS A N 1
ATOM 3017 C CA . HIS A 1 379 ? -8.749 2.839 23.781 1.00 96.12 379 HIS A CA 1
ATOM 3018 C C . HIS A 1 379 ? -7.519 2.793 22.868 1.00 96.12 379 HIS A C 1
ATOM 3020 O O . HIS A 1 379 ? -6.492 2.258 23.275 1.00 96.12 379 HIS A O 1
ATOM 3026 N N . LEU A 1 380 ? -7.606 3.354 21.656 1.00 90.75 380 LEU A N 1
ATOM 3027 C CA . LEU A 1 380 ? -6.546 3.320 20.642 1.00 90.75 380 LEU A CA 1
ATOM 3028 C C . LEU A 1 380 ? -6.061 1.884 20.335 1.00 90.75 380 LEU A C 1
ATOM 3030 O O . LEU A 1 380 ? -4.884 1.648 20.069 1.00 90.75 380 LEU A O 1
ATOM 3034 N N . ASP A 1 381 ? -6.982 0.916 20.359 1.00 95.31 381 ASP A N 1
ATOM 3035 C CA . ASP A 1 381 ? -6.700 -0.503 20.120 1.00 95.31 381 ASP A CA 1
ATOM 3036 C C . ASP A 1 381 ? -6.731 -0.812 18.616 1.00 95.31 381 ASP A C 1
ATOM 3038 O O . ASP A 1 381 ? -7.784 -1.008 17.999 1.00 95.31 381 ASP A O 1
ATOM 3042 N N . PHE A 1 382 ? -5.544 -0.855 18.013 1.00 94.81 382 PHE A N 1
ATOM 3043 C CA . PHE A 1 382 ? -5.374 -1.105 16.585 1.00 94.81 382 PHE A CA 1
ATOM 3044 C C . PHE A 1 382 ? -5.939 -2.461 16.131 1.00 94.81 382 PHE A C 1
ATOM 3046 O O . PHE A 1 382 ? -6.578 -2.536 15.081 1.00 94.81 382 PHE A O 1
ATOM 3053 N N . GLU A 1 383 ? -5.740 -3.533 16.904 1.00 97.00 383 GLU A N 1
ATOM 3054 C CA . GLU A 1 383 ? -6.180 -4.878 16.517 1.00 97.00 383 GLU A CA 1
ATOM 3055 C C . GLU A 1 383 ? -7.707 -4.992 16.547 1.00 97.00 383 GLU A C 1
ATOM 3057 O O . GLU A 1 383 ? -8.304 -5.502 15.590 1.00 97.00 383 GLU A O 1
ATOM 3062 N N . LYS A 1 384 ? -8.361 -4.472 17.596 1.00 97.88 384 LYS A N 1
ATOM 3063 C CA . LYS A 1 384 ? -9.831 -4.427 17.653 1.00 97.88 384 LYS A CA 1
ATOM 3064 C C . LYS A 1 384 ? -10.407 -3.576 16.525 1.00 97.88 384 LYS A C 1
ATOM 3066 O O . LYS A 1 384 ? -11.377 -3.999 15.893 1.00 97.88 384 LYS A O 1
ATOM 3071 N N . ALA A 1 385 ? -9.798 -2.425 16.227 1.00 97.06 385 ALA A N 1
ATOM 3072 C CA . ALA A 1 385 ? -10.230 -1.570 15.124 1.00 97.06 385 ALA A CA 1
ATOM 3073 C C . ALA A 1 385 ? -10.137 -2.307 13.781 1.00 97.06 385 ALA A C 1
ATOM 3075 O O . ALA A 1 385 ? -11.088 -2.291 12.998 1.00 97.06 385 ALA A O 1
ATOM 3076 N N . TYR A 1 386 ? -9.025 -3.004 13.535 1.00 97.75 386 TYR A N 1
ATOM 3077 C CA . TYR A 1 386 ? -8.819 -3.790 12.323 1.00 97.75 386 TYR A CA 1
ATOM 3078 C C . TYR A 1 386 ? -9.884 -4.891 12.200 1.00 97.75 386 TYR A C 1
ATOM 3080 O O . TYR A 1 386 ? -10.582 -4.971 11.187 1.00 97.75 386 TYR A O 1
ATOM 3088 N N . ARG A 1 387 ? -10.075 -5.701 13.248 1.00 97.88 387 ARG A N 1
ATOM 3089 C CA . ARG A 1 387 ? -11.085 -6.774 13.280 1.00 97.88 387 ARG A CA 1
ATOM 3090 C C . ARG A 1 387 ? -12.491 -6.241 13.015 1.00 97.88 387 ARG A C 1
ATOM 3092 O O . ARG A 1 387 ? -13.203 -6.785 12.174 1.00 97.88 387 ARG A O 1
ATOM 3099 N N . ALA A 1 388 ? -12.865 -5.145 13.672 1.00 97.25 388 ALA A N 1
ATOM 3100 C CA . ALA A 1 388 ? -14.161 -4.512 13.473 1.00 97.25 388 ALA A CA 1
ATOM 3101 C C . ALA A 1 388 ? -14.358 -4.037 12.025 1.00 97.25 388 ALA A C 1
ATOM 3103 O O . ALA A 1 388 ? -15.411 -4.283 11.446 1.00 97.25 388 ALA A O 1
ATOM 3104 N N . LEU A 1 389 ? -13.340 -3.420 11.411 1.00 95.50 389 LEU A N 1
ATOM 3105 C CA . LEU A 1 389 ? -13.390 -2.929 10.027 1.00 95.50 389 LEU A CA 1
ATOM 3106 C C . LEU A 1 389 ? -13.473 -4.040 8.969 1.00 95.50 389 LEU A C 1
ATOM 3108 O O . LEU A 1 389 ? -13.938 -3.786 7.853 1.00 95.50 389 LEU A O 1
ATOM 3112 N N . LEU A 1 390 ? -13.031 -5.257 9.294 1.00 95.38 390 LEU A N 1
ATOM 3113 C CA . LEU A 1 390 ? -13.167 -6.411 8.406 1.00 95.38 390 LEU A CA 1
ATOM 3114 C C . LEU A 1 390 ? -14.548 -7.063 8.455 1.00 95.38 390 LEU A C 1
ATOM 3116 O O . LEU A 1 390 ? -14.908 -7.744 7.489 1.00 95.38 390 LEU A O 1
ATOM 3120 N N . SER A 1 391 ? -15.311 -6.849 9.527 1.00 94.56 391 SER A N 1
ATOM 3121 C CA . SER A 1 391 ? -16.651 -7.416 9.665 1.00 94.56 391 SER A CA 1
ATOM 3122 C C . SER A 1 391 ? -17.578 -6.926 8.540 1.00 94.56 391 SER A C 1
ATOM 3124 O O . SER A 1 391 ? -17.536 -5.753 8.172 1.00 94.56 391 SER A O 1
ATOM 3126 N N . PRO A 1 392 ? -18.449 -7.775 7.978 1.00 90.81 392 PRO A N 1
ATOM 3127 C CA . PRO A 1 392 ? -19.517 -7.298 7.102 1.00 90.81 392 PRO A CA 1
ATOM 3128 C C . PRO A 1 392 ? -20.552 -6.433 7.850 1.00 90.81 392 PRO A C 1
ATOM 3130 O O . PRO A 1 392 ? -21.202 -5.606 7.221 1.00 90.81 392 PRO A O 1
ATOM 3133 N N . GLU A 1 393 ? -20.651 -6.566 9.180 1.00 91.75 393 GLU A N 1
ATOM 3134 C CA . GLU A 1 393 ? -21.664 -5.894 10.014 1.00 91.75 393 GLU A CA 1
ATOM 3135 C C . GLU A 1 393 ? -21.287 -4.465 10.435 1.00 91.75 393 GLU A C 1
ATOM 3137 O O . GLU A 1 393 ? -22.085 -3.749 11.044 1.00 91.75 393 GLU A O 1
ATOM 3142 N N . ILE A 1 394 ? -20.054 -4.021 10.166 1.00 92.31 394 ILE A N 1
ATOM 3143 C CA . ILE A 1 394 ? -19.667 -2.640 10.470 1.00 92.31 394 ILE A CA 1
ATOM 3144 C C . ILE A 1 394 ? -20.462 -1.697 9.555 1.00 92.31 394 ILE A C 1
ATOM 3146 O O . ILE A 1 394 ? -20.533 -1.889 8.339 1.00 92.31 394 ILE A O 1
ATOM 3150 N N . THR A 1 395 ? -21.026 -0.633 10.121 1.00 89.50 395 THR A N 1
ATOM 3151 C CA . THR A 1 395 ? -21.842 0.368 9.404 1.00 89.50 395 THR A CA 1
ATOM 3152 C C . THR A 1 395 ? -21.125 1.721 9.338 1.00 89.50 395 THR A C 1
ATOM 3154 O O . THR A 1 395 ? -19.937 1.809 9.653 1.00 89.50 395 THR A O 1
ATOM 3157 N N . SER A 1 396 ? -21.823 2.789 8.934 1.00 85.31 396 SER A N 1
ATOM 3158 C CA . SER A 1 396 ? -21.314 4.164 9.012 1.00 85.31 396 SER A CA 1
ATOM 3159 C C . SER A 1 396 ? -21.391 4.776 10.417 1.00 85.31 396 SER A C 1
ATOM 3161 O O . SER A 1 396 ? -20.788 5.824 10.632 1.00 85.31 396 SER A O 1
ATOM 3163 N N . LEU A 1 397 ? -22.136 4.160 11.349 1.00 86.75 397 LEU A N 1
ATOM 3164 C CA . LEU A 1 397 ? -22.453 4.733 12.662 1.00 86.75 397 LEU A CA 1
ATOM 3165 C C . LEU A 1 397 ? -21.207 5.197 13.434 1.00 86.75 397 LEU A C 1
ATOM 3167 O O . LEU A 1 397 ? -21.177 6.373 13.765 1.00 86.75 397 LEU A O 1
ATOM 3171 N N . PRO A 1 398 ? -20.139 4.393 13.630 1.00 88.06 398 PRO A N 1
ATOM 3172 C CA . PRO A 1 398 ? -18.992 4.808 14.450 1.00 88.06 398 PRO A CA 1
ATOM 3173 C C . PRO A 1 398 ? -18.194 5.992 13.889 1.00 88.06 398 PRO A C 1
ATOM 3175 O O . PRO A 1 398 ? -17.299 6.503 14.558 1.00 88.06 398 PRO A O 1
ATOM 3178 N N . PHE A 1 399 ? -18.486 6.397 12.651 1.00 84.88 399 PHE A N 1
ATOM 3179 C CA . PHE A 1 399 ? -17.812 7.477 11.942 1.00 84.88 399 PHE A CA 1
ATOM 3180 C C . PHE A 1 399 ? -18.685 8.727 11.790 1.00 84.88 399 PHE A C 1
ATOM 3182 O O . PHE A 1 399 ? -18.285 9.656 11.090 1.00 84.88 399 PHE A O 1
ATOM 3189 N N . LEU A 1 400 ? -19.878 8.764 12.392 1.00 81.50 400 LEU A N 1
ATOM 3190 C CA . LEU A 1 400 ? -20.682 9.984 12.451 1.00 81.50 400 LEU A CA 1
ATOM 3191 C C . LEU A 1 400 ? -20.023 11.022 13.368 1.00 81.50 400 LEU A C 1
ATOM 3193 O O . LEU A 1 400 ? -19.148 10.707 14.179 1.00 81.50 400 LEU A O 1
ATOM 3197 N N . ALA A 1 401 ? -20.423 12.283 13.216 1.00 78.44 401 ALA A N 1
ATOM 3198 C CA . ALA A 1 401 ? -19.984 13.349 14.109 1.00 78.44 401 ALA A CA 1
ATOM 3199 C C . ALA A 1 401 ? -20.336 12.999 15.567 1.00 78.44 401 ALA A C 1
ATOM 3201 O O . ALA A 1 401 ? -21.397 12.433 15.818 1.00 78.44 401 ALA A O 1
ATOM 3202 N N . HIS A 1 402 ? -19.456 13.353 16.508 1.00 81.81 402 HIS A N 1
ATOM 3203 C CA . HIS A 1 402 ? -19.569 13.072 17.954 1.00 81.81 402 HIS A CA 1
ATOM 3204 C C . HIS A 1 402 ? -19.383 11.610 18.388 1.00 81.81 402 HIS A C 1
ATOM 3206 O O . HIS A 1 402 ? -19.390 11.329 19.584 1.00 81.81 402 HIS A O 1
ATOM 3212 N N . GLU A 1 403 ? -19.157 10.688 17.455 1.00 87.38 403 GLU A N 1
ATOM 3213 C CA . GLU A 1 403 ? -18.841 9.298 17.784 1.00 87.38 403 GLU A CA 1
ATOM 3214 C C . GLU A 1 403 ? -17.371 9.118 18.171 1.00 87.38 403 GLU A C 1
ATOM 3216 O O . GLU A 1 403 ? -16.518 9.976 17.917 1.00 87.38 403 GLU A O 1
ATOM 3221 N N . ALA A 1 404 ? -17.061 7.956 18.754 1.00 90.12 404 ALA A N 1
ATOM 3222 C CA . ALA A 1 404 ? -15.740 7.644 19.299 1.00 90.12 404 ALA A CA 1
ATOM 3223 C C . ALA A 1 404 ? -14.587 7.867 18.303 1.00 90.12 404 ALA A C 1
ATOM 3225 O O . ALA A 1 404 ? -13.503 8.275 18.711 1.00 90.12 404 ALA A O 1
ATOM 3226 N N . PHE A 1 405 ? -14.811 7.649 17.002 1.00 87.56 405 PHE A N 1
ATOM 3227 C CA . PHE A 1 405 ? -13.802 7.926 15.980 1.00 87.56 405 PHE A CA 1
ATOM 3228 C C . PHE A 1 405 ? -13.466 9.414 15.866 1.00 87.56 405 PHE A C 1
ATOM 3230 O O . PHE A 1 405 ? -12.296 9.779 15.855 1.00 87.56 405 PHE A O 1
ATOM 3237 N N . HIS A 1 406 ? -14.476 10.284 15.787 1.00 82.69 406 HIS A N 1
ATOM 3238 C CA . HIS A 1 406 ? -14.242 11.725 15.691 1.00 82.69 406 HIS A CA 1
ATOM 3239 C C . HIS A 1 406 ? -13.572 12.256 16.952 1.00 82.69 406 HIS A C 1
ATOM 3241 O O . HIS A 1 406 ? -12.673 13.086 16.856 1.00 82.69 406 HIS A O 1
ATOM 3247 N N . GLU A 1 407 ? -13.975 11.749 18.116 1.00 84.94 407 GLU A N 1
ATOM 3248 C CA . GLU A 1 407 ? -13.357 12.110 19.386 1.00 84.94 407 GLU A CA 1
ATOM 3249 C C . GLU A 1 407 ? -11.884 11.675 19.445 1.00 84.94 407 GLU A C 1
ATOM 3251 O O . GLU A 1 407 ? -11.026 12.476 19.807 1.00 84.94 407 GLU A O 1
ATOM 3256 N N . MET A 1 408 ? -11.569 10.460 18.982 1.00 84.94 408 MET A N 1
ATOM 3257 C CA . MET A 1 408 ? -10.194 9.962 18.854 1.00 84.94 408 MET A CA 1
ATOM 3258 C C . MET A 1 408 ? -9.328 10.878 17.974 1.00 84.94 408 MET A C 1
ATOM 3260 O O . MET A 1 408 ? -8.212 11.229 18.352 1.00 84.94 408 MET A O 1
ATOM 3264 N N . ILE A 1 409 ? -9.842 11.292 16.812 1.00 80.12 409 ILE A N 1
ATOM 3265 C CA . ILE A 1 409 ? -9.122 12.198 15.907 1.00 80.12 409 ILE A CA 1
ATOM 3266 C C . ILE A 1 409 ? -8.969 13.592 16.536 1.00 80.12 409 ILE A C 1
ATOM 3268 O O . ILE A 1 409 ? -7.899 14.192 16.457 1.00 80.12 409 ILE A O 1
ATOM 3272 N N . ARG A 1 410 ? -10.008 14.101 17.214 1.00 78.19 410 ARG A N 1
ATOM 3273 C CA . ARG A 1 410 ? -9.991 15.408 17.894 1.00 78.19 410 ARG A CA 1
ATOM 3274 C C . ARG A 1 410 ? -8.950 15.474 19.012 1.00 78.19 410 ARG A C 1
ATOM 3276 O O . ARG A 1 410 ? -8.372 16.533 19.233 1.00 78.19 410 ARG A O 1
ATOM 3283 N N . GLN A 1 411 ? -8.707 14.362 19.703 1.00 78.38 411 GLN A N 1
ATOM 3284 C CA . GLN A 1 411 ? -7.677 14.267 20.741 1.00 78.38 411 GLN A CA 1
ATOM 3285 C C . GLN A 1 411 ? -6.252 14.364 20.185 1.00 78.38 411 GLN A C 1
ATOM 3287 O O . GLN A 1 411 ? -5.331 14.663 20.940 1.00 78.38 411 GLN A O 1
ATOM 3292 N N . GLY A 1 412 ? -6.054 14.143 18.882 1.00 66.06 412 GLY A N 1
ATOM 3293 C CA . GLY A 1 412 ? -4.785 14.437 18.223 1.00 66.06 412 GLY A CA 1
ATOM 3294 C C . GLY A 1 412 ? -3.642 13.461 18.535 1.00 66.06 412 GLY A C 1
ATOM 3295 O O . GLY A 1 412 ? -2.485 13.787 18.289 1.00 66.06 412 GLY A O 1
ATOM 3296 N N . SER A 1 413 ? -3.928 12.286 19.107 1.00 74.75 413 SER A N 1
ATOM 3297 C CA . SER A 1 413 ? -2.890 11.320 19.495 1.00 74.75 413 SER A CA 1
ATOM 3298 C C . SER A 1 413 ? -2.229 10.679 18.272 1.00 74.75 413 SER A C 1
ATOM 3300 O O . SER A 1 413 ? -2.914 10.153 17.397 1.00 74.75 413 SER A O 1
ATOM 3302 N N . SER A 1 414 ? -0.896 10.614 18.241 1.00 72.94 414 SER A N 1
ATOM 3303 C CA . SER A 1 414 ? -0.156 9.922 17.173 1.00 72.94 414 SER A CA 1
ATOM 3304 C C . SER A 1 414 ? -0.477 8.422 17.099 1.00 72.94 414 SER A C 1
ATOM 3306 O O . SER A 1 414 ? -0.438 7.826 16.023 1.00 72.94 414 SER A O 1
ATOM 3308 N N . LEU A 1 415 ? -0.887 7.813 18.217 1.00 77.12 415 LEU A N 1
ATOM 3309 C CA . LEU A 1 415 ? -1.344 6.420 18.273 1.00 77.12 415 LEU A CA 1
ATOM 3310 C C . LEU A 1 415 ? -2.682 6.199 17.544 1.00 77.12 415 LEU A C 1
ATOM 3312 O O . LEU A 1 415 ? -3.024 5.064 17.224 1.00 77.12 415 LEU A O 1
ATOM 3316 N N . ALA A 1 416 ? -3.429 7.265 17.241 1.00 81.69 416 ALA A N 1
ATOM 3317 C CA . ALA A 1 416 ? -4.647 7.187 16.441 1.00 81.69 416 ALA A CA 1
ATOM 3318 C C . ALA A 1 416 ? -4.365 7.082 14.931 1.00 81.69 416 ALA A C 1
ATOM 3320 O O . ALA A 1 416 ? -5.237 6.636 14.180 1.00 81.69 416 ALA A O 1
ATOM 3321 N N . LEU A 1 417 ? -3.165 7.461 14.467 1.00 83.75 417 LEU A N 1
ATOM 3322 C CA . LEU A 1 417 ? -2.815 7.502 13.040 1.00 83.75 417 LEU A CA 1
ATOM 3323 C C . LEU A 1 417 ? -2.977 6.137 12.340 1.00 83.75 417 LEU A C 1
ATOM 3325 O O . LEU A 1 417 ? -3.588 6.100 11.268 1.00 83.75 417 LEU A O 1
ATOM 3329 N N . PRO A 1 418 ? -2.533 4.996 12.911 1.00 85.56 418 PRO A N 1
ATOM 3330 C CA . PRO A 1 418 ? -2.740 3.691 12.284 1.00 85.56 418 PRO A CA 1
ATOM 3331 C C . PRO A 1 418 ? -4.220 3.315 12.155 1.00 85.56 418 PRO A C 1
ATOM 3333 O O . PRO A 1 418 ? -4.628 2.774 11.128 1.00 85.56 418 PRO A O 1
ATOM 3336 N N . ILE A 1 419 ? -5.047 3.650 13.152 1.00 89.44 419 ILE A N 1
ATOM 3337 C CA . ILE A 1 419 ? -6.498 3.409 13.115 1.00 89.44 419 ILE A CA 1
ATOM 3338 C C . ILE A 1 419 ? -7.155 4.295 12.053 1.00 89.44 419 ILE A C 1
ATOM 3340 O O . ILE A 1 419 ? -7.948 3.809 11.246 1.00 89.44 419 ILE A O 1
ATOM 3344 N N . ALA A 1 420 ? -6.795 5.578 11.998 1.00 85.31 420 ALA A N 1
ATOM 3345 C CA . ALA A 1 420 ? -7.269 6.499 10.971 1.00 85.31 420 ALA A CA 1
ATOM 3346 C C . ALA A 1 420 ? -6.929 5.984 9.560 1.00 85.31 420 ALA A C 1
ATOM 3348 O O . ALA A 1 420 ? -7.798 5.930 8.685 1.00 85.31 420 ALA A O 1
ATOM 3349 N N . GLN A 1 421 ? -5.698 5.505 9.364 1.00 85.06 421 GLN A N 1
ATOM 3350 C CA . GLN A 1 421 ? -5.261 4.924 8.099 1.00 85.06 421 GLN A CA 1
ATOM 3351 C C . GLN A 1 421 ? -5.998 3.616 7.759 1.00 85.06 421 GLN A C 1
ATOM 3353 O O . GLN A 1 421 ? -6.330 3.398 6.592 1.00 85.06 421 GLN A O 1
ATOM 3358 N N . LEU A 1 422 ? -6.333 2.769 8.742 1.00 92.19 422 LEU A N 1
ATOM 3359 C CA . LEU A 1 422 ? -7.190 1.597 8.518 1.00 92.19 422 LEU A CA 1
ATOM 3360 C C . LEU A 1 422 ? -8.577 1.993 7.997 1.00 92.19 422 LEU A C 1
ATOM 3362 O O . LEU A 1 422 ? -9.091 1.351 7.079 1.00 92.19 422 LEU A O 1
ATOM 3366 N N . VAL A 1 423 ? -9.183 3.055 8.538 1.00 89.94 423 VAL A N 1
ATOM 3367 C CA . VAL A 1 423 ? -10.488 3.547 8.063 1.00 89.94 423 VAL A CA 1
ATOM 3368 C C . VAL A 1 423 ? -10.385 4.034 6.613 1.00 89.94 423 VAL A C 1
ATOM 3370 O O . VAL A 1 423 ? -11.229 3.672 5.786 1.00 89.94 423 VAL A O 1
ATOM 3373 N N . VAL A 1 424 ? -9.327 4.778 6.262 1.00 83.50 424 VAL A N 1
ATOM 3374 C CA . VAL A 1 424 ? -9.028 5.169 4.866 1.00 83.50 424 VAL A CA 1
ATOM 3375 C C . VAL A 1 424 ? -8.926 3.945 3.961 1.00 83.50 424 VAL A C 1
ATOM 3377 O O . VAL A 1 424 ? -9.544 3.891 2.892 1.00 83.50 424 VAL A O 1
ATOM 3380 N N . GLN A 1 425 ? -8.198 2.932 4.417 1.00 83.81 425 GLN A N 1
ATOM 3381 C CA . GLN A 1 425 ? -7.936 1.731 3.647 1.00 83.81 425 GLN A CA 1
ATOM 3382 C C . GLN A 1 425 ? -9.200 0.881 3.426 1.00 83.81 425 GLN A C 1
ATOM 3384 O O . GLN A 1 425 ? -9.480 0.484 2.295 1.00 83.81 425 GLN A O 1
ATOM 3389 N N . PHE A 1 426 ? -9.984 0.610 4.471 1.00 86.88 426 PHE A N 1
ATOM 3390 C CA . PHE A 1 426 ? -11.102 -0.339 4.399 1.00 86.88 426 PHE A CA 1
ATOM 3391 C C . PHE A 1 426 ? -12.460 0.285 4.091 1.00 86.88 426 PHE A C 1
ATOM 3393 O O . PHE A 1 426 ? -13.330 -0.410 3.567 1.00 86.88 426 PHE A O 1
ATOM 3400 N N . ARG A 1 427 ? -12.671 1.571 4.394 1.00 74.69 427 ARG A N 1
ATOM 3401 C CA . ARG A 1 427 ? -13.968 2.232 4.175 1.00 74.69 427 ARG A CA 1
ATOM 3402 C C . ARG A 1 427 ? -13.938 3.220 3.032 1.00 74.69 427 ARG A C 1
ATOM 3404 O O . ARG A 1 427 ? -14.812 3.173 2.173 1.00 74.69 427 ARG A O 1
ATOM 3411 N N . PHE A 1 428 ? -12.922 4.070 2.956 1.00 63.97 428 PHE A N 1
ATOM 3412 C CA . PHE A 1 428 ? -12.911 5.124 1.944 1.00 63.97 428 PHE A CA 1
ATOM 3413 C C . PHE A 1 428 ? -12.579 4.627 0.545 1.00 63.97 428 PHE A C 1
ATOM 3415 O O . PHE A 1 428 ? -13.263 5.000 -0.406 1.00 63.97 428 PHE A O 1
ATOM 3422 N N . LEU A 1 429 ? -11.584 3.752 0.391 1.00 54.25 429 LEU A N 1
ATOM 3423 C CA . LEU A 1 429 ? -11.286 3.175 -0.924 1.00 54.25 429 LEU A CA 1
ATOM 3424 C C . LEU A 1 429 ? -12.424 2.290 -1.445 1.00 54.25 429 LEU A C 1
ATOM 3426 O O . LEU A 1 429 ? -12.667 2.281 -2.652 1.00 54.25 429 LEU A O 1
ATOM 3430 N N . PHE A 1 430 ? -13.147 1.612 -0.549 1.00 48.59 430 PHE A N 1
ATOM 3431 C CA . PHE A 1 430 ? -14.335 0.839 -0.901 1.00 48.59 430 PHE A CA 1
ATOM 3432 C C . PHE A 1 430 ? -15.480 1.757 -1.347 1.00 48.59 430 PHE A C 1
ATOM 3434 O O . PHE A 1 430 ? -16.000 1.597 -2.451 1.00 48.59 430 PHE A O 1
ATOM 3441 N N . HIS A 1 431 ? -15.809 2.779 -0.549 1.00 48.22 431 HIS A N 1
ATOM 3442 C CA . HIS A 1 431 ? -16.900 3.692 -0.875 1.00 48.22 431 HIS A CA 1
ATOM 3443 C C . HIS A 1 431 ? -16.608 4.552 -2.100 1.00 48.22 431 HIS A C 1
ATOM 3445 O O . HIS A 1 431 ? -17.497 4.641 -2.924 1.00 48.22 431 HIS A O 1
ATOM 3451 N N . ILE A 1 432 ? -15.399 5.098 -2.306 1.00 47.56 432 ILE A N 1
ATOM 3452 C CA . ILE A 1 432 ? -15.068 5.862 -3.529 1.00 47.56 432 ILE A CA 1
ATOM 3453 C C . ILE A 1 432 ? -15.283 5.010 -4.791 1.00 47.56 432 ILE A C 1
ATOM 3455 O O . ILE A 1 432 ? -15.745 5.531 -5.802 1.00 47.56 432 ILE A O 1
ATOM 3459 N N . PHE A 1 433 ? -14.959 3.711 -4.757 1.00 40.97 433 PHE A N 1
ATOM 3460 C CA . PHE A 1 433 ? -15.186 2.820 -5.900 1.00 40.97 433 PHE A CA 1
ATOM 3461 C C . PHE A 1 433 ? -16.666 2.475 -6.099 1.00 40.97 433 PHE A C 1
ATOM 3463 O O . PHE A 1 433 ? -17.135 2.524 -7.233 1.00 40.97 433 PHE A O 1
ATOM 3470 N N . PHE A 1 434 ? -17.400 2.179 -5.023 1.00 42.28 434 PHE A N 1
ATOM 3471 C CA . PHE A 1 434 ? -18.844 1.926 -5.091 1.00 42.28 434 PHE A CA 1
ATOM 3472 C C . PHE A 1 434 ? -19.628 3.193 -5.496 1.00 42.28 434 PHE A C 1
ATOM 3474 O O . PHE A 1 434 ? -20.640 3.113 -6.184 1.00 42.28 434 PHE A O 1
ATOM 3481 N N . PHE A 1 435 ? -19.113 4.379 -5.157 1.00 45.50 435 PHE A N 1
ATOM 3482 C CA . PHE A 1 435 ? -19.723 5.675 -5.467 1.00 45.50 435 PHE A CA 1
ATOM 3483 C C . PHE A 1 435 ? -19.700 6.055 -6.939 1.00 45.50 435 PHE A C 1
ATOM 3485 O O . PHE A 1 435 ? -20.593 6.755 -7.403 1.00 45.50 435 PHE A O 1
ATOM 3492 N N . PHE A 1 436 ? -18.679 5.617 -7.682 1.00 40.19 436 PHE A N 1
ATOM 3493 C CA . PHE A 1 436 ? -18.680 5.796 -9.134 1.00 40.19 436 PHE A CA 1
ATOM 3494 C C . PHE A 1 436 ? -19.832 5.026 -9.803 1.00 40.19 436 PHE A C 1
ATOM 3496 O O . PHE A 1 436 ? -20.124 5.303 -10.963 1.00 40.19 436 PHE A O 1
ATOM 3503 N N . PHE A 1 437 ? -20.477 4.095 -9.088 1.00 41.59 437 PHE A N 1
ATOM 3504 C CA . PHE A 1 437 ? -21.559 3.265 -9.604 1.00 41.59 437 PHE A CA 1
ATOM 3505 C C . PHE A 1 437 ? -22.951 3.621 -9.067 1.00 41.59 437 PHE A C 1
ATOM 3507 O O . PHE A 1 437 ? -23.892 3.522 -9.848 1.00 41.59 437 PHE A O 1
ATOM 3514 N N . GLU A 1 438 ? -23.113 4.064 -7.810 1.00 38.62 438 GLU A N 1
ATOM 3515 C CA . GLU A 1 438 ? -24.453 4.337 -7.256 1.00 38.62 438 GLU A CA 1
ATOM 3516 C C . GLU A 1 438 ? -24.630 5.726 -6.610 1.00 38.62 438 GLU A C 1
ATOM 3518 O O . GLU A 1 438 ? -23.906 6.165 -5.716 1.00 38.62 438 GLU A O 1
ATOM 3523 N N . SER A 1 439 ? -25.647 6.424 -7.110 1.00 37.59 439 SER A N 1
ATOM 3524 C CA . SER A 1 439 ? -25.909 7.861 -7.050 1.00 37.59 439 SER 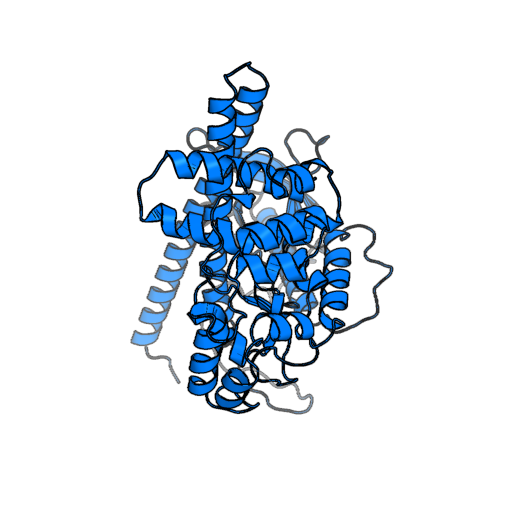A CA 1
ATOM 3525 C C . SER A 1 439 ? -26.574 8.318 -5.737 1.00 37.59 439 SER A C 1
ATOM 3527 O O . SER A 1 439 ? -27.787 8.508 -5.693 1.00 37.59 439 SER A O 1
ATOM 3529 N N . ASN A 1 440 ? -25.825 8.561 -4.652 1.00 52.28 440 ASN A N 1
ATOM 3530 C CA . ASN A 1 440 ? -26.417 9.176 -3.445 1.00 52.28 440 ASN A CA 1
ATOM 3531 C C . ASN A 1 440 ? -25.604 10.351 -2.875 1.00 52.28 440 ASN A C 1
ATOM 3533 O O . ASN A 1 440 ? -24.845 10.197 -1.924 1.00 52.28 440 ASN A O 1
ATOM 3537 N N . LEU A 1 441 ? -25.805 11.555 -3.418 1.00 51.25 441 LEU A N 1
ATOM 3538 C CA . LEU A 1 441 ? -25.084 12.792 -3.070 1.00 51.25 441 LEU A CA 1
ATOM 3539 C C . LEU A 1 441 ? -24.960 13.084 -1.554 1.00 51.25 441 LEU A C 1
ATOM 3541 O O . LEU A 1 441 ? -23.963 13.658 -1.118 1.00 51.25 441 LEU A O 1
ATOM 3545 N N . LEU A 1 442 ? -25.920 12.673 -0.719 1.00 51.06 442 LEU A N 1
ATOM 3546 C CA . LEU A 1 442 ? -25.859 12.934 0.725 1.00 51.06 442 LEU A CA 1
ATOM 3547 C C . LEU A 1 442 ? -24.773 12.103 1.424 1.00 51.06 442 LEU A C 1
ATOM 3549 O O . LEU A 1 442 ? -24.044 12.613 2.278 1.00 51.06 442 LEU A O 1
ATOM 3553 N N . ASN A 1 443 ? -24.622 10.833 1.040 1.00 48.97 443 ASN A N 1
ATOM 3554 C CA . ASN A 1 443 ? -23.529 9.999 1.540 1.00 48.97 443 ASN A CA 1
ATOM 3555 C C . ASN A 1 443 ? -22.180 10.532 1.049 1.00 48.97 443 ASN A C 1
ATOM 3557 O O . ASN A 1 443 ? -21.206 10.514 1.797 1.00 48.97 443 ASN A O 1
ATOM 3561 N N . PHE A 1 444 ? -22.137 11.080 -0.167 1.00 53.03 444 PHE A N 1
ATOM 3562 C CA . PHE A 1 444 ? -20.937 11.689 -0.729 1.00 53.03 444 PHE A CA 1
ATOM 3563 C C . PHE A 1 444 ? -20.429 12.847 0.136 1.00 53.03 444 PHE A C 1
ATOM 3565 O O . PHE A 1 444 ? -19.250 12.869 0.478 1.00 53.03 444 PHE A O 1
ATOM 3572 N N . ILE A 1 445 ? -21.314 13.759 0.550 1.00 52.41 445 ILE A N 1
ATOM 3573 C CA . ILE A 1 445 ? -20.944 14.884 1.421 1.00 52.41 445 ILE A CA 1
ATOM 3574 C C . ILE A 1 445 ? -20.448 14.367 2.780 1.00 52.41 445 ILE A C 1
ATOM 3576 O O . ILE A 1 445 ? -19.384 14.779 3.240 1.00 52.41 445 ILE A O 1
ATOM 3580 N N . LYS A 1 446 ? -21.161 13.411 3.397 1.00 51.19 446 LYS A N 1
ATOM 3581 C CA . LYS A 1 446 ? -20.785 12.842 4.706 1.00 51.19 446 LYS A CA 1
ATOM 3582 C C . LYS A 1 446 ? -19.407 12.168 4.684 1.00 51.19 446 LYS A C 1
ATOM 3584 O O . LYS A 1 446 ? -18.562 12.482 5.520 1.00 51.19 446 LYS A O 1
ATOM 3589 N N . TYR A 1 447 ? -19.157 11.275 3.723 1.00 54.69 447 TYR A N 1
ATOM 3590 C CA . TYR A 1 447 ? -17.854 10.617 3.589 1.00 54.69 447 TYR A CA 1
ATOM 3591 C C . TYR A 1 447 ? -16.776 11.601 3.111 1.00 54.69 447 TYR A C 1
ATOM 3593 O O . TYR A 1 447 ? -15.658 11.563 3.607 1.00 54.69 447 TYR A O 1
ATOM 3601 N N . GLY A 1 448 ? -17.088 12.529 2.207 1.00 57.47 448 GLY A N 1
ATOM 3602 C CA . GLY A 1 448 ? -16.142 13.548 1.748 1.00 57.47 448 GLY A CA 1
ATOM 3603 C C . GLY A 1 448 ? -15.589 14.402 2.893 1.00 57.47 448 GLY A C 1
ATOM 3604 O O . GLY A 1 448 ? -14.376 14.581 2.985 1.00 57.47 448 GLY A O 1
ATOM 3605 N N . ILE A 1 449 ? -16.454 14.857 3.806 1.00 57.09 449 ILE A N 1
ATOM 3606 C CA . ILE A 1 449 ? -16.049 15.629 4.992 1.00 57.09 449 ILE A CA 1
ATOM 3607 C C . ILE A 1 449 ? -15.167 14.788 5.919 1.00 57.09 449 ILE A C 1
ATOM 3609 O O . ILE A 1 449 ? -14.089 15.237 6.302 1.00 57.09 449 ILE A O 1
ATOM 3613 N N . LEU A 1 450 ? -15.578 13.553 6.230 1.00 58.44 450 LEU A N 1
ATOM 3614 C CA . LEU A 1 450 ? -14.784 12.646 7.061 1.00 58.44 450 LEU A CA 1
ATOM 3615 C C . LEU A 1 450 ? -13.414 12.355 6.426 1.00 58.44 450 LEU A C 1
ATOM 3617 O O . LEU A 1 450 ? -12.408 12.323 7.124 1.00 58.44 450 LEU A O 1
ATOM 3621 N N . PHE A 1 451 ? -13.353 12.189 5.101 1.00 61.28 451 PHE A N 1
ATOM 3622 C CA . PHE A 1 451 ? -12.100 11.986 4.378 1.00 61.28 451 PHE A CA 1
ATOM 3623 C C . PHE A 1 451 ? -11.182 13.200 4.500 1.00 61.28 451 PHE A C 1
ATOM 3625 O O . PHE A 1 451 ? -10.007 13.032 4.796 1.00 61.28 451 PHE A O 1
ATOM 3632 N N . ILE A 1 452 ? -11.700 14.416 4.312 1.00 59.62 452 ILE A N 1
ATOM 3633 C CA . ILE A 1 452 ? -10.910 15.644 4.475 1.00 59.62 452 ILE A CA 1
ATOM 3634 C C . ILE A 1 452 ? -10.395 15.754 5.908 1.00 59.62 452 ILE A C 1
ATOM 3636 O O . ILE A 1 452 ? -9.215 16.023 6.095 1.00 59.62 452 ILE A O 1
ATOM 3640 N N . PHE A 1 453 ? -11.248 15.497 6.902 1.00 58.62 453 PHE A N 1
ATOM 3641 C CA . PHE A 1 453 ? -10.869 15.562 8.311 1.00 58.62 453 PHE A CA 1
ATOM 3642 C C . PHE A 1 453 ? -9.773 14.549 8.659 1.00 58.62 453 PHE A C 1
ATOM 3644 O O . PHE A 1 453 ? -8.794 14.890 9.314 1.00 58.62 453 PHE A O 1
ATOM 3651 N N . VAL A 1 454 ? -9.887 13.318 8.152 1.00 60.69 454 VAL A N 1
ATOM 3652 C CA . VAL A 1 454 ? -8.869 12.280 8.348 1.00 60.69 454 VAL A CA 1
ATOM 3653 C C . VAL A 1 454 ? -7.585 12.600 7.584 1.00 60.69 454 VAL A C 1
ATOM 3655 O O . VAL A 1 454 ? -6.507 12.408 8.125 1.00 60.69 454 VAL A O 1
ATOM 3658 N N . ILE A 1 455 ? -7.661 13.107 6.352 1.00 64.25 455 ILE A N 1
ATOM 3659 C CA . ILE A 1 455 ? -6.468 13.494 5.586 1.00 64.25 455 ILE A CA 1
ATOM 3660 C C . ILE A 1 455 ? -5.761 14.685 6.232 1.00 64.25 455 ILE A C 1
ATOM 3662 O O . ILE A 1 455 ? -4.538 14.665 6.307 1.00 64.25 455 ILE A O 1
ATOM 3666 N N . ASP A 1 456 ? -6.494 15.691 6.710 1.00 57.12 456 ASP A N 1
ATOM 3667 C CA . ASP A 1 456 ? -5.929 16.815 7.463 1.00 57.12 456 ASP A CA 1
ATOM 3668 C C . ASP A 1 456 ? -5.228 16.313 8.730 1.00 57.12 456 ASP A C 1
ATOM 3670 O O . ASP A 1 456 ? -4.074 16.658 8.961 1.00 57.12 456 ASP A O 1
ATOM 3674 N N . PHE A 1 457 ? -5.871 15.411 9.480 1.00 56.75 457 PHE A N 1
ATOM 3675 C CA . PHE A 1 457 ? -5.273 14.776 10.653 1.00 56.75 457 PHE A CA 1
ATOM 3676 C C . PHE A 1 457 ? -4.030 13.935 10.335 1.00 56.75 457 PHE A C 1
ATOM 3678 O O . PHE A 1 457 ? -3.072 13.988 11.083 1.00 56.75 457 PHE A O 1
ATOM 3685 N N . LEU A 1 458 ? -4.025 13.173 9.238 1.00 55.62 458 LEU A N 1
ATOM 3686 C CA . LEU A 1 458 ? -2.865 12.376 8.814 1.00 55.62 458 LEU A CA 1
ATOM 3687 C C . LEU A 1 458 ? -1.725 13.234 8.241 1.00 55.62 458 LEU A C 1
ATOM 3689 O O . LEU A 1 458 ? -0.609 12.738 8.092 1.00 55.62 458 LEU A O 1
ATOM 3693 N N . THR A 1 459 ? -2.030 14.461 7.812 1.00 54.75 459 THR A N 1
ATOM 3694 C CA . THR A 1 459 ? -1.053 15.396 7.238 1.00 54.75 459 THR A CA 1
ATOM 3695 C C . THR A 1 459 ? -0.384 16.245 8.318 1.00 54.75 459 THR A C 1
ATOM 3697 O O . THR A 1 459 ? 0.784 16.595 8.155 1.00 54.75 459 THR A O 1
ATOM 3700 N N . LYS A 1 460 ? -1.132 16.608 9.365 1.00 53.53 460 LYS A N 1
ATOM 3701 C CA . LYS A 1 460 ? -0.623 17.248 10.584 1.00 53.53 460 LYS A CA 1
ATOM 3702 C C . LYS A 1 460 ? 0.160 16.249 11.426 1.00 53.53 460 LYS A C 1
ATOM 3704 O O . LYS A 1 460 ? 1.133 16.710 12.060 1.00 53.53 460 LYS A O 1
#